Protein AF-0000000084932818 (afdb_homodimer)

Nearest PDB structures (foldseek):
  5d1r-assembly1_B  TM=8.869E-01  e=6.738E-12  Mycobacterium tuberculosis CDC1551
  6mj1-assembly1_A-2  TM=7.146E-01  e=2.410E-04  Bacillus subtilis subsp. subtilis str. 168
  5wm9-assembly1_A  TM=6.858E-01  e=1.325E-04  Mycobacterium tuberculosis H37Rv
  2id6-assembly1_A-2  TM=7.051E-01  e=4.179E-03  Thermotoga maritima
  3ih3-assembly1_A  TM=7.090E-01  e=8.333E-03  Thermotoga maritima

Structure (mmCIF, N/CA/C/O backbone):
data_AF-0000000084932818-model_v1
#
loop_
_entity.id
_entity.type
_entity.pdbx_description
1 polymer 'Transcriptional regulator, TetR family'
#
loop_
_atom_site.group_PDB
_atom_site.id
_atom_site.type_symbol
_atom_site.label_atom_id
_atom_site.label_alt_id
_atom_site.label_comp_id
_atom_site.label_asym_id
_atom_site.label_entity_id
_atom_site.label_seq_id
_atom_site.pdbx_PDB_ins_code
_atom_site.Cartn_x
_atom_site.Cartn_y
_atom_site.Cartn_z
_atom_site.occupancy
_atom_site.B_iso_or_equiv
_atom_site.auth_seq_id
_atom_site.auth_comp_id
_atom_site.auth_asym_id
_atom_site.auth_atom_id
_atom_site.pdbx_PDB_model_num
ATOM 1 N N . MET A 1 1 ? -47.031 21.578 3.283 1 54.69 1 MET A N 1
ATOM 2 C CA . MET A 1 1 ? -46.156 20.984 4.297 1 54.69 1 MET A CA 1
ATOM 3 C C . MET A 1 1 ? -45.094 20.094 3.648 1 54.69 1 MET A C 1
ATOM 5 O O . MET A 1 1 ? -43.938 20.141 4.035 1 54.69 1 MET A O 1
ATOM 9 N N . THR A 1 2 ? -45.5 19.281 2.5 1 67.44 2 THR A N 1
ATOM 10 C CA . THR A 1 2 ? -44.688 18.266 1.812 1 67.44 2 THR A CA 1
ATOM 11 C C . THR A 1 2 ? -43.625 18.906 0.93 1 67.44 2 THR A C 1
ATOM 13 O O . THR A 1 2 ? -42.5 18.438 0.871 1 67.44 2 THR A O 1
ATOM 16 N N . THR A 1 3 ? -43.875 20.062 0.461 1 75.5 3 THR A N 1
ATOM 17 C CA . THR A 1 3 ? -43 20.719 -0.501 1 75.5 3 THR A CA 1
ATOM 18 C C . THR A 1 3 ? -41.844 21.422 0.212 1 75.5 3 THR A C 1
ATOM 20 O O . THR A 1 3 ? -40.719 21.391 -0.262 1 75.5 3 THR A O 1
ATOM 23 N N . VAL A 1 4 ? -42.25 22.047 1.338 1 74.75 4 VAL A N 1
ATOM 24 C CA . VAL A 1 4 ? -41.219 22.766 2.094 1 74.75 4 VAL A CA 1
ATOM 25 C C . VAL A 1 4 ? -40.219 21.781 2.676 1 74.75 4 VAL A C 1
ATOM 27 O O . VAL A 1 4 ? -39 22.016 2.656 1 74.75 4 VAL A O 1
ATOM 30 N N . ARG A 1 5 ? -40.812 20.703 3.215 1 80.94 5 ARG A N 1
ATOM 31 C CA . ARG A 1 5 ? -39.938 19.641 3.748 1 80.94 5 ARG A CA 1
ATOM 32 C C . ARG A 1 5 ? -39 19.094 2.666 1 80.94 5 ARG A C 1
ATOM 34 O O . ARG A 1 5 ? -37.844 18.812 2.924 1 80.94 5 ARG A O 1
ATOM 41 N N . GLY A 1 6 ? -39.5 18.922 1.6 1 76.44 6 GLY A N 1
ATOM 42 C CA . GLY A 1 6 ? -38.719 18.453 0.462 1 76.44 6 GLY A CA 1
ATOM 43 C C . GLY A 1 6 ? -37.625 19.406 0.053 1 76.44 6 GLY A C 1
ATOM 44 O O . GLY A 1 6 ? -36.5 18.984 -0.244 1 76.44 6 GLY A O 1
ATOM 45 N N . ALA A 1 7 ? -37.969 20.625 0.097 1 86.56 7 ALA A N 1
ATOM 46 C CA . ALA A 1 7 ? -37 21.672 -0.26 1 86.56 7 ALA A CA 1
ATOM 47 C C . ALA A 1 7 ? -35.875 21.734 0.759 1 86.56 7 ALA A C 1
ATOM 49 O O . ALA A 1 7 ? -34.688 21.891 0.389 1 86.56 7 ALA A O 1
ATOM 50 N N . ARG A 1 8 ? -36.25 21.766 2.041 1 87.69 8 ARG A N 1
ATOM 51 C CA . ARG A 1 8 ? -35.25 21.781 3.094 1 87.69 8 ARG A CA 1
ATOM 52 C C . ARG A 1 8 ? -34.344 20.562 2.994 1 87.69 8 ARG A C 1
ATOM 54 O O . ARG A 1 8 ? -33.125 20.672 3.186 1 87.69 8 ARG A O 1
ATOM 61 N N . ALA A 1 9 ? -34.969 19.469 2.746 1 87.69 9 ALA A N 1
ATOM 62 C CA . ALA A 1 9 ? -34.219 18.234 2.594 1 87.69 9 ALA A CA 1
ATOM 63 C C . ALA A 1 9 ? -33.25 18.328 1.404 1 87.69 9 ALA A C 1
ATOM 65 O O . ALA A 1 9 ? -32.094 17.922 1.491 1 87.69 9 ALA A O 1
ATOM 66 N N . ARG A 1 10 ? -33.688 18.844 0.432 1 88.5 10 ARG A N 1
ATOM 67 C CA . ARG A 1 10 ? -32.875 19.047 -0.76 1 88.5 10 ARG A CA 1
ATOM 68 C C . ARG A 1 10 ? -31.734 20.016 -0.492 1 88.5 10 ARG A C 1
ATOM 70 O O . ARG A 1 10 ? -30.609 19.812 -0.944 1 88.5 10 ARG A O 1
ATOM 77 N N . ALA A 1 11 ? -32.062 21.047 0.135 1 90 11 ALA A N 1
ATOM 78 C CA . ALA A 1 11 ? -31.047 22.031 0.501 1 90 11 ALA A CA 1
ATOM 79 C C . ALA A 1 11 ? -29.953 21.406 1.375 1 90 11 ALA A C 1
ATOM 81 O O . ALA A 1 11 ? -28.766 21.688 1.194 1 90 11 ALA A O 1
ATOM 82 N N . ARG A 1 12 ? -30.344 20.594 2.314 1 92.62 12 ARG A N 1
ATOM 83 C CA . ARG A 1 12 ? -29.391 19.938 3.188 1 92.62 12 ARG A CA 1
ATOM 84 C C . ARG A 1 12 ? -28.469 19.016 2.389 1 92.62 12 ARG A C 1
ATOM 86 O O . ARG A 1 12 ? -27.25 18.969 2.639 1 92.62 12 ARG A O 1
ATOM 93 N N . ILE A 1 13 ? -29.062 18.359 1.44 1 94.5 13 ILE A N 1
ATOM 94 C CA . ILE A 1 13 ? -28.281 17.469 0.58 1 94.5 13 ILE A CA 1
ATOM 95 C C . ILE A 1 13 ? -27.266 18.281 -0.225 1 94.5 13 ILE A C 1
ATOM 97 O O . ILE A 1 13 ? -26.109 17.891 -0.34 1 94.5 13 ILE A O 1
ATOM 101 N N . GLU A 1 14 ? -27.625 19.344 -0.697 1 95.69 14 GLU A N 1
ATOM 102 C CA . GLU A 1 14 ? -26.766 20.188 -1.521 1 95.69 14 GLU A CA 1
ATOM 103 C C . GLU A 1 14 ? -25.641 20.797 -0.697 1 95.69 14 GLU A C 1
ATOM 105 O O . GLU A 1 14 ? -24.484 20.844 -1.148 1 95.69 14 GLU A O 1
ATOM 110 N N . ILE A 1 15 ? -26 21.25 0.491 1 96.25 15 ILE A N 1
ATOM 111 C CA . ILE A 1 15 ? -24.984 21.859 1.344 1 96.25 15 ILE A CA 1
ATOM 112 C C . ILE A 1 15 ? -23.984 20.797 1.8 1 96.25 15 ILE A C 1
ATOM 114 O O . ILE A 1 15 ? -22.766 21.031 1.809 1 96.25 15 ILE A O 1
ATOM 118 N N . THR A 1 16 ? -24.484 19.656 2.162 1 97.75 16 THR A N 1
ATOM 119 C CA . THR A 1 16 ? -23.609 18.562 2.553 1 97.75 16 THR A CA 1
ATOM 120 C C . THR A 1 16 ? -22.641 18.203 1.429 1 97.75 16 THR A C 1
ATOM 122 O O . THR A 1 16 ? -21.453 18.016 1.668 1 97.75 16 THR A O 1
ATOM 125 N N . ALA A 1 17 ? -23.125 18.188 0.235 1 97.88 17 ALA A N 1
ATOM 126 C CA . ALA A 1 17 ? -22.297 17.891 -0.929 1 97.88 17 ALA A CA 1
ATOM 127 C C . ALA A 1 17 ? -21.234 18.953 -1.138 1 97.88 17 ALA A C 1
ATOM 129 O O . ALA A 1 17 ? -20.094 18.656 -1.453 1 97.88 17 ALA A O 1
ATOM 130 N N . ALA A 1 18 ? -21.594 20.172 -0.981 1 97.94 18 ALA A N 1
ATOM 131 C CA . ALA A 1 18 ? -20.656 21.281 -1.139 1 97.94 18 ALA A CA 1
ATOM 132 C C . ALA A 1 18 ? -19.547 21.219 -0.094 1 97.94 18 ALA A C 1
ATOM 134 O O . ALA A 1 18 ? -18.375 21.484 -0.398 1 97.94 18 ALA A O 1
ATOM 135 N N . ILE A 1 19 ? -19.938 20.859 1.104 1 98.19 19 ILE A N 1
ATOM 136 C CA . ILE A 1 19 ? -18.969 20.734 2.188 1 98.19 19 ILE A CA 1
ATOM 137 C C . ILE A 1 19 ? -17.984 19.625 1.855 1 98.19 19 ILE A C 1
ATOM 139 O O . ILE A 1 19 ? -16.766 19.812 1.957 1 98.19 19 ILE A O 1
ATOM 143 N N . LYS A 1 20 ? -18.484 18.547 1.452 1 98.5 20 LYS A N 1
ATOM 144 C CA . LYS A 1 20 ? -17.625 17.422 1.117 1 98.5 20 LYS A CA 1
ATOM 145 C C . LYS A 1 20 ? -16.719 17.75 -0.065 1 98.5 20 LYS A C 1
ATOM 147 O O . LYS A 1 20 ? -15.547 17.375 -0.072 1 98.5 20 LYS A O 1
ATOM 152 N N . ASP A 1 21 ? -17.234 18.422 -1.048 1 98.25 21 ASP A N 1
ATOM 153 C CA . ASP A 1 21 ? -16.438 18.812 -2.209 1 98.25 21 ASP A CA 1
ATOM 154 C C . ASP A 1 21 ? -15.281 19.719 -1.805 1 98.25 21 ASP A C 1
ATOM 156 O O . ASP A 1 21 ? -14.141 19.516 -2.246 1 98.25 21 ASP A O 1
ATOM 160 N N . GLU A 1 22 ? -15.578 20.656 -0.999 1 98.19 22 GLU A N 1
ATOM 161 C CA . GLU A 1 22 ? -14.531 21.547 -0.518 1 98.19 22 GLU A CA 1
ATOM 162 C C . GLU A 1 22 ? -13.508 20.781 0.326 1 98.19 22 GLU A C 1
ATOM 164 O O . GLU A 1 22 ? -12.305 21.047 0.238 1 98.19 22 GLU A O 1
ATOM 169 N N . ALA A 1 23 ? -13.992 19.906 1.146 1 98.19 23 ALA A N 1
ATOM 170 C CA . ALA A 1 23 ? -13.094 19.094 1.962 1 98.19 23 ALA A CA 1
ATOM 171 C C . ALA A 1 23 ? -12.148 18.281 1.087 1 98.19 23 ALA A C 1
ATOM 173 O O . ALA A 1 23 ? -10.961 18.156 1.389 1 98.19 23 ALA A O 1
ATOM 174 N N . ARG A 1 24 ? -12.641 17.719 -0.008 1 97.5 24 ARG A N 1
ATOM 175 C CA . ARG A 1 24 ? -11.805 16.953 -0.933 1 97.5 24 ARG A CA 1
ATOM 176 C C . ARG A 1 24 ? -10.742 17.828 -1.574 1 97.5 24 ARG A C 1
ATOM 178 O O . ARG A 1 24 ? -9.609 17.391 -1.794 1 97.5 24 ARG A O 1
ATOM 185 N N . THR A 1 25 ? -11.117 19.016 -1.86 1 97.19 25 THR A N 1
ATOM 186 C CA . THR A 1 25 ? -10.156 19.984 -2.389 1 97.19 25 THR A CA 1
ATOM 187 C C . THR A 1 25 ? -9.031 20.219 -1.385 1 97.19 25 THR A C 1
ATOM 189 O O . THR A 1 25 ? -7.859 20.266 -1.758 1 97.19 25 THR A O 1
ATOM 192 N N . GLN A 1 26 ? -9.414 20.328 -0.131 1 95.81 26 GLN A N 1
ATOM 193 C CA . GLN A 1 26 ? -8.422 20.531 0.915 1 95.81 26 GLN A CA 1
ATOM 194 C C . GLN A 1 26 ? -7.527 19.312 1.072 1 95.81 26 GLN A C 1
ATOM 196 O O . GLN A 1 26 ? -6.316 19.438 1.257 1 95.81 26 GLN A O 1
ATOM 201 N N . LEU A 1 27 ? -8.141 18.125 0.968 1 94.25 27 LEU A N 1
ATOM 202 C CA . LEU A 1 27 ? -7.379 16.891 1.03 1 94.25 27 LEU A CA 1
ATOM 203 C C . LEU A 1 27 ? -6.309 16.859 -0.055 1 94.25 27 LEU A C 1
ATOM 205 O O . LEU A 1 27 ? -5.176 16.438 0.198 1 94.25 27 LEU A O 1
ATOM 209 N N . ALA A 1 28 ? -6.691 17.281 -1.167 1 93.94 28 ALA A N 1
ATOM 210 C CA . ALA A 1 28 ? -5.785 17.281 -2.311 1 93.94 28 ALA A CA 1
ATOM 211 C C . ALA A 1 28 ? -4.637 18.266 -2.109 1 93.94 28 ALA A C 1
ATOM 213 O O . ALA A 1 28 ? -3.486 17.969 -2.443 1 93.94 28 ALA A O 1
ATOM 214 N N . ALA A 1 29 ? -4.906 19.359 -1.493 1 93.31 29 ALA A N 1
ATOM 215 C CA . ALA A 1 29 ? -3.932 20.438 -1.371 1 93.31 29 ALA A CA 1
ATOM 216 C C . ALA A 1 29 ? -3.016 20.219 -0.171 1 93.31 29 ALA A C 1
ATOM 218 O O . ALA A 1 29 ? -1.807 20.453 -0.256 1 93.31 29 ALA A O 1
ATOM 219 N N . GLU A 1 30 ? -3.662 19.703 0.955 1 92.25 30 GLU A N 1
ATOM 220 C CA . GLU A 1 30 ? -2.918 19.797 2.207 1 92.25 30 GLU A CA 1
ATOM 221 C C . GLU A 1 30 ? -2.828 18.453 2.898 1 92.25 30 GLU A C 1
ATOM 223 O O . GLU A 1 30 ? -2.086 18.281 3.869 1 92.25 30 GLU A O 1
ATOM 228 N N . GLY A 1 31 ? -3.523 17.5 2.451 1 92.06 31 GLY A N 1
ATOM 229 C CA . GLY A 1 31 ? -3.557 16.203 3.102 1 92.06 31 GLY A CA 1
ATOM 230 C C . GLY A 1 31 ? -4.617 16.109 4.18 1 92.06 31 GLY A C 1
ATOM 231 O O . GLY A 1 31 ? -5.121 17.125 4.66 1 92.06 31 GLY A O 1
ATOM 232 N N . ALA A 1 32 ? -4.895 14.93 4.613 1 92.88 32 ALA A N 1
ATOM 233 C CA . ALA A 1 32 ? -5.988 14.656 5.539 1 92.88 32 ALA A CA 1
ATOM 234 C C . ALA A 1 32 ? -5.672 15.188 6.934 1 92.88 32 ALA A C 1
ATOM 236 O O . ALA A 1 32 ? -6.57 15.625 7.656 1 92.88 32 ALA A O 1
ATOM 237 N N . ALA 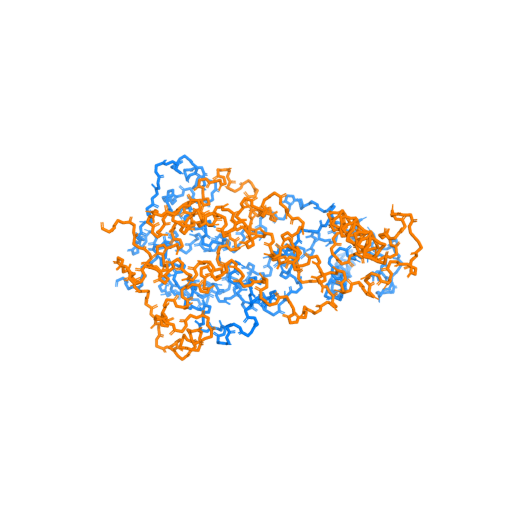A 1 33 ? -4.402 15.125 7.301 1 91.06 33 ALA A N 1
ATOM 238 C CA . ALA A 1 33 ? -4.004 15.555 8.641 1 91.06 33 ALA A CA 1
ATOM 239 C C . ALA A 1 33 ? -4.305 17.031 8.844 1 91.06 33 ALA A C 1
ATOM 241 O O . ALA A 1 33 ? -4.543 17.484 9.969 1 91.06 33 ALA A O 1
ATOM 242 N N . LYS A 1 34 ? -4.441 17.797 7.801 1 91.81 34 LYS A N 1
ATOM 243 C CA . LYS A 1 34 ? -4.613 19.25 7.906 1 91.81 34 LYS A CA 1
ATOM 244 C C . LYS A 1 34 ? -6.055 19.656 7.617 1 91.81 34 LYS A C 1
ATOM 246 O O . LYS A 1 34 ? -6.363 20.844 7.527 1 91.81 34 LYS A O 1
ATOM 251 N N . LEU A 1 35 ? -6.918 18.672 7.438 1 94.62 35 LEU A N 1
ATOM 252 C CA . LEU A 1 35 ? -8.32 19 7.199 1 94.62 35 LEU A CA 1
ATOM 253 C C . LEU A 1 35 ? -8.891 19.828 8.352 1 94.62 35 LEU A C 1
ATOM 255 O O . LEU A 1 35 ? -8.68 19.484 9.523 1 94.62 35 LEU A O 1
ATOM 259 N N . SER A 1 36 ? -9.586 20.891 8.031 1 94.56 36 SER A N 1
ATOM 260 C CA . SER A 1 36 ? -10.133 21.812 9.016 1 94.56 36 SER A CA 1
ATOM 261 C C . SER A 1 36 ? -11.562 22.219 8.664 1 94.56 36 SER A C 1
ATOM 263 O O . SER A 1 36 ? -11.805 22.781 7.598 1 94.56 36 SER A O 1
ATOM 265 N N . LEU A 1 37 ? -12.477 22.031 9.602 1 96.69 37 LEU A N 1
ATOM 266 C CA . LEU A 1 37 ? -13.852 22.438 9.391 1 96.69 37 LEU A CA 1
ATOM 267 C C . LEU A 1 37 ? -13.953 23.953 9.258 1 96.69 37 LEU A C 1
ATOM 269 O O . LEU A 1 37 ? -14.727 24.469 8.445 1 96.69 37 LEU A O 1
ATOM 273 N N . ARG A 1 38 ? -13.141 24.672 10.039 1 96.5 38 ARG A N 1
ATOM 274 C CA . ARG A 1 38 ? -13.156 26.141 9.977 1 96.5 38 ARG A CA 1
ATOM 275 C C . ARG A 1 38 ? -12.695 26.641 8.617 1 96.5 38 ARG A C 1
ATOM 277 O O . ARG A 1 38 ? -13.281 27.562 8.062 1 96.5 38 ARG A O 1
ATOM 284 N N . ALA A 1 39 ? -11.68 25.953 8.094 1 96.25 39 ALA A N 1
ATOM 285 C CA . ALA A 1 39 ? -11.172 26.344 6.777 1 96.25 39 ALA A CA 1
ATOM 286 C C . ALA A 1 39 ? -12.195 26.031 5.688 1 96.25 39 ALA A C 1
ATOM 288 O O . ALA A 1 39 ? -12.391 26.844 4.77 1 96.25 39 ALA A O 1
ATOM 289 N N . VAL A 1 40 ? -12.883 24.906 5.797 1 97.69 40 VAL A N 1
ATOM 290 C CA . VAL A 1 40 ? -13.922 24.547 4.84 1 97.69 40 VAL A CA 1
ATOM 291 C C . VAL A 1 40 ? -15.062 25.562 4.898 1 97.69 40 VAL A C 1
ATOM 293 O O . VAL A 1 40 ? -15.523 26.031 3.859 1 97.69 40 VAL A O 1
ATOM 296 N N . ALA A 1 41 ? -15.453 25.891 6.086 1 97.81 41 ALA A N 1
ATOM 297 C CA . ALA A 1 41 ? -16.516 26.875 6.277 1 97.81 41 ALA A CA 1
ATOM 298 C C . ALA A 1 41 ? -16.156 28.219 5.648 1 97.81 41 ALA A C 1
ATOM 300 O O . ALA A 1 41 ? -16.938 28.797 4.91 1 97.81 41 ALA A O 1
ATOM 301 N N . ARG A 1 42 ? -14.961 28.625 5.914 1 97.56 42 ARG A N 1
ATOM 302 C CA . ARG A 1 42 ? -14.477 29.906 5.387 1 97.56 42 ARG A CA 1
ATOM 303 C C . ARG A 1 42 ? -14.508 29.906 3.863 1 97.56 42 ARG A C 1
ATOM 305 O O . ARG A 1 42 ? -14.969 30.875 3.25 1 97.56 42 ARG A O 1
ATOM 312 N N . GLU A 1 43 ? -14.094 28.859 3.289 1 97.06 43 GLU A N 1
ATOM 313 C CA . GLU A 1 43 ? -14.039 28.781 1.833 1 97.06 43 GLU A CA 1
ATOM 314 C C . GLU A 1 43 ? -15.438 28.797 1.228 1 97.06 43 GLU A C 1
ATOM 316 O O . GLU A 1 43 ? -15.641 29.328 0.138 1 97.06 43 GLU A O 1
ATOM 321 N N . LEU A 1 44 ? -16.391 28.25 1.941 1 97.38 44 LEU A N 1
ATOM 322 C CA . LEU A 1 44 ? -17.766 28.156 1.444 1 97.38 44 LEU A CA 1
ATOM 323 C C . LEU A 1 44 ? -18.578 29.391 1.832 1 97.38 44 LEU A C 1
ATOM 325 O O . LEU A 1 44 ? -19.75 29.484 1.489 1 97.38 44 LEU A O 1
ATOM 329 N N . GLY A 1 45 ? -17.922 30.266 2.57 1 97.31 45 GLY A N 1
ATOM 330 C CA . GLY A 1 45 ? -18.625 31.469 3.014 1 97.31 45 GLY A CA 1
ATOM 331 C C . GLY A 1 45 ? -19.641 31.188 4.098 1 97.31 45 GLY A C 1
ATOM 332 O O . GLY A 1 45 ? -20.672 31.859 4.176 1 97.31 45 GLY A O 1
ATOM 333 N N . MET A 1 46 ? -19.406 30.188 4.848 1 95.62 46 MET A N 1
ATOM 334 C CA . MET A 1 46 ? -20.281 29.812 5.969 1 95.62 46 MET A CA 1
ATOM 335 C C . MET A 1 46 ? -19.641 30.234 7.293 1 95.62 46 MET A C 1
ATOM 337 O O . MET A 1 46 ? -18.422 30.312 7.406 1 95.62 46 MET A O 1
ATOM 341 N N . VAL A 1 47 ? -20.562 30.5 8.242 1 95 47 VAL A N 1
ATOM 342 C CA . VAL A 1 47 ? -20.062 30.594 9.617 1 95 47 VAL A CA 1
ATOM 343 C C . VAL A 1 47 ? -19.734 29.203 10.141 1 95 47 VAL A C 1
ATOM 345 O O . VAL A 1 47 ? -20.391 28.219 9.789 1 95 47 VAL A O 1
ATOM 348 N N . SER A 1 48 ? -18.688 29.141 10.969 1 92.69 48 SER A N 1
ATOM 349 C CA . SER A 1 48 ? -18.203 27.844 11.453 1 92.69 48 SER A CA 1
ATOM 350 C C . SER A 1 48 ? -19.297 27.094 12.188 1 92.69 48 SER A C 1
ATOM 352 O O . SER A 1 48 ? -19.422 25.875 12.031 1 92.69 48 SER A O 1
ATOM 354 N N . SER A 1 49 ? -20.141 27.797 12.898 1 94.44 49 SER A N 1
ATOM 355 C CA . SER A 1 49 ? -21.188 27.156 13.695 1 94.44 49 SER A CA 1
ATOM 356 C C . SER A 1 49 ? -22.219 26.469 12.805 1 94.44 49 SER A C 1
ATOM 358 O O . SER A 1 49 ? -22.812 25.469 13.203 1 94.44 49 SER A O 1
ATOM 360 N N . ALA A 1 50 ? -22.391 26.984 11.688 1 95 50 ALA A N 1
ATOM 361 C CA . ALA A 1 50 ? -23.328 26.391 10.734 1 95 50 ALA A CA 1
ATOM 362 C C . ALA A 1 50 ? -22.812 25.062 10.203 1 95 50 ALA A C 1
ATOM 364 O O . ALA A 1 50 ? -23.578 24.109 10.039 1 95 50 ALA A O 1
ATOM 365 N N . LEU A 1 51 ? -21.516 25 9.883 1 96.25 51 LEU A N 1
ATOM 366 C CA . LEU A 1 51 ? -20.938 23.781 9.344 1 96.25 51 LEU A CA 1
ATOM 367 C C . LEU A 1 51 ? -21.031 22.641 10.359 1 96.25 51 LEU A C 1
ATOM 369 O O . LEU A 1 51 ? -21.25 21.484 9.984 1 96.25 51 LEU A O 1
ATOM 373 N N . TYR A 1 52 ? -20.953 22.984 11.648 1 96.12 52 TYR A N 1
ATOM 374 C CA . TYR A 1 52 ? -20.969 21.984 12.711 1 96.12 52 TYR A CA 1
ATOM 375 C C . TYR A 1 52 ? -22.344 21.328 12.828 1 96.12 52 TYR A C 1
ATOM 377 O O . TYR A 1 52 ? -22.469 20.25 13.398 1 96.12 52 TYR A O 1
ATOM 385 N N . ARG A 1 53 ? -23.359 22.031 12.273 1 95.5 53 ARG A N 1
ATOM 386 C CA . ARG A 1 53 ? -24.688 21.438 12.234 1 95.5 53 ARG A CA 1
ATOM 387 C C . ARG A 1 53 ? -24.75 20.266 11.258 1 95.5 53 ARG A C 1
ATOM 389 O O . ARG A 1 53 ? -25.578 19.359 11.406 1 95.5 53 ARG A O 1
ATOM 396 N N . TYR A 1 54 ? -23.875 20.344 10.281 1 96.94 54 TYR A N 1
ATOM 397 C CA . TYR A 1 54 ? -23.812 19.281 9.281 1 96.94 54 TYR A CA 1
ATOM 398 C C . TYR A 1 54 ? -22.797 18.219 9.672 1 96.94 54 TYR A C 1
ATOM 400 O O . TYR A 1 54 ? -23.062 17.016 9.539 1 96.94 54 TYR A O 1
ATOM 408 N N . PHE A 1 55 ? -21.656 18.641 10.188 1 98.06 55 PHE A N 1
ATOM 409 C CA . PHE A 1 55 ? -20.594 17.766 10.664 1 98.06 55 PHE A CA 1
ATOM 410 C C . PHE A 1 55 ? -20.094 18.234 12.031 1 98.06 55 PHE A C 1
ATOM 412 O O . PHE A 1 55 ? -19.297 19.172 12.109 1 98.06 55 PHE A O 1
ATOM 419 N N . PRO A 1 56 ? -20.469 17.484 13.016 1 97.25 56 PRO A N 1
ATOM 420 C CA . PRO A 1 56 ? -20.188 17.922 14.391 1 97.25 56 PRO A CA 1
ATOM 421 C C . PRO A 1 56 ? -18.703 17.969 14.703 1 97.25 56 PRO A C 1
ATOM 423 O O . PRO A 1 56 ? -18.281 18.656 15.641 1 97.25 56 PRO A O 1
ATOM 426 N N . SER A 1 57 ? -17.922 17.156 13.945 1 96.62 57 SER A N 1
ATOM 427 C CA . SER A 1 57 ? -16.484 17.141 14.18 1 96.62 57 SER A CA 1
ATOM 428 C C . SER A 1 57 ? -15.711 16.891 12.891 1 96.62 57 SER A C 1
ATOM 430 O O . SER A 1 57 ? -16.297 16.469 11.883 1 96.62 57 SER A O 1
ATOM 432 N N . ARG A 1 58 ? -14.453 17.141 12.945 1 96 58 ARG A N 1
ATOM 433 C CA . ARG A 1 58 ? -13.555 16.812 11.852 1 96 58 ARG A CA 1
ATOM 434 C C . ARG A 1 58 ? -13.609 15.312 11.539 1 96 58 ARG A C 1
ATOM 436 O O . ARG A 1 58 ? -13.625 14.922 10.367 1 96 58 ARG A O 1
ATOM 443 N N . ASP A 1 59 ? -13.719 14.5 12.562 1 96.94 59 ASP A N 1
ATOM 444 C CA . ASP A 1 59 ? -13.758 13.055 12.383 1 96.94 59 ASP A CA 1
ATOM 445 C C . ASP A 1 59 ? -15.039 12.625 11.664 1 96.94 59 ASP A C 1
ATOM 447 O O . ASP A 1 59 ? -15.023 11.68 10.875 1 96.94 59 ASP A O 1
ATOM 451 N N . ASP A 1 60 ? -16.062 13.312 11.953 1 97.94 60 ASP A N 1
ATOM 452 C CA . ASP A 1 60 ? -17.312 13.008 11.266 1 97.94 60 ASP A CA 1
ATOM 453 C C . ASP A 1 60 ? -17.203 13.305 9.773 1 97.94 60 ASP A C 1
ATOM 455 O O . ASP A 1 60 ? -17.703 12.531 8.945 1 97.94 60 ASP A O 1
ATOM 459 N N . LEU A 1 61 ? -16.641 14.445 9.492 1 97.88 61 LEU A N 1
ATOM 460 C CA . LEU A 1 61 ? -16.453 14.781 8.086 1 97.88 61 LEU A CA 1
ATOM 461 C C . LEU A 1 61 ? -15.5 13.797 7.414 1 97.88 61 LEU A C 1
ATOM 463 O O . LEU A 1 61 ? -15.773 13.312 6.312 1 97.88 61 LEU A O 1
ATOM 467 N N . LEU A 1 62 ? -14.406 13.43 8.07 1 97.94 62 LEU A N 1
ATOM 468 C CA . LEU A 1 62 ? -13.469 12.445 7.551 1 97.94 62 LEU A CA 1
ATOM 469 C C . LEU A 1 62 ? -14.172 11.109 7.297 1 97.94 62 LEU A C 1
ATOM 471 O O . LEU A 1 62 ? -13.969 10.492 6.25 1 97.94 62 LEU A O 1
ATOM 475 N N . THR A 1 63 ? -14.969 10.719 8.242 1 98.31 63 THR A N 1
ATOM 476 C CA . THR A 1 63 ? -15.695 9.461 8.094 1 98.31 63 THR A CA 1
ATOM 477 C C . THR A 1 63 ? -16.578 9.484 6.855 1 98.31 63 THR A C 1
ATOM 479 O O . THR A 1 63 ? -16.609 8.516 6.086 1 98.31 63 THR A O 1
ATOM 482 N N . ALA A 1 64 ? -17.219 10.57 6.691 1 98.31 64 ALA A N 1
ATOM 483 C CA . ALA A 1 64 ? -18.094 10.695 5.523 1 98.31 64 ALA A CA 1
ATOM 484 C C . ALA A 1 64 ? -17.297 10.602 4.23 1 98.31 64 ALA A C 1
ATOM 486 O O . ALA A 1 64 ? -17.719 9.938 3.279 1 98.31 64 ALA A O 1
ATOM 487 N N . LEU A 1 65 ? -16.188 11.281 4.188 1 98.5 65 LEU A N 1
ATOM 488 C CA . LEU A 1 65 ? -15.336 11.25 3.004 1 98.5 65 LEU A CA 1
ATOM 489 C C . LEU A 1 65 ? -14.773 9.852 2.77 1 98.5 65 LEU A C 1
ATOM 491 O O . LEU A 1 65 ? -14.656 9.406 1.624 1 98.5 65 LEU A O 1
ATOM 495 N N . ILE A 1 66 ? -14.445 9.156 3.793 1 98.5 66 ILE A N 1
ATOM 496 C CA . ILE A 1 66 ? -13.922 7.793 3.73 1 98.5 66 ILE A CA 1
ATOM 497 C C . ILE A 1 66 ? -14.992 6.859 3.172 1 98.5 66 ILE A C 1
ATOM 499 O O . ILE A 1 66 ? -14.727 6.082 2.25 1 98.5 66 ILE A O 1
ATOM 503 N N . VAL A 1 67 ? -16.156 6.949 3.713 1 98.69 67 VAL A N 1
ATOM 504 C CA . VAL A 1 67 ? -17.25 6.121 3.242 1 98.69 67 VAL A CA 1
ATOM 505 C C . VAL A 1 67 ? -17.531 6.41 1.767 1 98.69 67 VAL A C 1
ATOM 507 O O . VAL A 1 67 ? -17.688 5.488 0.966 1 98.69 67 VAL A O 1
ATOM 510 N N . ASP A 1 68 ? -17.531 7.703 1.396 1 98.62 68 ASP A N 1
ATOM 511 C CA . ASP A 1 68 ? -17.734 8.086 0.002 1 98.62 68 ASP A CA 1
ATOM 512 C C . ASP A 1 68 ? -16.672 7.449 -0.904 1 98.62 68 ASP A C 1
ATOM 514 O O . ASP A 1 68 ? -17 6.969 -1.993 1 98.62 68 ASP A O 1
ATOM 518 N N . ALA A 1 69 ? -15.453 7.453 -0.494 1 98.69 69 ALA A N 1
ATOM 519 C CA . ALA A 1 69 ? -14.359 6.91 -1.292 1 98.69 69 ALA A CA 1
ATOM 520 C C . ALA A 1 69 ? -14.492 5.398 -1.452 1 98.69 69 ALA A C 1
ATOM 522 O O . ALA A 1 69 ? -14.383 4.875 -2.562 1 98.69 69 ALA A O 1
ATOM 523 N N . TYR A 1 70 ? -14.781 4.676 -0.365 1 98.81 70 TYR A N 1
ATOM 524 C CA . TYR A 1 70 ? -14.992 3.234 -0.428 1 98.81 70 TYR A CA 1
ATOM 525 C C . TYR A 1 70 ? -16.172 2.895 -1.322 1 98.81 70 TYR A C 1
ATOM 527 O O . TYR A 1 70 ? -16.109 1.949 -2.113 1 98.81 70 TYR A O 1
ATOM 535 N N . ASP A 1 71 ? -17.203 3.682 -1.171 1 98.75 71 ASP A N 1
ATOM 536 C CA . ASP A 1 71 ? -18.375 3.449 -2.004 1 98.75 71 ASP A CA 1
ATOM 537 C C . ASP A 1 71 ? -18.047 3.648 -3.482 1 98.75 71 ASP A C 1
ATOM 539 O O . ASP A 1 71 ? -18.516 2.889 -4.332 1 98.75 71 ASP A O 1
ATOM 543 N N . ALA A 1 72 ? -17.281 4.648 -3.738 1 98.81 72 ALA A N 1
ATOM 544 C CA . ALA A 1 72 ? -16.938 4.965 -5.125 1 98.81 72 ALA A CA 1
ATOM 545 C C . ALA A 1 72 ? -16.109 3.854 -5.754 1 98.81 72 ALA A C 1
ATOM 547 O O . ALA A 1 72 ? -16.406 3.398 -6.859 1 98.81 72 ALA A O 1
ATOM 548 N N . VAL A 1 73 ? -15.094 3.375 -5.102 1 98.88 73 VAL A N 1
ATOM 549 C CA . VAL A 1 73 ? -14.258 2.316 -5.668 1 98.88 73 VAL A CA 1
ATOM 550 C C . VAL A 1 73 ? -15.039 1.003 -5.684 1 98.88 73 VAL A C 1
ATOM 552 O O . VAL A 1 73 ? -14.883 0.194 -6.602 1 98.88 73 VAL A O 1
ATOM 555 N N . GLY A 1 74 ? -15.859 0.758 -4.656 1 98.81 74 GLY A N 1
ATOM 556 C CA . GLY A 1 74 ? -16.75 -0.392 -4.684 1 98.81 74 GLY A CA 1
ATOM 557 C C . GLY A 1 74 ? -17.688 -0.394 -5.875 1 98.81 74 GLY A C 1
ATOM 558 O O . GLY A 1 74 ? -17.859 -1.423 -6.527 1 98.81 74 GLY A O 1
ATOM 559 N N . ALA A 1 75 ? -18.25 0.784 -6.137 1 98.81 75 ALA A N 1
ATOM 560 C CA . ALA A 1 75 ? -19.141 0.914 -7.277 1 98.81 75 ALA A CA 1
ATOM 561 C C . ALA A 1 75 ? -18.422 0.641 -8.586 1 98.81 75 ALA A C 1
ATOM 563 O O . ALA A 1 75 ? -18.984 0.034 -9.5 1 98.81 75 ALA A O 1
ATOM 564 N N . ALA A 1 76 ? -17.203 1.126 -8.711 1 98.88 76 ALA A N 1
ATOM 565 C CA . ALA A 1 76 ? -16.391 0.862 -9.898 1 98.88 76 ALA A CA 1
ATOM 566 C C . ALA A 1 76 ? -16.188 -0.637 -10.102 1 98.88 76 ALA A C 1
ATOM 568 O O . ALA A 1 76 ? -16.312 -1.147 -11.211 1 98.88 76 ALA A O 1
ATOM 569 N N . ALA A 1 77 ? -15.891 -1.34 -9.07 1 98.88 77 ALA A N 1
ATOM 570 C CA . ALA A 1 77 ? -15.695 -2.785 -9.117 1 98.88 77 ALA A CA 1
ATOM 571 C C . ALA A 1 77 ? -16.984 -3.502 -9.523 1 98.88 77 ALA A C 1
ATOM 573 O O . ALA A 1 77 ? -16.953 -4.387 -10.383 1 98.88 77 ALA A O 1
ATOM 574 N N . GLU A 1 78 ? -18.062 -3.09 -8.898 1 98.69 78 GLU A N 1
ATOM 575 C CA . GLU A 1 78 ? -19.344 -3.725 -9.156 1 98.69 78 GLU A CA 1
ATOM 576 C C . GLU A 1 78 ? -19.797 -3.484 -10.594 1 98.69 78 GLU A C 1
ATOM 578 O O . GLU A 1 78 ? -20.375 -4.375 -11.227 1 98.69 78 GLU A O 1
ATOM 583 N N . ARG A 1 79 ? -19.562 -2.303 -11.102 1 98.56 79 ARG A N 1
ATOM 584 C CA . ARG A 1 79 ? -19.891 -2.006 -12.492 1 98.56 79 ARG A CA 1
ATOM 585 C C . ARG A 1 79 ? -19.094 -2.885 -13.445 1 98.56 79 ARG A C 1
ATOM 587 O O . ARG A 1 79 ? -19.625 -3.352 -14.461 1 98.56 79 ARG A O 1
ATOM 594 N N . ALA A 1 80 ? -17.828 -3.086 -13.156 1 98.62 80 ALA A N 1
ATOM 595 C CA . ALA A 1 80 ? -16.984 -3.924 -13.992 1 98.62 80 ALA A CA 1
ATOM 596 C C . ALA A 1 80 ? -17.516 -5.352 -14.07 1 98.62 80 ALA A C 1
ATOM 598 O O . ALA A 1 80 ? -17.453 -5.988 -15.125 1 98.62 80 ALA A O 1
ATOM 599 N N . VAL A 1 81 ? -18.031 -5.879 -12.969 1 96.88 81 VAL A N 1
ATOM 600 C CA . VAL A 1 81 ? -18.625 -7.211 -12.953 1 96.88 81 VAL A CA 1
ATOM 601 C C . VAL A 1 81 ? -19.844 -7.242 -13.883 1 96.88 81 VAL A C 1
ATOM 603 O O . VAL A 1 81 ? -20 -8.18 -14.68 1 96.88 81 VAL A O 1
ATOM 606 N N . ALA A 1 82 ? -20.625 -6.207 -13.727 1 96.75 82 ALA A N 1
ATOM 607 C CA . ALA A 1 82 ? -21.828 -6.137 -14.555 1 96.75 82 ALA A CA 1
ATOM 608 C C . ALA A 1 82 ? -21.469 -6.07 -16.031 1 96.75 82 ALA A C 1
ATOM 610 O O . ALA A 1 82 ? -22.109 -6.723 -16.859 1 96.75 82 ALA A O 1
ATOM 611 N N . ASP A 1 83 ? -20.469 -5.398 -16.375 1 97.44 83 ASP A N 1
ATOM 612 C CA . ASP A 1 83 ? -20.047 -5.168 -17.75 1 97.44 83 ASP A CA 1
ATOM 613 C C . ASP A 1 83 ? -19.406 -6.422 -18.344 1 97.44 83 ASP A C 1
ATOM 615 O O . ASP A 1 83 ? -19.25 -6.523 -19.562 1 97.44 83 ASP A O 1
ATOM 619 N N . THR A 1 84 ? -19.016 -7.293 -17.531 1 96.81 84 THR A N 1
ATOM 620 C CA . THR A 1 84 ? -18.312 -8.484 -18 1 96.81 84 THR A CA 1
ATOM 621 C C . THR A 1 84 ? -19.156 -9.734 -17.75 1 96.81 84 THR A C 1
ATOM 623 O O . THR A 1 84 ? -18.609 -10.836 -17.656 1 96.81 84 THR A O 1
ATOM 626 N N . ALA A 1 85 ? -20.406 -9.438 -17.656 1 91.25 85 ALA A N 1
ATOM 627 C CA . ALA A 1 85 ? -21.328 -10.555 -17.453 1 91.25 85 ALA A CA 1
ATOM 628 C C . ALA A 1 85 ? -21.156 -11.602 -18.562 1 91.25 85 ALA A C 1
ATOM 630 O O . ALA A 1 85 ? -21.062 -11.266 -19.734 1 91.25 85 ALA A O 1
ATOM 631 N N . GLY A 1 86 ? -20.984 -12.844 -18.266 1 91.06 86 GLY A N 1
ATOM 632 C CA . GLY A 1 86 ? -20.891 -13.922 -19.234 1 91.06 86 GLY A CA 1
ATOM 633 C C . GLY A 1 86 ? -19.453 -14.305 -19.547 1 91.06 86 GLY A C 1
ATOM 634 O O . GLY A 1 86 ? -19.203 -15.32 -20.203 1 91.06 86 GLY A O 1
ATOM 635 N N . GLN A 1 87 ? -18.547 -13.453 -19.141 1 94.69 87 GLN A N 1
ATOM 636 C CA . GLN A 1 87 ? -17.141 -13.781 -19.359 1 94.69 87 GLN A CA 1
ATOM 637 C C . GLN A 1 87 ? -16.656 -14.805 -18.328 1 94.69 87 GLN A C 1
ATOM 639 O O . GLN A 1 87 ? -17.328 -15.078 -17.344 1 94.69 87 GLN A O 1
ATOM 644 N N . ARG A 1 88 ? -15.531 -15.328 -18.656 1 95 88 ARG A N 1
ATOM 645 C CA . ARG A 1 88 ? -14.922 -16.297 -17.75 1 95 88 ARG A CA 1
ATOM 646 C C . ARG A 1 88 ? -14.484 -15.641 -16.453 1 95 88 ARG A C 1
ATOM 648 O O . ARG A 1 88 ? -14.164 -14.453 -16.438 1 95 88 ARG A O 1
ATOM 655 N N . PRO A 1 89 ? -14.43 -16.422 -15.398 1 96.94 89 PRO A N 1
ATOM 656 C CA . PRO A 1 89 ? -14.109 -15.859 -14.078 1 96.94 89 PRO A CA 1
ATOM 657 C C . PRO A 1 89 ? -12.789 -15.094 -14.07 1 96.94 89 PRO A C 1
ATOM 659 O O . PRO A 1 89 ? -12.703 -14.008 -13.492 1 96.94 89 PRO A O 1
ATOM 662 N N . LEU A 1 90 ? -11.797 -15.633 -14.711 1 97.25 90 LEU A N 1
ATOM 663 C CA . LEU A 1 90 ? -10.5 -14.977 -14.703 1 97.25 90 LEU A CA 1
ATOM 664 C C . LEU A 1 90 ? -10.555 -13.648 -15.438 1 97.25 90 LEU A C 1
ATOM 666 O O . LEU A 1 90 ? -9.898 -12.68 -15.039 1 97.25 90 LEU A O 1
ATOM 670 N N . ASP A 1 91 ? -11.305 -13.539 -16.516 1 97.12 91 ASP A N 1
ATOM 671 C CA . ASP A 1 91 ? -11.484 -12.289 -17.25 1 97.12 91 ASP A CA 1
ATOM 672 C C . ASP A 1 91 ? -12.258 -11.266 -16.406 1 97.12 91 ASP A C 1
ATOM 674 O O . ASP A 1 91 ? -11.922 -10.086 -16.391 1 97.12 91 ASP A O 1
ATOM 678 N N . ARG A 1 92 ? -13.305 -11.734 -15.711 1 98 92 ARG A N 1
ATOM 679 C CA . ARG A 1 92 ? -14.078 -10.875 -14.828 1 98 92 ARG A CA 1
ATOM 680 C C . ARG A 1 92 ? -13.203 -10.336 -13.695 1 98 92 ARG A C 1
ATOM 682 O O . ARG A 1 92 ? -13.273 -9.148 -13.359 1 98 92 ARG A O 1
ATOM 689 N N . TRP A 1 93 ? -12.398 -11.25 -13.141 1 98.44 93 TRP A N 1
ATOM 690 C CA . TRP A 1 93 ? -11.438 -10.867 -12.109 1 98.44 93 TRP A CA 1
ATOM 691 C C . TRP A 1 93 ? -10.539 -9.742 -12.602 1 98.44 93 TRP A C 1
ATOM 693 O O . TRP A 1 93 ? -10.406 -8.711 -11.938 1 98.44 93 TRP A O 1
ATOM 703 N N . THR A 1 94 ? -9.938 -9.898 -13.75 1 98.5 94 THR A N 1
ATOM 704 C CA . THR A 1 94 ? -9 -8.922 -14.297 1 98.5 94 THR A CA 1
ATOM 705 C C . THR A 1 94 ? -9.695 -7.594 -14.578 1 98.5 94 THR A C 1
ATOM 707 O O . THR A 1 94 ? -9.133 -6.531 -14.305 1 98.5 94 THR A O 1
ATOM 710 N N . ALA A 1 95 ? -10.922 -7.637 -15.031 1 98.69 95 ALA A N 1
ATOM 711 C CA . ALA A 1 95 ? -11.695 -6.43 -15.312 1 98.69 95 ALA A CA 1
ATOM 712 C C . ALA A 1 95 ? -11.961 -5.641 -14.039 1 98.69 95 ALA A C 1
ATOM 714 O O . ALA A 1 95 ? -11.852 -4.41 -14.031 1 98.69 95 ALA A O 1
ATOM 715 N N . VAL A 1 96 ? -12.305 -6.336 -13.016 1 98.81 96 VAL A N 1
ATOM 716 C CA . VAL A 1 96 ? -12.562 -5.699 -11.727 1 98.81 96 VAL A CA 1
ATOM 717 C C . VAL A 1 96 ? -11.289 -5.02 -11.219 1 98.81 96 VAL A C 1
ATOM 719 O O . VAL A 1 96 ? -11.32 -3.865 -10.797 1 98.81 96 VAL A O 1
ATOM 722 N N . CYS A 1 97 ? -10.156 -5.758 -11.281 1 98.94 97 CYS A N 1
ATOM 723 C CA . CYS A 1 97 ? -8.891 -5.188 -10.852 1 98.94 97 CYS A CA 1
ATOM 724 C C . CYS A 1 97 ? -8.547 -3.939 -11.656 1 98.94 97 CYS A C 1
ATOM 726 O O . CYS A 1 97 ? -8.102 -2.938 -11.094 1 98.94 97 CYS A O 1
ATOM 728 N N . ARG A 1 98 ? -8.781 -3.945 -12.93 1 98.88 98 ARG A N 1
ATOM 729 C CA . ARG A 1 98 ? -8.516 -2.801 -13.797 1 98.88 98 ARG A CA 1
ATOM 730 C C . ARG A 1 98 ? -9.414 -1.621 -13.43 1 98.88 98 ARG A C 1
ATOM 732 O O . ARG A 1 98 ? -8.977 -0.469 -13.469 1 98.88 98 ARG A O 1
ATOM 739 N N . ALA A 1 99 ? -10.641 -1.885 -13.078 1 98.94 99 ALA A N 1
ATOM 740 C CA . ALA A 1 99 ? -11.57 -0.828 -12.695 1 98.94 99 ALA A CA 1
ATOM 741 C C . ALA A 1 99 ? -11.141 -0.162 -11.391 1 98.94 99 ALA A C 1
ATOM 743 O O . ALA A 1 99 ? -11.219 1.062 -11.258 1 98.94 99 ALA A O 1
ATOM 744 N N . VAL A 1 100 ? -10.719 -0.969 -10.477 1 98.94 100 VAL A N 1
ATOM 745 C CA . VAL A 1 100 ? -10.211 -0.463 -9.211 1 98.94 100 VAL A CA 1
ATOM 746 C C . VAL A 1 100 ? -9.008 0.44 -9.453 1 98.94 100 VAL A C 1
ATOM 748 O O . VAL A 1 100 ? -8.938 1.553 -8.93 1 98.94 100 VAL A O 1
ATOM 751 N N . ARG A 1 101 ? -8.07 -0.001 -10.289 1 98.94 101 ARG A N 1
ATOM 752 C CA . ARG A 1 101 ? -6.906 0.801 -10.633 1 98.94 101 ARG A CA 1
ATOM 753 C C . ARG A 1 101 ? -7.316 2.111 -11.297 1 98.94 101 ARG A C 1
ATOM 755 O O . ARG A 1 101 ? -6.797 3.178 -10.945 1 98.94 101 ARG A O 1
ATOM 762 N N . ALA A 1 102 ? -8.18 2.023 -12.234 1 98.88 102 ALA A N 1
ATOM 763 C CA . ALA A 1 102 ? -8.594 3.211 -12.977 1 98.88 102 ALA A CA 1
ATOM 764 C C . ALA A 1 102 ? -9.18 4.262 -12.039 1 98.88 102 ALA A C 1
ATOM 766 O O . ALA A 1 102 ? -8.867 5.449 -12.156 1 98.88 102 ALA A O 1
ATOM 767 N N . TRP A 1 103 ? -10.008 3.82 -11.164 1 98.88 103 TRP A N 1
ATOM 768 C CA . TRP A 1 103 ? -10.57 4.742 -10.18 1 98.88 103 TRP A CA 1
ATOM 769 C C . TRP A 1 103 ? -9.469 5.371 -9.336 1 98.88 103 TRP A C 1
ATOM 771 O O . TRP A 1 103 ? -9.469 6.586 -9.109 1 98.88 103 TRP A O 1
ATOM 781 N N . ALA A 1 104 ? -8.586 4.535 -8.797 1 98.88 104 ALA A N 1
ATOM 782 C CA . ALA A 1 104 ? -7.531 4.992 -7.895 1 98.88 104 ALA A CA 1
ATOM 783 C C . ALA A 1 104 ? -6.641 6.031 -8.578 1 98.88 104 ALA A C 1
ATOM 785 O O . ALA A 1 104 ? -6.293 7.051 -7.977 1 98.88 104 ALA A O 1
ATOM 786 N N . VAL A 1 105 ? -6.246 5.773 -9.844 1 98.75 105 VAL A N 1
ATOM 787 C CA . VAL A 1 105 ? -5.383 6.668 -10.609 1 98.75 105 VAL A CA 1
ATOM 788 C C . VAL A 1 105 ? -6.105 7.992 -10.859 1 98.75 105 VAL A C 1
ATOM 790 O O . VAL A 1 105 ? -5.492 9.062 -10.812 1 98.75 105 VAL A O 1
ATOM 793 N N . ALA A 1 106 ? -7.387 7.93 -11.07 1 98.62 106 ALA A N 1
ATOM 794 C CA . ALA A 1 106 ? -8.188 9.125 -11.352 1 98.62 106 ALA A CA 1
ATOM 795 C C . ALA A 1 106 ? -8.461 9.906 -10.07 1 98.62 106 ALA A C 1
ATOM 797 O O . ALA A 1 106 ? -8.742 11.109 -10.117 1 98.62 106 ALA A O 1
ATOM 798 N N . HIS A 1 107 ? -8.453 9.273 -8.898 1 98.12 107 HIS A N 1
ATOM 799 C CA . HIS A 1 107 ? -8.781 9.898 -7.617 1 98.12 107 HIS A CA 1
ATOM 800 C C . HIS A 1 107 ? -7.688 9.656 -6.586 1 98.12 107 HIS A C 1
ATOM 802 O O . HIS A 1 107 ? -7.953 9.117 -5.508 1 98.12 107 HIS A O 1
ATOM 808 N N . PRO A 1 108 ? -6.48 10.133 -6.848 1 98 108 PRO A N 1
ATOM 809 C CA . PRO A 1 108 ? -5.336 9.766 -6.016 1 98 108 PRO A CA 1
ATOM 810 C C . PRO A 1 108 ? -5.473 10.25 -4.574 1 98 108 PRO A C 1
ATOM 812 O O . PRO A 1 108 ? -4.988 9.594 -3.648 1 98 108 PRO A O 1
ATOM 815 N N . HIS A 1 109 ? -6.172 11.375 -4.316 1 96.88 109 HIS A N 1
ATOM 816 C CA . HIS A 1 109 ? -6.281 11.914 -2.963 1 96.88 109 HIS A CA 1
ATOM 817 C C . HIS A 1 109 ? -7.324 11.156 -2.152 1 96.88 109 HIS A C 1
ATOM 819 O O . HIS A 1 109 ? -7.129 10.898 -0.962 1 96.88 109 HIS A O 1
ATOM 825 N N . GLU A 1 110 ? -8.453 10.805 -2.77 1 97.75 110 GLU A N 1
ATOM 826 C CA . GLU A 1 110 ? -9.43 9.938 -2.121 1 97.75 110 GLU A CA 1
ATOM 827 C C . GLU A 1 110 ? -8.844 8.555 -1.849 1 97.75 110 GLU A C 1
ATOM 829 O O . GLU A 1 110 ? -9.109 7.961 -0.801 1 97.75 110 GLU A O 1
ATOM 834 N N . TYR A 1 111 ? -8.07 8.078 -2.799 1 98.62 111 TYR A N 1
ATOM 835 C CA . TYR A 1 111 ? -7.41 6.789 -2.617 1 98.62 111 TYR A CA 1
ATOM 836 C C . TYR A 1 111 ? -6.465 6.824 -1.422 1 98.62 111 TYR A C 1
ATOM 838 O O . TYR A 1 111 ? -6.469 5.914 -0.593 1 98.62 111 TYR A O 1
ATOM 846 N N . ALA A 1 112 ? -5.676 7.844 -1.356 1 97.75 112 ALA A N 1
ATOM 847 C CA . ALA A 1 112 ? -4.746 7.992 -0.243 1 97.75 112 ALA A CA 1
ATOM 848 C C . ALA A 1 112 ? -5.484 8.023 1.092 1 97.75 112 ALA A C 1
ATOM 850 O O . ALA A 1 112 ? -4.977 7.516 2.1 1 97.75 112 ALA A O 1
ATOM 851 N N . LEU A 1 113 ? -6.66 8.602 1.086 1 97.06 113 LEU A N 1
ATOM 852 C CA . LEU A 1 113 ? -7.453 8.711 2.307 1 97.06 113 LEU A CA 1
ATOM 853 C C . LEU A 1 113 ? -7.836 7.332 2.828 1 97.06 113 LEU A C 1
ATOM 855 O O . LEU A 1 113 ? -7.91 7.121 4.043 1 97.06 113 LEU A O 1
ATOM 859 N N . ILE A 1 114 ? -8.008 6.336 1.954 1 97.88 114 ILE A N 1
ATOM 860 C CA . ILE A 1 114 ? -8.562 5.07 2.416 1 97.88 114 ILE A CA 1
ATOM 861 C C . ILE A 1 114 ? -7.48 3.994 2.395 1 97.88 114 ILE A C 1
ATOM 863 O O . ILE A 1 114 ? -7.551 3.02 3.148 1 97.88 114 ILE A O 1
ATOM 867 N N . TYR A 1 115 ? -6.41 4.102 1.604 1 98 115 TYR A N 1
ATOM 868 C CA . TYR A 1 115 ? -5.406 3.049 1.511 1 98 115 TYR A CA 1
ATOM 869 C C . TYR A 1 115 ? -4.012 3.6 1.775 1 98 115 TYR A C 1
ATOM 871 O O . TYR A 1 115 ? -3.025 2.859 1.729 1 98 115 TYR A O 1
ATOM 879 N N . GLY A 1 116 ? -3.91 4.945 2.004 1 96.69 116 GLY A N 1
ATOM 880 C CA . GLY A 1 116 ? -2.639 5.559 2.355 1 96.69 116 GLY A CA 1
ATOM 881 C C . GLY A 1 116 ? -2.375 5.566 3.85 1 96.69 116 GLY A C 1
ATOM 882 O O . GLY A 1 116 ? -2.912 4.734 4.586 1 96.69 116 GLY A O 1
ATOM 883 N N . SER A 1 117 ? -1.563 6.43 4.336 1 96 117 SER A N 1
ATOM 884 C CA . SER A 1 117 ? -1.172 6.527 5.738 1 96 117 SER A CA 1
ATOM 885 C C . SER A 1 117 ? -2.375 6.816 6.633 1 96 117 SER A C 1
ATOM 887 O O . SER A 1 117 ? -3.213 7.656 6.301 1 96 117 SER A O 1
ATOM 889 N N . PRO A 1 118 ? -2.422 6.141 7.762 1 95.38 118 PRO A N 1
ATOM 890 C CA . PRO A 1 118 ? -3.48 6.484 8.711 1 95.38 118 PRO A CA 1
ATOM 891 C C . PRO A 1 118 ? -3.43 7.949 9.148 1 95.38 118 PRO A C 1
ATOM 893 O O . PRO A 1 118 ? -2.344 8.508 9.312 1 95.38 118 PRO A O 1
ATOM 896 N N . VAL A 1 119 ? -4.578 8.555 9.273 1 94.12 119 VAL A N 1
ATOM 897 C CA . VAL A 1 119 ? -4.691 9.922 9.766 1 94.12 119 VAL A CA 1
ATOM 898 C C . VAL A 1 119 ? -4.453 9.953 11.273 1 94.12 119 VAL A C 1
ATOM 900 O O . VAL A 1 119 ? -5.18 9.312 12.039 1 94.12 119 VAL A O 1
ATOM 903 N N . PRO A 1 120 ? -3.457 10.727 11.711 1 92.56 120 PRO A N 1
ATOM 904 C CA . PRO A 1 120 ? -3.178 10.766 13.148 1 92.56 120 PRO A CA 1
ATOM 905 C C . PRO A 1 120 ? -4.398 11.148 13.977 1 92.56 120 PRO A C 1
ATOM 907 O O . PRO A 1 120 ? -5.105 12.102 13.633 1 92.56 120 PRO A O 1
ATOM 910 N N . GLY A 1 121 ? -4.648 10.375 15.047 1 91.88 121 GLY A N 1
ATOM 911 C CA . GLY A 1 121 ? -5.711 10.703 15.984 1 91.88 121 GLY A CA 1
ATOM 912 C C . GLY A 1 121 ? -7.078 10.234 15.523 1 91.88 121 GLY A C 1
ATOM 913 O O . GLY A 1 121 ? -8.062 10.375 16.25 1 91.88 121 GLY A O 1
ATOM 914 N N . TYR A 1 122 ? -7.184 9.773 14.344 1 95.44 122 TYR A N 1
ATOM 915 C CA . TYR A 1 122 ? -8.453 9.32 13.789 1 95.44 122 TYR A CA 1
ATOM 916 C C . TYR A 1 122 ? -8.609 7.812 13.945 1 95.44 122 TYR A C 1
ATOM 918 O O . TYR A 1 122 ? -7.684 7.055 13.656 1 95.44 122 TYR A O 1
ATOM 926 N N . THR A 1 123 ? -9.719 7.398 14.398 1 93.81 123 THR A N 1
ATOM 927 C CA . THR A 1 123 ? -10.125 5.996 14.438 1 93.81 123 THR A CA 1
ATOM 928 C C . THR A 1 123 ? -11.414 5.785 13.656 1 93.81 123 THR A C 1
ATOM 930 O O . THR A 1 123 ? -12.438 6.402 13.961 1 93.81 123 THR A O 1
ATOM 933 N N . ALA A 1 124 ? -11.328 4.965 12.703 1 94.19 124 ALA A N 1
ATOM 934 C CA . ALA A 1 124 ? -12.484 4.719 11.844 1 94.19 124 ALA A CA 1
ATOM 935 C C . ALA A 1 124 ? -13.602 4.027 12.617 1 94.19 124 ALA A C 1
ATOM 937 O O . ALA A 1 124 ? -13.383 2.986 13.242 1 94.19 124 ALA A O 1
ATOM 938 N N . PRO A 1 125 ? -14.789 4.559 12.547 1 95.88 125 PRO A N 1
ATOM 939 C CA . PRO A 1 125 ? -15.93 3.91 13.211 1 95.88 125 PRO A CA 1
ATOM 940 C C . PRO A 1 125 ? -16.438 2.689 12.445 1 95.88 125 PRO A C 1
ATOM 942 O O . PRO A 1 125 ? -15.977 2.416 11.336 1 95.88 125 PRO A O 1
ATOM 945 N N . GLN A 1 126 ? -17.359 2.004 13.031 1 94.06 126 GLN A N 1
ATOM 946 C CA . GLN A 1 126 ? -17.891 0.753 12.484 1 94.06 126 GLN A CA 1
ATOM 947 C C . GLN A 1 126 ? -18.578 0.981 11.148 1 94.06 126 GLN A C 1
ATOM 949 O O . GLN A 1 126 ? -18.609 0.092 10.297 1 94.06 126 GLN A O 1
ATOM 954 N N . ASP A 1 127 ? -19 2.193 10.969 1 94.38 127 ASP A N 1
ATOM 955 C CA . ASP A 1 127 ? -19.766 2.529 9.766 1 94.38 127 ASP A CA 1
ATOM 956 C C . ASP A 1 127 ? -18.891 2.43 8.523 1 94.38 127 ASP A C 1
ATOM 958 O O . ASP A 1 127 ? -19.391 2.395 7.398 1 94.38 127 ASP A O 1
ATOM 962 N N . THR A 1 128 ? -17.594 2.375 8.734 1 96.81 128 THR A N 1
ATOM 963 C CA . THR A 1 128 ? -16.703 2.328 7.582 1 96.81 128 THR A CA 1
ATOM 964 C C . THR A 1 128 ? -16.469 0.887 7.137 1 96.81 128 THR A C 1
ATOM 966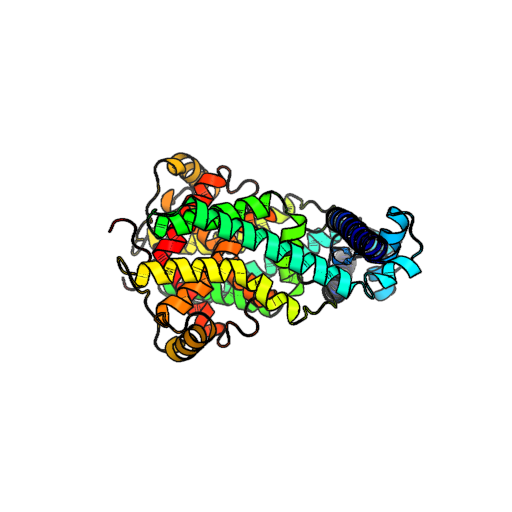 O O . THR A 1 128 ? -15.961 0.644 6.039 1 96.81 128 THR A O 1
ATOM 969 N N . ILE A 1 129 ? -16.875 -0.086 7.879 1 95.62 129 ILE A N 1
ATOM 970 C CA . ILE A 1 129 ? -16.516 -1.482 7.668 1 95.62 129 ILE A CA 1
ATOM 971 C C . ILE A 1 129 ? -17.188 -2.012 6.406 1 95.62 129 ILE A C 1
ATOM 973 O O . ILE A 1 129 ? -16.531 -2.592 5.539 1 95.62 129 ILE A O 1
ATOM 977 N N . ALA A 1 130 ? -18.5 -1.805 6.285 1 96.75 130 ALA A N 1
ATOM 978 C CA . ALA A 1 130 ? -19.234 -2.346 5.148 1 96.75 130 ALA A CA 1
ATOM 979 C C . ALA A 1 130 ? -18.734 -1.746 3.836 1 96.75 130 ALA A C 1
ATOM 981 O O . ALA A 1 130 ? -18.406 -2.475 2.902 1 96.75 130 ALA A O 1
ATOM 982 N N . PRO A 1 131 ? -18.594 -0.387 3.77 1 98.19 131 PRO A N 1
ATOM 983 C CA . PRO A 1 131 ? -18.062 0.195 2.537 1 98.19 131 PRO A CA 1
ATOM 984 C C . PRO A 1 131 ? -16.656 -0.308 2.205 1 98.19 131 PRO A C 1
ATOM 986 O O . PRO A 1 131 ? -16.344 -0.548 1.037 1 98.19 131 PRO A O 1
ATOM 989 N N . ALA A 1 132 ? -15.859 -0.526 3.182 1 97.88 132 ALA A N 1
ATOM 990 C CA . ALA A 1 132 ? -14.477 -0.945 3.002 1 97.88 132 ALA A CA 1
ATOM 991 C C . ALA A 1 132 ? -14.398 -2.35 2.412 1 97.88 132 ALA A C 1
ATOM 993 O O . ALA A 1 132 ? -13.398 -2.717 1.79 1 97.88 132 ALA A O 1
ATOM 994 N N . GLY A 1 133 ? -15.422 -3.15 2.594 1 97.5 133 GLY A N 1
ATOM 995 C CA . GLY A 1 133 ? -15.398 -4.547 2.188 1 97.5 133 GLY A CA 1
ATOM 996 C C . GLY A 1 133 ? -15.906 -4.766 0.777 1 97.5 133 GLY A C 1
ATOM 997 O O . GLY A 1 133 ? -15.82 -5.875 0.245 1 97.5 133 GLY A O 1
ATOM 998 N N . ARG A 1 134 ? -16.391 -3.695 0.117 1 98.38 134 ARG A N 1
ATOM 999 C CA . ARG A 1 134 ? -17.156 -3.846 -1.118 1 98.38 134 ARG A CA 1
ATOM 1000 C C . ARG A 1 134 ? -16.297 -4.441 -2.225 1 98.38 134 ARG A C 1
ATOM 1002 O O . ARG A 1 134 ? -16.719 -5.375 -2.914 1 98.38 134 ARG A O 1
ATOM 1009 N N . VAL A 1 135 ? -15.078 -3.992 -2.418 1 98.69 135 VAL A N 1
ATOM 1010 C CA . VAL A 1 135 ? -14.219 -4.543 -3.461 1 98.69 135 VAL A CA 1
ATOM 1011 C C . VAL A 1 135 ? -13.883 -5.996 -3.141 1 98.69 135 VAL A C 1
ATOM 1013 O O . VAL A 1 135 ? -13.953 -6.863 -4.02 1 98.69 135 VAL A O 1
ATOM 1016 N N . GLY A 1 136 ? -13.492 -6.258 -1.872 1 98.06 136 GLY A N 1
ATOM 1017 C CA . GLY A 1 136 ? -13.211 -7.617 -1.45 1 98.06 136 GLY A CA 1
ATOM 1018 C C . GLY A 1 136 ? -14.359 -8.578 -1.7 1 98.06 136 GLY A C 1
ATOM 1019 O O . GLY A 1 136 ? -14.148 -9.703 -2.156 1 98.06 136 GLY A O 1
ATOM 1020 N N . LEU A 1 137 ? -15.539 -8.117 -1.442 1 97.56 137 LEU A N 1
ATOM 1021 C CA . LEU A 1 137 ? -16.719 -8.961 -1.604 1 97.56 137 LEU A CA 1
ATOM 1022 C C . LEU A 1 137 ? -16.969 -9.273 -3.074 1 97.56 137 LEU A C 1
ATOM 1024 O O . LEU A 1 137 ? -17.422 -10.367 -3.414 1 97.56 137 LEU A O 1
ATOM 1028 N N . VAL A 1 138 ? -16.672 -8.312 -3.955 1 98.38 138 VAL A N 1
ATOM 1029 C CA . VAL A 1 138 ? -16.781 -8.555 -5.391 1 98.38 138 VAL A CA 1
ATOM 1030 C C . VAL A 1 138 ? -15.812 -9.656 -5.805 1 98.38 138 VAL A C 1
ATOM 1032 O O . VAL A 1 138 ? -16.172 -10.562 -6.559 1 98.38 138 VAL A O 1
ATOM 1035 N N . LEU A 1 139 ? -14.609 -9.656 -5.332 1 98.25 139 LEU A N 1
ATOM 1036 C CA . LEU A 1 139 ? -13.602 -10.664 -5.652 1 98.25 139 LEU A CA 1
ATOM 1037 C C . LEU A 1 139 ? -14.016 -12.031 -5.117 1 98.25 139 LEU A C 1
ATOM 1039 O O . LEU A 1 139 ? -13.859 -13.047 -5.805 1 98.25 139 LEU A O 1
ATOM 1043 N N . VAL A 1 140 ? -14.547 -12.039 -3.908 1 98 140 VAL A N 1
ATOM 1044 C CA . VAL A 1 140 ? -15.031 -13.273 -3.303 1 98 140 VAL A CA 1
ATOM 1045 C C . VAL A 1 140 ? -16.141 -13.867 -4.168 1 98 140 VAL A C 1
ATOM 1047 O O . VAL A 1 140 ? -16.172 -15.078 -4.402 1 98 140 VAL A O 1
ATOM 1050 N N . ASP A 1 141 ? -17.031 -13.023 -4.621 1 97.56 141 ASP A N 1
ATOM 1051 C CA . ASP A 1 141 ? -18.156 -13.5 -5.426 1 97.56 141 ASP A CA 1
ATOM 1052 C C . ASP A 1 141 ? -17.672 -14.109 -6.738 1 97.56 141 ASP A C 1
ATOM 1054 O O . ASP A 1 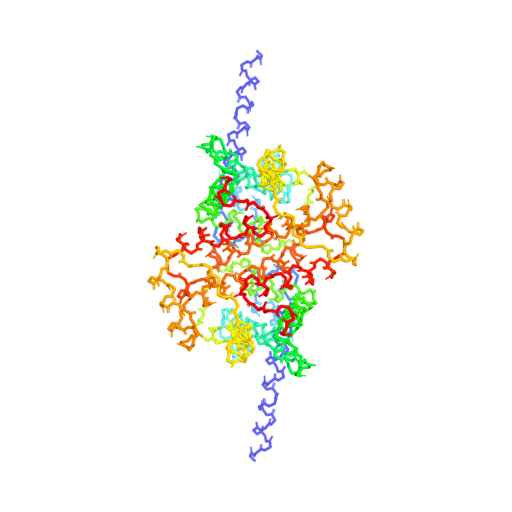141 ? -18.219 -15.117 -7.199 1 97.56 141 ASP A O 1
ATOM 1058 N N . ILE A 1 142 ? -16.719 -13.5 -7.367 1 97.75 142 ILE A N 1
ATOM 1059 C CA . ILE A 1 142 ? -16.156 -14.047 -8.594 1 97.75 142 ILE A CA 1
ATOM 1060 C C . ILE A 1 142 ? -15.578 -15.438 -8.328 1 97.75 142 ILE A C 1
ATOM 1062 O O . ILE A 1 142 ? -15.828 -16.375 -9.094 1 97.75 142 ILE A O 1
ATOM 1066 N N . ALA A 1 143 ? -14.812 -15.578 -7.254 1 97.12 143 ALA A N 1
ATOM 1067 C CA . ALA A 1 143 ? -14.211 -16.859 -6.891 1 97.12 143 ALA A CA 1
ATOM 1068 C C . ALA A 1 143 ? -15.289 -17.891 -6.57 1 97.12 143 ALA A C 1
ATOM 1070 O O . ALA A 1 143 ? -15.148 -19.062 -6.906 1 97.12 143 ALA A O 1
ATOM 1071 N N . ARG A 1 144 ? -16.328 -17.453 -5.855 1 96.75 144 ARG A N 1
ATOM 1072 C CA . ARG A 1 144 ? -17.453 -18.328 -5.504 1 96.75 144 ARG A CA 1
ATOM 1073 C C . ARG A 1 144 ? -18.109 -18.906 -6.75 1 96.75 144 ARG A C 1
ATOM 1075 O O . ARG A 1 144 ? -18.359 -20.109 -6.828 1 96.75 144 ARG A O 1
ATOM 1082 N N . ARG A 1 145 ? -18.375 -18.078 -7.684 1 95.38 145 ARG A N 1
ATOM 1083 C CA . ARG A 1 145 ? -19.016 -18.516 -8.922 1 95.38 145 ARG A CA 1
ATOM 1084 C C . ARG A 1 145 ? -18.109 -19.469 -9.688 1 95.38 145 ARG A C 1
ATOM 1086 O O . ARG A 1 145 ? -18.578 -20.438 -10.281 1 95.38 145 ARG A O 1
ATOM 1093 N N . ALA A 1 146 ? -16.828 -19.156 -9.711 1 96.69 146 ALA A N 1
ATOM 1094 C CA . ALA A 1 146 ? -15.867 -20.062 -10.344 1 96.69 146 ALA A CA 1
ATOM 1095 C C . ALA A 1 146 ? -15.867 -21.422 -9.664 1 96.69 146 ALA A C 1
ATOM 1097 O O . ALA A 1 146 ? -15.859 -22.469 -10.328 1 96.69 146 ALA A O 1
ATOM 1098 N N . HIS A 1 147 ? -15.844 -21.391 -8.359 1 96.12 147 HIS A N 1
ATOM 1099 C CA . HIS A 1 147 ? -15.82 -22.609 -7.562 1 96.12 147 HIS A CA 1
ATOM 1100 C C . HIS A 1 147 ? -17.047 -23.469 -7.82 1 96.12 147 HIS A C 1
ATOM 1102 O O . HIS A 1 147 ? -16.969 -24.688 -7.895 1 96.12 147 HIS A O 1
ATOM 1108 N N . GLU A 1 148 ? -18.172 -22.859 -7.988 1 93.69 148 GLU A N 1
ATOM 1109 C CA . GLU A 1 148 ? -19.453 -23.547 -8.219 1 93.69 148 GLU A CA 1
ATOM 1110 C C . GLU A 1 148 ? -19.578 -24 -9.672 1 93.69 148 GLU A C 1
ATOM 1112 O O . GLU A 1 148 ? -20.328 -24.922 -9.977 1 93.69 148 GLU A O 1
ATOM 1117 N N . GLY A 1 149 ? -18.875 -23.391 -10.555 1 92.06 149 GLY A N 1
ATOM 1118 C CA . GLY A 1 149 ? -18.969 -23.672 -11.977 1 92.06 149 GLY A CA 1
ATOM 1119 C C . GLY A 1 149 ? -17.844 -24.531 -12.492 1 92.06 149 GLY A C 1
ATOM 1120 O O . GLY A 1 149 ? -17.75 -25.719 -12.148 1 92.06 149 GLY A O 1
ATOM 1121 N N . GLU A 1 150 ? -16.922 -23.906 -13.188 1 89.88 150 GLU A N 1
ATOM 1122 C CA . GLU A 1 150 ? -15.836 -24.609 -13.875 1 89.88 150 GLU A CA 1
ATOM 1123 C C . GLU A 1 150 ? -14.805 -25.141 -12.883 1 89.88 150 GLU A C 1
ATOM 1125 O O . GLU A 1 150 ? -13.953 -25.953 -13.25 1 89.88 150 GLU A O 1
ATOM 1130 N N . GLY A 1 151 ? -14.914 -24.641 -11.695 1 93.19 151 GLY A N 1
ATOM 1131 C CA . GLY A 1 151 ? -13.984 -25.109 -10.68 1 93.19 151 GLY A CA 1
ATOM 1132 C C . GLY A 1 151 ? -12.805 -24.172 -10.477 1 93.19 151 GLY A C 1
ATOM 1133 O O . GLY A 1 151 ? -12.57 -23.281 -11.289 1 93.19 151 GLY A O 1
ATOM 1134 N N . VAL A 1 152 ? -12.078 -24.297 -9.391 1 96.38 152 VAL A N 1
ATOM 1135 C CA . VAL A 1 152 ? -10.883 -23.547 -9.039 1 96.38 152 VAL A CA 1
ATOM 1136 C C . VAL A 1 152 ? -9.75 -24.5 -8.688 1 96.38 152 VAL A C 1
ATOM 1138 O O . VAL A 1 152 ? -9.992 -25.609 -8.195 1 96.38 152 VAL A O 1
ATOM 1141 N N . ALA A 1 153 ? -8.539 -24.172 -9.07 1 96.62 153 ALA A N 1
ATOM 1142 C CA . ALA A 1 153 ? -7.359 -24.891 -8.586 1 96.62 153 ALA A CA 1
ATOM 1143 C C . ALA A 1 153 ? -6.949 -24.391 -7.199 1 96.62 153 ALA A C 1
ATOM 1145 O O . ALA A 1 153 ? -6.289 -23.359 -7.07 1 96.62 153 ALA A O 1
ATOM 1146 N N . LEU A 1 154 ? -7.234 -25.109 -6.141 1 95.88 154 LEU A N 1
ATOM 1147 C CA . LEU A 1 154 ? -7.027 -24.641 -4.773 1 95.88 154 LEU A CA 1
ATOM 1148 C C . LEU A 1 154 ? -5.539 -24.5 -4.465 1 95.88 154 LEU A C 1
ATOM 1150 O O . LEU A 1 154 ? -4.762 -25.422 -4.727 1 95.88 154 LEU A O 1
ATOM 1154 N N . PRO A 1 155 ? -5.168 -23.359 -3.945 1 93.94 155 PRO A N 1
ATOM 1155 C CA . PRO A 1 155 ? -3.773 -23.188 -3.533 1 93.94 155 PRO A CA 1
ATOM 1156 C C . PRO A 1 155 ? -3.4 -24.047 -2.332 1 93.94 155 PRO A C 1
ATOM 1158 O O . PRO A 1 155 ? -4.273 -24.438 -1.547 1 93.94 155 PRO A O 1
ATOM 1161 N N . PRO A 1 156 ? -2.115 -24.359 -2.26 1 93.69 156 PRO A N 1
ATOM 1162 C CA . PRO A 1 156 ? -1.679 -25.094 -1.072 1 93.69 156 PRO A CA 1
ATOM 1163 C C . PRO A 1 156 ? -1.926 -24.328 0.224 1 93.69 156 PRO A C 1
ATOM 1165 O O . PRO A 1 156 ? -1.825 -23.094 0.247 1 93.69 156 PRO A O 1
ATOM 1168 N N . LEU A 1 157 ? -2.254 -25.016 1.257 1 97.06 157 LEU A N 1
ATOM 1169 C CA . LEU A 1 157 ? -2.506 -24.453 2.578 1 97.06 157 LEU A CA 1
ATOM 1170 C C . LEU A 1 157 ? -1.652 -25.141 3.637 1 97.06 157 LEU A C 1
ATOM 1172 O O . LEU A 1 157 ? -1.928 -26.281 4.016 1 97.06 157 LEU A O 1
ATOM 1176 N N . PRO A 1 158 ? -0.613 -24.5 4.066 1 96.62 158 PRO A N 1
ATOM 1177 C CA . PRO A 1 158 ? 0.208 -25.109 5.109 1 96.62 158 PRO A CA 1
ATOM 1178 C C . PRO A 1 158 ? -0.601 -25.484 6.348 1 96.62 158 PRO A C 1
ATOM 1180 O O . PRO A 1 158 ? -1.536 -24.781 6.723 1 96.62 158 PRO A O 1
ATOM 1183 N N . GLU A 1 159 ? -0.156 -26.516 7.016 1 96.81 159 GLU A N 1
ATOM 1184 C CA . GLU A 1 159 ? -0.86 -27.047 8.18 1 96.81 159 GLU A CA 1
ATOM 1185 C C . GLU A 1 159 ? -0.993 -25.984 9.273 1 96.81 159 GLU A C 1
ATOM 1187 O O . GLU A 1 159 ? -2.051 -25.859 9.891 1 96.81 159 GLU A O 1
ATOM 1192 N N . GLU A 1 160 ? -0.001 -25.188 9.422 1 96.06 160 GLU A N 1
ATOM 1193 C CA . GLU A 1 160 ? 0.04 -24.219 10.516 1 96.06 160 GLU A CA 1
ATOM 1194 C C . GLU A 1 160 ? -1 -23.125 10.312 1 96.06 160 GLU A C 1
ATOM 1196 O O . GLU A 1 160 ? -1.409 -22.469 11.273 1 96.06 160 GLU A O 1
ATOM 1201 N N . LEU A 1 161 ? -1.442 -22.984 9.102 1 97.88 161 LEU A N 1
ATOM 1202 C CA . LEU A 1 161 ? -2.35 -21.875 8.805 1 97.88 161 LEU A CA 1
ATOM 1203 C C . LEU A 1 161 ? -3.795 -22.359 8.742 1 97.88 161 LEU A C 1
ATOM 1205 O O . LEU A 1 161 ? -4.719 -21.562 8.586 1 97.88 161 LEU A O 1
ATOM 1209 N N . ARG A 1 162 ? -4.066 -23.656 8.922 1 98.19 162 ARG A N 1
ATOM 1210 C CA . ARG A 1 162 ? -5.387 -24.25 8.742 1 98.19 162 ARG A CA 1
ATOM 1211 C C . ARG A 1 162 ? -6.402 -23.641 9.703 1 98.19 162 ARG A C 1
ATOM 1213 O O . ARG A 1 162 ? -7.516 -23.297 9.305 1 98.19 162 ARG A O 1
ATOM 1220 N N . PRO A 1 163 ? -6.027 -23.453 11.023 1 98.06 163 PRO A N 1
ATOM 1221 C CA . PRO A 1 163 ? -7.02 -22.859 11.922 1 98.06 163 PRO A CA 1
ATOM 1222 C C . PRO A 1 163 ? -7.402 -21.438 11.516 1 98.06 163 PRO A C 1
ATOM 1224 O O . PRO A 1 163 ? -8.586 -21.094 11.492 1 98.06 163 PRO A O 1
ATOM 1227 N N . GLU A 1 164 ? -6.453 -20.641 11.203 1 98.31 164 GLU A N 1
ATOM 1228 C CA . GLU A 1 164 ? -6.723 -19.281 10.766 1 98.31 164 GLU A CA 1
ATOM 1229 C C . GLU A 1 164 ? -7.508 -19.266 9.453 1 98.31 164 GLU A C 1
ATOM 1231 O O . GLU A 1 164 ? -8.383 -18.406 9.266 1 98.31 164 GLU A O 1
ATOM 1236 N N . ALA A 1 165 ? -7.156 -20.141 8.594 1 98.44 165 ALA A N 1
ATOM 1237 C CA . ALA A 1 165 ? -7.859 -20.234 7.316 1 98.44 165 ALA A CA 1
ATOM 1238 C C . ALA A 1 165 ? -9.336 -20.562 7.523 1 98.44 165 ALA A C 1
ATOM 1240 O O . ALA A 1 165 ? -10.203 -19.984 6.859 1 98.44 165 ALA A O 1
ATOM 1241 N N . ALA A 1 166 ? -9.594 -21.469 8.398 1 98.31 166 ALA A N 1
ATOM 1242 C CA . ALA A 1 166 ? -10.977 -21.812 8.711 1 98.31 166 ALA A CA 1
ATOM 1243 C C . ALA A 1 166 ? -11.734 -20.625 9.281 1 98.31 166 ALA A C 1
ATOM 1245 O O . ALA A 1 166 ? -12.891 -20.391 8.922 1 98.31 166 ALA A O 1
ATOM 1246 N N . ARG A 1 167 ? -11.102 -19.906 10.141 1 98 167 ARG A N 1
ATOM 1247 C CA . ARG A 1 167 ? -11.719 -18.719 10.727 1 98 167 ARG A CA 1
ATOM 1248 C C . ARG A 1 167 ? -12.023 -17.672 9.656 1 98 167 ARG A C 1
ATOM 1250 O O . ARG A 1 167 ? -13.109 -17.094 9.633 1 98 167 ARG A O 1
ATOM 1257 N N . LEU A 1 168 ? -11.023 -17.438 8.766 1 97.38 168 LEU A N 1
ATOM 1258 C CA . LEU A 1 168 ? -11.188 -16.484 7.676 1 97.38 168 LEU A CA 1
ATOM 1259 C C . LEU A 1 168 ? -12.367 -16.875 6.793 1 97.38 168 LEU A C 1
ATOM 1261 O O . LEU A 1 168 ? -13.188 -16.031 6.43 1 97.38 168 LEU A O 1
ATOM 1265 N N . ALA A 1 169 ? -12.414 -18.141 6.461 1 97.62 169 ALA A N 1
ATOM 1266 C CA . ALA A 1 169 ? -13.508 -18.625 5.629 1 97.62 169 ALA A CA 1
ATOM 1267 C C . ALA A 1 169 ? -14.852 -18.422 6.316 1 97.62 169 ALA A C 1
ATOM 1269 O O . ALA A 1 169 ? -15.812 -17.969 5.691 1 97.62 169 ALA A O 1
ATOM 1270 N N . ALA A 1 170 ? -14.938 -18.672 7.551 1 97.62 170 ALA A N 1
ATOM 1271 C CA . ALA A 1 170 ? -16.188 -18.547 8.305 1 97.62 170 ALA A CA 1
ATOM 1272 C C . ALA A 1 170 ? -16.656 -17.094 8.32 1 97.62 170 ALA A C 1
ATOM 1274 O O . ALA A 1 170 ? -17.859 -16.828 8.258 1 97.62 170 ALA A O 1
ATOM 1275 N N . ASP A 1 171 ? -15.766 -16.172 8.352 1 95 171 ASP A N 1
ATOM 1276 C CA . ASP A 1 171 ? -16.094 -14.75 8.5 1 95 171 ASP A CA 1
ATOM 1277 C C . ASP A 1 171 ? -16.375 -14.109 7.141 1 95 171 ASP A C 1
ATOM 1279 O O . ASP A 1 171 ? -17.281 -13.281 7.016 1 95 171 ASP A O 1
ATOM 1283 N N . ILE A 1 172 ? -15.641 -14.492 6.113 1 92.81 172 ILE A N 1
ATOM 1284 C CA . ILE A 1 172 ? -15.602 -13.703 4.887 1 92.81 172 ILE A CA 1
ATOM 1285 C C . ILE A 1 172 ? -16.312 -14.469 3.766 1 92.81 172 ILE A C 1
ATOM 1287 O O . ILE A 1 172 ? -16.969 -13.859 2.912 1 92.81 172 ILE A O 1
ATOM 1291 N N . ALA A 1 173 ? -16.172 -15.75 3.748 1 93.62 173 ALA A N 1
ATOM 1292 C CA . ALA A 1 173 ? -16.656 -16.609 2.668 1 93.62 173 ALA A CA 1
ATOM 1293 C C . ALA A 1 173 ? -17 -18 3.184 1 93.62 173 ALA A C 1
ATOM 1295 O O . ALA A 1 173 ? -16.391 -18.984 2.775 1 93.62 173 ALA A O 1
ATOM 1296 N N . PRO A 1 174 ? -18.016 -18.141 3.947 1 93.75 174 PRO A N 1
ATOM 1297 C CA . PRO A 1 174 ? -18.281 -19.406 4.648 1 93.75 174 PRO A CA 1
ATOM 1298 C C . PRO A 1 174 ? -18.547 -20.562 3.693 1 93.75 174 PRO A C 1
ATOM 1300 O O . PRO A 1 174 ? -18.406 -21.719 4.074 1 93.75 174 PRO A O 1
ATOM 1303 N N . ASP A 1 175 ? -18.859 -20.328 2.51 1 94.75 175 ASP A N 1
ATOM 1304 C CA . ASP A 1 175 ? -19.203 -21.391 1.568 1 94.75 175 ASP A CA 1
ATOM 1305 C C . ASP A 1 175 ? -17.984 -21.781 0.733 1 94.75 175 ASP A C 1
ATOM 1307 O O . ASP A 1 175 ? -18.078 -22.672 -0.128 1 94.75 175 ASP A O 1
ATOM 1311 N N . LEU A 1 176 ? -16.875 -21.141 0.965 1 96.69 176 LEU A N 1
ATOM 1312 C CA . LEU A 1 176 ? -15.68 -21.422 0.176 1 96.69 176 LEU A CA 1
ATOM 1313 C C . LEU A 1 176 ? -14.664 -22.219 0.99 1 96.69 176 LEU A C 1
ATOM 1315 O O . LEU A 1 176 ? -14.641 -22.125 2.221 1 96.69 176 LEU A O 1
ATOM 1319 N N . PRO A 1 177 ? -13.859 -23.047 0.27 1 97.44 177 PRO A N 1
ATOM 1320 C CA . PRO A 1 177 ? -12.766 -23.719 0.977 1 97.44 177 PRO A CA 1
ATOM 1321 C C . PRO A 1 177 ? -11.828 -22.75 1.687 1 97.44 177 PRO A C 1
ATOM 1323 O O . PRO A 1 177 ? -11.531 -21.672 1.154 1 97.44 177 PRO A O 1
ATOM 1326 N N . PRO A 1 178 ? -11.359 -23.109 2.898 1 97.88 178 PRO A N 1
ATOM 1327 C CA . PRO A 1 178 ? -10.477 -22.25 3.684 1 97.88 178 PRO A CA 1
ATOM 1328 C C . PRO A 1 178 ? -9.258 -21.766 2.893 1 97.88 178 PRO A C 1
ATOM 1330 O O . PRO A 1 178 ? -8.867 -20.609 3 1 97.88 178 PRO A O 1
ATOM 1333 N N . ALA A 1 179 ? -8.664 -22.672 2.062 1 97.81 179 ALA A N 1
ATOM 1334 C CA . ALA A 1 179 ? -7.496 -22.297 1.268 1 97.81 179 ALA A CA 1
ATOM 1335 C C . ALA A 1 179 ? -7.82 -21.141 0.318 1 97.81 179 ALA A C 1
ATOM 1337 O O . ALA A 1 179 ? -6.98 -20.281 0.082 1 97.81 179 ALA A O 1
ATOM 1338 N N . LEU A 1 180 ? -8.992 -21.156 -0.201 1 97.56 180 LEU A N 1
ATOM 1339 C CA . LEU A 1 180 ? -9.43 -20.125 -1.129 1 97.56 180 LEU A CA 1
ATOM 1340 C C . LEU A 1 180 ? -9.641 -18.797 -0.402 1 97.56 180 LEU A C 1
ATOM 1342 O O . LEU A 1 180 ? -9.289 -17.734 -0.92 1 97.56 180 LEU A O 1
ATOM 1346 N N . ALA A 1 181 ? -10.188 -18.844 0.818 1 97.62 181 ALA A N 1
ATOM 1347 C CA . ALA A 1 181 ? -10.383 -17.641 1.625 1 97.62 181 ALA A CA 1
ATOM 1348 C C . ALA A 1 181 ? -9.055 -16.953 1.93 1 97.62 181 ALA A C 1
ATOM 1350 O O . ALA A 1 181 ? -8.93 -15.734 1.791 1 97.62 181 ALA A O 1
ATOM 1351 N N . VAL A 1 182 ? -8.062 -17.75 2.236 1 98.25 182 VAL A N 1
ATOM 1352 C CA . VAL A 1 182 ? -6.734 -17.219 2.535 1 98.25 182 VAL A CA 1
ATOM 1353 C C . VAL A 1 182 ? -6.148 -16.562 1.289 1 98.25 182 VAL A C 1
ATOM 1355 O O . VAL A 1 182 ? -5.629 -15.445 1.357 1 98.25 182 VAL A O 1
ATOM 1358 N N . ALA A 1 183 ? -6.27 -17.234 0.169 1 98.12 183 ALA A N 1
ATOM 1359 C CA . ALA A 1 183 ? -5.723 -16.734 -1.086 1 98.12 183 ALA A CA 1
ATOM 1360 C C . ALA A 1 183 ? -6.402 -15.43 -1.496 1 98.12 183 ALA A C 1
ATOM 1362 O O . ALA A 1 183 ? -5.758 -14.523 -2.025 1 98.12 183 ALA A O 1
ATOM 1363 N N . LEU A 1 184 ? -7.68 -15.336 -1.235 1 98.31 184 LEU A N 1
ATOM 1364 C CA . LEU A 1 184 ? -8.445 -14.148 -1.606 1 98.31 184 LEU A CA 1
ATOM 1365 C C . LEU A 1 184 ? -8.039 -12.953 -0.752 1 98.31 184 LEU A C 1
ATOM 1367 O O . LEU A 1 184 ? -7.898 -11.836 -1.263 1 98.31 184 LEU A O 1
ATOM 1371 N N . VAL A 1 185 ? -7.828 -13.156 0.543 1 98.44 185 VAL A N 1
ATOM 1372 C CA . VAL A 1 185 ? -7.402 -12.078 1.433 1 98.44 185 VAL A CA 1
ATOM 1373 C C . VAL A 1 185 ? -6.004 -11.609 1.042 1 98.44 185 VAL A C 1
ATOM 1375 O O . VAL A 1 185 ? -5.734 -10.406 1.007 1 98.44 185 VAL A O 1
ATOM 1378 N N . ALA A 1 186 ? -5.133 -12.547 0.697 1 98.62 186 ALA A N 1
ATOM 1379 C CA . ALA A 1 186 ? -3.795 -12.188 0.237 1 98.62 186 ALA A CA 1
ATOM 1380 C C . ALA A 1 186 ? -3.854 -11.406 -1.071 1 98.62 186 ALA A C 1
ATOM 1382 O O . ALA A 1 186 ? -3.195 -10.375 -1.215 1 98.62 186 ALA A O 1
ATOM 1383 N N . ALA A 1 187 ? -4.672 -11.867 -1.978 1 98.62 187 ALA A N 1
ATOM 1384 C CA . ALA A 1 187 ? -4.789 -11.219 -3.281 1 98.62 187 ALA A CA 1
ATOM 1385 C C . ALA A 1 187 ? -5.348 -9.805 -3.141 1 98.62 187 ALA A C 1
ATOM 1387 O O . ALA A 1 187 ? -4.945 -8.898 -3.873 1 98.62 187 ALA A O 1
ATOM 1388 N N . TRP A 1 188 ? -6.281 -9.688 -2.213 1 98.5 188 TRP A N 1
ATOM 1389 C CA . TRP A 1 188 ? -6.848 -8.375 -1.925 1 98.5 188 TRP A CA 1
ATOM 1390 C C . TRP A 1 188 ? -5.758 -7.383 -1.537 1 98.5 188 TRP A C 1
ATOM 1392 O O . TRP A 1 188 ? -5.66 -6.301 -2.117 1 98.5 188 TRP A O 1
ATOM 1402 N N . SER A 1 189 ? -4.914 -7.695 -0.605 1 98.62 189 SER A N 1
ATOM 1403 C CA . SER A 1 189 ? -3.838 -6.816 -0.162 1 98.62 189 SER A CA 1
ATOM 1404 C C . SER A 1 189 ? -2.791 -6.633 -1.256 1 98.62 189 SER A C 1
ATOM 1406 O O . SER A 1 189 ? -2.234 -5.543 -1.411 1 98.62 189 SER A O 1
ATOM 1408 N N . GLN A 1 190 ? -2.512 -7.617 -2.043 1 98.88 190 GLN A N 1
ATOM 1409 C CA . GLN A 1 190 ? -1.521 -7.551 -3.111 1 98.88 190 GLN A CA 1
ATOM 1410 C C . GLN A 1 190 ? -2.006 -6.668 -4.258 1 98.88 190 GLN A C 1
ATOM 1412 O O . GLN A 1 190 ? -1.219 -5.934 -4.859 1 98.88 190 GLN A O 1
ATOM 1417 N N . LEU A 1 191 ? -3.285 -6.781 -4.566 1 98.88 191 LEU A N 1
ATOM 1418 C CA . LEU A 1 191 ? -3.885 -5.891 -5.555 1 98.88 191 LEU A CA 1
ATOM 1419 C C . LEU A 1 191 ? -3.629 -4.43 -5.195 1 98.88 191 LEU A C 1
ATOM 1421 O O . LEU A 1 191 ? -3.141 -3.658 -6.023 1 98.88 191 LEU A O 1
ATOM 1425 N N . PHE A 1 192 ? -3.846 -4.102 -3.994 1 98.88 192 PHE A N 1
ATOM 1426 C CA . PHE A 1 192 ? -3.715 -2.705 -3.592 1 98.88 192 PHE A CA 1
ATOM 1427 C C . PHE A 1 192 ? -2.25 -2.33 -3.402 1 98.88 192 PHE A C 1
ATOM 1429 O O . PHE A 1 192 ? -1.899 -1.148 -3.414 1 98.88 192 PHE A O 1
ATOM 1436 N N . GLY A 1 193 ? -1.373 -3.332 -3.227 1 98.81 193 GLY A N 1
ATOM 1437 C CA . GLY A 1 193 ? 0.049 -3.062 -3.355 1 98.81 193 GLY A CA 1
ATOM 1438 C C . GLY A 1 193 ? 0.437 -2.549 -4.73 1 98.81 193 GLY A C 1
ATOM 1439 O O . GLY A 1 193 ? 1.161 -1.56 -4.848 1 98.81 193 GLY A O 1
ATOM 1440 N N . LEU A 1 194 ? -0.067 -3.227 -5.773 1 98.88 194 LEU A N 1
ATOM 1441 C CA . LEU A 1 194 ? 0.165 -2.809 -7.152 1 98.88 194 LEU A CA 1
ATOM 1442 C C . LEU A 1 194 ? -0.375 -1.403 -7.395 1 98.88 194 LEU A C 1
ATOM 1444 O O . LEU A 1 194 ? 0.314 -0.56 -7.973 1 98.88 194 LEU A O 1
ATOM 1448 N N . VAL A 1 195 ? -1.562 -1.146 -6.898 1 98.94 195 VAL A N 1
ATOM 1449 C CA . VAL A 1 195 ? -2.227 0.135 -7.117 1 98.94 195 VAL A CA 1
ATOM 1450 C C . VAL A 1 195 ? -1.486 1.236 -6.359 1 98.94 195 VAL A C 1
ATOM 1452 O O . VAL A 1 195 ? -1.212 2.303 -6.914 1 98.94 195 VAL A O 1
ATOM 1455 N N . SER A 1 196 ? -1.148 1.001 -5.109 1 98.81 196 SER A N 1
ATOM 1456 C CA . SER A 1 196 ? -0.476 1.994 -4.277 1 98.81 196 SER A CA 1
ATOM 1457 C C . SER A 1 196 ? 0.883 2.371 -4.855 1 98.81 196 SER A C 1
ATOM 1459 O O . SER A 1 196 ? 1.278 3.539 -4.82 1 98.81 196 SER A O 1
ATOM 1461 N N . PHE A 1 197 ? 1.633 1.375 -5.398 1 98.69 197 PHE A N 1
ATOM 1462 C CA . PHE A 1 197 ? 2.936 1.677 -5.977 1 98.69 197 PHE A CA 1
ATOM 1463 C C . PHE A 1 197 ? 2.799 2.641 -7.152 1 98.69 197 PHE A C 1
ATOM 1465 O O . PHE A 1 197 ? 3.645 3.514 -7.348 1 98.69 197 PHE A O 1
ATOM 1472 N N . GLU A 1 198 ? 1.755 2.445 -7.914 1 98.62 198 GLU A N 1
ATOM 1473 C CA . GLU A 1 198 ? 1.529 3.354 -9.031 1 98.62 198 GLU A CA 1
ATOM 1474 C C . GLU A 1 198 ? 1.058 4.723 -8.547 1 98.62 198 GLU A C 1
ATOM 1476 O O . GLU A 1 198 ? 1.649 5.746 -8.891 1 98.62 198 GLU A O 1
ATOM 1481 N N . VAL A 1 199 ? 0.062 4.754 -7.691 1 98.5 199 VAL A N 1
ATOM 1482 C CA . VAL A 1 199 ? -0.594 5.988 -7.281 1 98.5 199 VAL A CA 1
ATOM 1483 C C . VAL A 1 199 ? 0.36 6.82 -6.426 1 98.5 199 VAL A C 1
ATOM 1485 O O . VAL A 1 199 ? 0.368 8.055 -6.512 1 98.5 199 VAL A O 1
ATOM 1488 N N . PHE A 1 200 ? 1.194 6.176 -5.641 1 97.69 200 PHE A N 1
ATOM 1489 C CA . PHE A 1 200 ? 2.072 6.891 -4.723 1 97.69 200 PHE A CA 1
ATOM 1490 C C . PHE A 1 200 ? 3.455 7.082 -5.328 1 97.69 200 PHE A C 1
ATOM 1492 O O . PHE A 1 200 ? 4.371 7.562 -4.66 1 97.69 200 PHE A O 1
ATOM 1499 N N . GLY A 1 201 ? 3.672 6.637 -6.59 1 96.69 201 GLY A N 1
ATOM 1500 C CA . GLY A 1 201 ? 4.809 7.098 -7.367 1 96.69 201 GLY A CA 1
ATOM 1501 C C . GLY A 1 201 ? 5.973 6.125 -7.359 1 96.69 201 GLY A C 1
ATOM 1502 O O . GLY A 1 201 ? 7.02 6.398 -7.953 1 96.69 201 GLY A O 1
ATOM 1503 N N . HIS A 1 202 ? 5.828 4.977 -6.793 1 97.25 202 HIS A N 1
ATOM 1504 C CA . HIS A 1 202 ? 6.938 4.039 -6.66 1 97.25 202 HIS A CA 1
ATOM 1505 C C . HIS A 1 202 ? 7.305 3.424 -8.008 1 97.25 202 HIS A C 1
ATOM 1507 O O . HIS A 1 202 ? 8.422 2.932 -8.188 1 97.25 202 HIS A O 1
ATOM 1513 N N . PHE A 1 203 ? 6.418 3.445 -9.008 1 97.62 203 PHE A N 1
ATOM 1514 C CA . PHE A 1 203 ? 6.691 2.893 -10.328 1 97.62 203 PHE A CA 1
ATOM 1515 C C . PHE A 1 203 ? 7.277 3.957 -11.25 1 97.62 203 PHE A C 1
ATOM 1517 O O . PHE A 1 203 ? 7.609 3.672 -12.398 1 97.62 203 PHE A O 1
ATOM 1524 N N . HIS A 1 204 ? 7.391 5.266 -10.727 1 95.31 204 HIS A N 1
ATOM 1525 C CA . HIS A 1 204 ? 7.969 6.316 -11.562 1 95.31 204 HIS A CA 1
ATOM 1526 C C . HIS A 1 204 ? 9.367 5.93 -12.031 1 95.31 204 HIS A C 1
ATOM 1528 O O . HIS A 1 204 ? 10.234 5.609 -11.219 1 95.31 204 HIS A O 1
ATOM 1534 N N . ARG A 1 205 ? 9.602 5.844 -13.336 1 93.44 205 ARG A N 1
ATOM 1535 C CA . ARG A 1 205 ? 10.844 5.5 -14.023 1 93.44 205 ARG A CA 1
ATOM 1536 C C . ARG A 1 205 ? 11.188 4.027 -13.828 1 93.44 205 ARG A C 1
ATOM 1538 O O . ARG A 1 205 ? 12.312 3.609 -14.086 1 93.44 205 ARG A O 1
ATOM 1545 N N . VAL A 1 206 ? 10.281 3.305 -13.32 1 96.44 206 VAL A N 1
ATOM 1546 C CA . VAL A 1 206 ? 10.461 1.863 -13.172 1 96.44 206 VAL A CA 1
ATOM 1547 C C . VAL A 1 206 ? 9.547 1.128 -14.148 1 96.44 206 VAL A C 1
ATOM 1549 O O . VAL A 1 206 ? 10.023 0.434 -15.055 1 96.44 206 VAL A O 1
ATOM 1552 N N . VAL A 1 207 ? 8.297 1.368 -14.023 1 98.12 207 VAL A N 1
ATOM 1553 C CA . VAL A 1 207 ? 7.32 0.771 -14.93 1 98.12 207 VAL A CA 1
ATOM 1554 C C . VAL A 1 207 ? 6.762 1.84 -15.867 1 98.12 207 VAL A C 1
ATOM 1556 O O . VAL A 1 207 ? 6.121 2.793 -15.414 1 98.12 207 VAL A O 1
ATOM 1559 N N . GLU A 1 208 ? 6.938 1.753 -17.109 1 97.62 208 GLU A N 1
ATOM 1560 C CA . GLU A 1 208 ? 6.473 2.742 -18.078 1 97.62 208 GLU A CA 1
ATOM 1561 C C . GLU A 1 208 ? 5.129 2.342 -18.672 1 97.62 208 GLU A C 1
ATOM 1563 O O . GLU A 1 208 ? 4.188 3.139 -18.688 1 97.62 208 GLU A O 1
ATOM 1568 N N . ASP A 1 209 ? 5.02 1.11 -19.109 1 98 209 ASP A N 1
ATOM 1569 C CA . ASP A 1 209 ? 3.729 0.616 -19.578 1 98 209 ASP A CA 1
ATOM 1570 C C . ASP A 1 209 ? 2.875 0.12 -18.422 1 98 209 ASP A C 1
ATOM 1572 O O . ASP A 1 209 ? 2.664 -1.084 -18.266 1 98 209 ASP A O 1
ATOM 1576 N N . ARG A 1 210 ? 2.268 1.064 -17.719 1 98.12 210 ARG A N 1
ATOM 1577 C CA . ARG A 1 210 ? 1.564 0.8 -16.453 1 98.12 210 ARG A CA 1
ATOM 1578 C C . ARG A 1 210 ? 0.349 -0.091 -16.688 1 98.12 210 ARG A C 1
ATOM 1580 O O . ARG A 1 210 ? 0.077 -0.998 -15.906 1 98.12 210 ARG A O 1
ATOM 1587 N N . GLU A 1 211 ? -0.329 0.142 -17.734 1 97.5 211 GLU A N 1
ATOM 1588 C CA . GLU A 1 211 ? -1.572 -0.581 -17.984 1 97.5 211 GLU A CA 1
ATOM 1589 C C . GLU A 1 211 ? -1.304 -2.053 -18.281 1 97.5 211 GLU A C 1
ATOM 1591 O O . GLU A 1 211 ? -1.92 -2.936 -17.688 1 97.5 211 GLU A O 1
ATOM 1596 N N . ALA A 1 212 ? -0.415 -2.359 -19.234 1 97.94 212 ALA A N 1
ATOM 1597 C CA . ALA A 1 212 ? -0.108 -3.74 -19.594 1 97.94 212 ALA A CA 1
ATOM 1598 C C . ALA A 1 212 ? 0.527 -4.484 -18.422 1 97.94 212 ALA A C 1
ATOM 1600 O O . ALA A 1 212 ? 0.225 -5.656 -18.188 1 97.94 212 ALA A O 1
ATOM 1601 N N . PHE A 1 213 ? 1.413 -3.797 -17.719 1 98.62 213 PHE A N 1
ATOM 1602 C CA . PHE A 1 213 ? 2.045 -4.379 -16.547 1 98.62 213 PHE A CA 1
ATOM 1603 C C . PHE A 1 213 ? 1 -4.77 -15.508 1 98.62 213 PHE A C 1
ATOM 1605 O O . PHE A 1 213 ? 0.997 -5.902 -15.016 1 98.62 213 PHE A O 1
ATOM 1612 N N . PHE A 1 214 ? 0.083 -3.854 -15.266 1 98.81 214 PHE A N 1
ATOM 1613 C CA . PHE A 1 214 ? -0.938 -4.09 -14.25 1 98.81 214 PHE A CA 1
ATOM 1614 C C . PHE A 1 214 ? -1.859 -5.23 -14.664 1 98.81 214 PHE A C 1
ATOM 1616 O O . PHE A 1 214 ? -2.18 -6.102 -13.852 1 98.81 214 PHE A O 1
ATOM 1623 N N . ALA A 1 215 ? -2.311 -5.191 -15.867 1 98.06 215 ALA A N 1
ATOM 1624 C CA . ALA A 1 215 ? -3.217 -6.23 -16.344 1 98.06 215 ALA A CA 1
ATOM 1625 C C . ALA A 1 215 ? -2.594 -7.613 -16.188 1 98.06 215 ALA A C 1
ATOM 1627 O O . ALA A 1 215 ? -3.264 -8.562 -15.781 1 98.06 215 ALA A O 1
ATOM 1628 N N . THR A 1 216 ? -1.351 -7.707 -16.516 1 98.06 216 THR A N 1
ATOM 1629 C CA . THR A 1 216 ? -0.639 -8.977 -16.406 1 98.06 216 THR A CA 1
ATOM 1630 C C . THR A 1 216 ? -0.529 -9.422 -14.953 1 98.06 216 THR A C 1
ATOM 1632 O O . THR A 1 216 ? -0.81 -10.578 -14.633 1 98.06 216 THR A O 1
ATOM 1635 N N . ALA A 1 217 ? -0.15 -8.5 -14.078 1 98.44 217 ALA A N 1
ATOM 1636 C CA . ALA A 1 217 ? -0.011 -8.82 -12.656 1 98.44 217 ALA A CA 1
ATOM 1637 C C . ALA A 1 217 ? -1.358 -9.188 -12.039 1 98.44 217 ALA A C 1
ATOM 1639 O O . ALA A 1 217 ? -1.446 -10.117 -11.234 1 98.44 217 ALA A O 1
ATOM 1640 N N . ALA A 1 218 ? -2.412 -8.461 -12.438 1 98.44 218 ALA A N 1
ATOM 1641 C CA . ALA A 1 218 ? -3.756 -8.719 -11.922 1 98.44 218 ALA A CA 1
ATOM 1642 C C . ALA A 1 218 ? -4.246 -10.102 -12.359 1 98.44 218 ALA A C 1
ATOM 1644 O O . ALA A 1 218 ? -4.863 -10.82 -11.57 1 98.44 218 ALA A O 1
ATOM 1645 N N . ARG A 1 219 ? -4.027 -10.406 -13.602 1 97.44 219 ARG A N 1
ATOM 1646 C CA . ARG A 1 219 ? -4.422 -11.719 -14.102 1 97.44 219 ARG A CA 1
ATOM 1647 C C . ARG A 1 219 ? -3.693 -12.836 -13.352 1 97.44 219 ARG A C 1
ATOM 1649 O O . ARG A 1 219 ? -4.297 -13.844 -12.984 1 97.44 219 ARG A O 1
ATOM 1656 N N . ARG A 1 220 ? -2.441 -12.641 -13.109 1 97.25 220 ARG A N 1
ATOM 1657 C CA . ARG A 1 220 ? -1.649 -13.625 -12.375 1 97.25 220 ARG A CA 1
ATOM 1658 C C . ARG A 1 220 ? -2.164 -13.789 -10.945 1 97.25 220 ARG A C 1
ATOM 1660 O O . ARG A 1 220 ? -2.156 -14.891 -10.406 1 97.25 220 ARG A O 1
ATOM 1667 N N . LEU A 1 221 ? -2.588 -12.695 -10.32 1 97.81 221 LEU A N 1
ATOM 1668 C CA . LEU A 1 221 ? -3.189 -12.781 -9 1 97.81 221 LEU A CA 1
ATOM 1669 C C . LEU A 1 221 ? -4.398 -13.711 -9.008 1 97.81 221 LEU A C 1
ATOM 1671 O O . LEU A 1 221 ? -4.562 -14.531 -8.102 1 97.81 221 LEU A O 1
ATOM 1675 N N . GLY A 1 222 ? -5.234 -13.492 -10.055 1 98 222 GLY A N 1
ATOM 1676 C CA . GLY A 1 222 ? -6.391 -14.367 -10.188 1 98 222 GLY A CA 1
ATOM 1677 C C . GLY A 1 222 ? -6.02 -15.828 -10.336 1 98 222 GLY A C 1
ATOM 1678 O O . GLY A 1 222 ? -6.656 -16.703 -9.742 1 98 222 GLY A O 1
ATOM 1679 N N . GLN A 1 223 ? -4.977 -16.094 -11.109 1 96.81 223 GLN A N 1
ATOM 1680 C CA . GLN A 1 223 ? -4.508 -17.453 -11.289 1 96.81 223 GLN A CA 1
ATOM 1681 C C . GLN A 1 223 ? -3.943 -18.031 -9.992 1 96.81 223 GLN A C 1
ATOM 1683 O O . GLN A 1 223 ? -4.137 -19.203 -9.688 1 96.81 223 GLN A O 1
ATOM 1688 N N . ASP A 1 224 ? -3.277 -17.203 -9.234 1 95.81 224 ASP A N 1
ATOM 1689 C CA . ASP A 1 224 ? -2.717 -17.625 -7.953 1 95.81 224 ASP A CA 1
ATOM 1690 C C . ASP A 1 224 ? -3.822 -17.984 -6.961 1 95.81 224 ASP A C 1
ATOM 1692 O O . ASP A 1 224 ? -3.645 -18.859 -6.113 1 95.81 224 ASP A O 1
ATOM 1696 N N . VAL A 1 225 ? -4.91 -17.234 -7.062 1 96.88 225 VAL A N 1
ATOM 1697 C CA . VAL A 1 225 ? -6.078 -17.547 -6.246 1 96.88 225 VAL A CA 1
ATOM 1698 C C . VAL A 1 225 ? -6.652 -18.906 -6.656 1 96.88 225 VAL A C 1
ATOM 1700 O O . VAL A 1 225 ? -7.25 -19.609 -5.836 1 96.88 225 VAL A O 1
ATOM 1703 N N . GLY A 1 226 ? -6.484 -19.328 -7.914 1 96.56 226 GLY A N 1
ATOM 1704 C CA . GLY A 1 226 ? -6.938 -20.625 -8.375 1 96.56 226 GLY A CA 1
ATOM 1705 C C . GLY A 1 226 ? -7.883 -20.531 -9.562 1 96.56 226 GLY A C 1
ATOM 1706 O O . GLY A 1 226 ? -8.391 -21.547 -10.039 1 96.56 226 GLY A O 1
ATOM 1707 N N . LEU A 1 227 ? -8.18 -19.328 -10.039 1 97.25 227 LEU A N 1
ATOM 1708 C CA . LEU A 1 227 ? -9.055 -19.172 -11.203 1 97.25 227 LEU A CA 1
ATOM 1709 C C . LEU A 1 227 ? -8.398 -19.766 -12.445 1 97.25 227 LEU A C 1
ATOM 1711 O O . LEU A 1 227 ? -7.215 -19.516 -12.703 1 97.25 227 LEU A O 1
ATOM 1715 N N . LEU A 1 228 ? -9.109 -20.484 -13.188 1 94.81 228 LEU A N 1
ATOM 1716 C CA . LEU A 1 228 ? -8.594 -21.234 -14.328 1 94.81 228 LEU A CA 1
ATOM 1717 C C . LEU A 1 228 ? -8.57 -20.359 -15.578 1 94.81 228 LEU A C 1
ATOM 1719 O O . LEU A 1 228 ? -9.508 -19.594 -15.82 1 94.81 228 LEU A O 1
ATOM 1723 N N . PRO A 1 229 ? -7.453 -20.281 -16.375 1 85 229 PRO A N 1
ATOM 1724 C CA . PRO A 1 229 ? -7.41 -19.516 -17.625 1 85 229 PRO A CA 1
ATOM 1725 C C . PRO A 1 229 ? -8.383 -20.031 -18.672 1 85 229 PRO A C 1
ATOM 1727 O O . PRO A 1 229 ? -8.875 -19.266 -19.516 1 85 229 PRO A O 1
ATOM 1730 N N . ARG A 1 230 ? -8.359 -21.328 -19.156 1 73.62 230 ARG A N 1
ATOM 1731 C CA . ARG A 1 230 ? -9.289 -21.938 -20.094 1 73.62 230 ARG A CA 1
ATOM 1732 C C . ARG A 1 230 ? -10.047 -23.094 -19.422 1 73.62 230 ARG A C 1
ATOM 1734 O O . ARG A 1 230 ? -9.5 -23.797 -18.578 1 73.62 230 ARG A O 1
ATOM 1741 N N . GLY A 1 231 ? -11.461 -22.984 -19.266 1 50.09 231 GLY A N 1
ATOM 1742 C CA . GLY A 1 231 ? -12.211 -24.203 -19 1 50.09 231 GLY A CA 1
ATOM 1743 C C . GLY A 1 231 ? -12.211 -25.172 -20.156 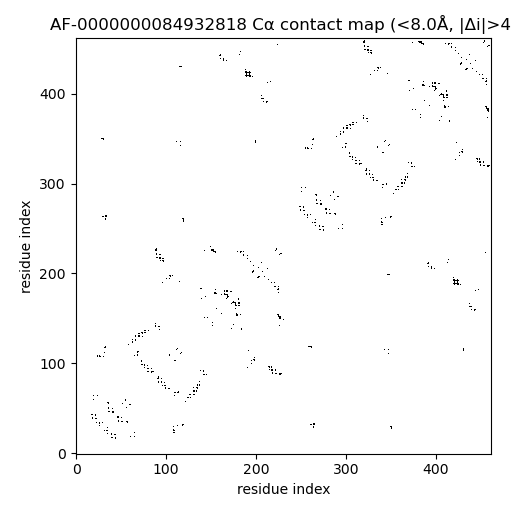1 50.09 231 GLY A C 1
ATOM 1744 O O . GLY A 1 231 ? -11.938 -24.781 -21.297 1 50.09 231 GLY A O 1
ATOM 1745 N N . MET B 1 1 ? 44.875 20.656 16.562 1 54.66 1 MET B N 1
ATOM 1746 C CA . MET B 1 1 ? 44 21 15.43 1 54.66 1 MET B CA 1
ATOM 1747 C C . MET B 1 1 ? 43.062 19.828 15.086 1 54.66 1 MET B C 1
ATOM 1749 O O . MET B 1 1 ? 41.906 20.047 14.82 1 54.66 1 MET B O 1
ATOM 1753 N N . THR B 1 2 ? 43.594 18.484 15.195 1 68.56 2 THR B N 1
ATOM 1754 C CA . THR B 1 2 ? 42.938 17.25 14.812 1 68.56 2 THR B CA 1
ATOM 1755 C C . THR B 1 2 ? 41.844 16.875 15.82 1 68.56 2 THR B C 1
ATOM 1757 O O . THR B 1 2 ? 40.781 16.422 15.445 1 68.56 2 THR B O 1
ATOM 1760 N N . THR B 1 3 ? 42 17.281 17.047 1 75.25 3 THR B N 1
ATOM 1761 C CA . THR B 1 3 ? 41.094 16.875 18.109 1 75.25 3 THR B CA 1
ATOM 1762 C C . THR B 1 3 ? 39.875 17.766 18.141 1 75.25 3 THR B C 1
ATOM 1764 O O . THR B 1 3 ? 38.75 17.281 18.391 1 75.25 3 THR B O 1
ATOM 1767 N N . VAL B 1 4 ? 40.156 19.062 17.938 1 75.25 4 VAL B N 1
ATOM 1768 C CA . VAL B 1 4 ? 39.031 20 17.953 1 75.25 4 VAL B CA 1
ATOM 1769 C C . VAL B 1 4 ? 38.125 19.719 16.766 1 75.25 4 VAL B C 1
ATOM 1771 O O . VAL B 1 4 ? 36.906 19.75 16.922 1 75.25 4 VAL B O 1
ATOM 1774 N N . ARG B 1 5 ? 38.781 19.5 15.633 1 80.94 5 ARG B N 1
ATOM 1775 C CA . ARG B 1 5 ? 38 19.156 14.453 1 80.94 5 ARG B CA 1
ATOM 1776 C C . ARG B 1 5 ? 37.156 17.891 14.68 1 80.94 5 ARG B C 1
ATOM 1778 O O . ARG B 1 5 ? 36.031 17.797 14.242 1 80.94 5 ARG B O 1
ATOM 1785 N N . GLY B 1 6 ? 37.719 17.016 15.258 1 76.94 6 GLY B N 1
ATOM 1786 C CA . GLY B 1 6 ? 37.031 15.773 15.594 1 76.94 6 GLY B CA 1
ATOM 1787 C C . GLY B 1 6 ? 35.875 15.969 16.547 1 76.94 6 GLY B C 1
ATOM 1788 O O . GLY B 1 6 ? 34.812 15.375 16.359 1 76.94 6 GLY B O 1
ATOM 1789 N N . ALA B 1 7 ? 36.125 16.828 17.469 1 87.62 7 ALA B N 1
ATOM 1790 C CA . ALA B 1 7 ? 35.062 17.125 18.438 1 87.62 7 ALA B CA 1
ATOM 1791 C C . ALA B 1 7 ? 33.906 17.844 17.797 1 87.62 7 ALA B C 1
ATOM 1793 O O . ALA B 1 7 ? 32.75 17.547 18.109 1 87.62 7 ALA B O 1
ATOM 1794 N N . ARG B 1 8 ? 34.219 18.875 17 1 87.62 8 ARG B N 1
ATOM 1795 C CA . ARG B 1 8 ? 33.156 19.594 16.297 1 87.62 8 ARG B CA 1
ATOM 1796 C C . ARG B 1 8 ? 32.375 18.656 15.391 1 87.62 8 ARG B C 1
ATOM 1798 O O . ARG B 1 8 ? 31.141 18.766 15.297 1 87.62 8 ARG B O 1
ATOM 1805 N N . ALA B 1 9 ? 33.125 17.844 14.734 1 87.31 9 ALA B N 1
ATOM 1806 C CA . ALA B 1 9 ? 32.469 16.875 13.859 1 87.31 9 ALA B CA 1
ATOM 1807 C C . ALA B 1 9 ? 31.562 15.93 14.648 1 87.31 9 ALA B C 1
ATOM 1809 O O . ALA B 1 9 ? 30.453 15.625 14.227 1 87.31 9 ALA B O 1
ATOM 1810 N N . ARG B 1 10 ? 32 15.555 15.688 1 88.5 10 ARG B N 1
ATOM 1811 C CA . ARG B 1 10 ? 31.219 14.68 16.562 1 88.5 10 ARG B CA 1
ATOM 1812 C C . ARG B 1 10 ? 29.969 15.406 17.094 1 88.5 10 ARG B C 1
ATOM 1814 O O . ARG B 1 10 ? 28.891 14.812 17.172 1 88.5 10 ARG B O 1
ATOM 1821 N N . ALA B 1 11 ? 30.156 16.562 17.484 1 89.75 11 ALA B N 1
ATOM 1822 C CA . ALA B 1 11 ? 29.047 17.375 17.969 1 89.75 11 ALA B CA 1
ATOM 1823 C C . ALA B 1 11 ? 27.984 17.547 16.875 1 89.75 11 ALA B C 1
ATOM 1825 O O . ALA B 1 11 ? 26.781 17.469 17.156 1 89.75 11 ALA B O 1
ATOM 1826 N N . ARG B 1 12 ? 28.422 17.781 15.664 1 92.56 12 ARG B N 1
ATOM 1827 C CA . ARG B 1 12 ? 27.484 17.938 14.555 1 92.56 12 ARG B CA 1
ATOM 1828 C C . ARG B 1 12 ? 26.688 16.656 14.328 1 92.56 12 ARG B C 1
ATOM 1830 O O . ARG B 1 12 ? 25.484 16.703 14.078 1 92.56 12 ARG B O 1
ATOM 1837 N N . ILE B 1 13 ? 27.391 15.578 14.461 1 94.44 13 ILE B N 1
ATOM 1838 C CA . ILE B 1 13 ? 26.75 14.273 14.297 1 94.44 13 ILE B CA 1
ATOM 1839 C C . ILE B 1 13 ? 25.703 14.078 15.383 1 94.44 13 ILE B C 1
ATOM 1841 O O . ILE B 1 13 ? 24.578 13.633 15.109 1 94.44 13 ILE B O 1
ATOM 1845 N N . GLU B 1 14 ? 25.969 14.43 16.516 1 95.56 14 GLU B N 1
ATOM 1846 C CA . GLU B 1 14 ? 25.078 14.25 17.656 1 95.56 14 GLU B CA 1
ATOM 1847 C C . GLU B 1 14 ? 23.844 15.156 17.547 1 95.56 14 GLU B C 1
ATOM 1849 O O . GLU B 1 14 ? 22.719 14.734 17.828 1 95.56 14 GLU B O 1
ATOM 1854 N N . ILE B 1 15 ? 24.094 16.391 17.156 1 96.19 15 ILE B N 1
ATOM 1855 C CA . ILE B 1 15 ? 23 17.328 17.031 1 96.19 15 ILE B CA 1
ATOM 1856 C C . ILE B 1 15 ? 22.078 16.906 15.875 1 96.19 15 ILE B C 1
ATOM 1858 O O . ILE B 1 15 ? 20.859 16.953 15.992 1 96.19 15 ILE B O 1
ATOM 1862 N N . THR B 1 16 ? 22.672 16.516 14.797 1 97.75 16 THR B N 1
ATOM 1863 C CA . THR B 1 16 ? 21.906 16.031 13.656 1 97.75 16 THR B CA 1
ATOM 1864 C C . THR B 1 16 ? 21.016 14.859 14.062 1 97.75 16 THR B C 1
ATOM 1866 O O . THR B 1 16 ? 19.844 14.812 13.719 1 97.75 16 THR B O 1
ATOM 1869 N N . ALA B 1 17 ? 21.562 13.977 14.82 1 97.88 17 ALA B N 1
ATOM 1870 C CA . ALA B 1 17 ? 20.828 12.812 15.305 1 97.88 17 ALA B CA 1
ATOM 1871 C C . ALA B 1 17 ? 19.672 13.234 16.219 1 97.88 17 ALA B C 1
ATOM 1873 O O . ALA B 1 17 ? 18.578 12.688 16.125 1 97.88 17 ALA B O 1
ATOM 1874 N N . ALA B 1 18 ? 19.906 14.156 17.062 1 97.94 18 ALA B N 1
ATOM 1875 C CA . ALA B 1 18 ? 18.875 14.648 17.969 1 97.94 18 ALA B CA 1
ATOM 1876 C C . ALA B 1 18 ? 17.734 15.305 17.203 1 97.94 18 ALA B C 1
ATOM 1878 O O . ALA B 1 18 ? 16.562 15.125 17.547 1 97.94 18 ALA B O 1
ATOM 1879 N N . ILE B 1 19 ? 18.094 16.047 16.188 1 98.19 19 ILE B N 1
ATOM 1880 C CA . ILE B 1 19 ? 17.094 16.688 15.352 1 98.19 19 ILE B CA 1
ATOM 1881 C C . ILE B 1 19 ? 16.234 15.641 14.664 1 98.19 19 ILE B C 1
ATOM 1883 O O . ILE B 1 19 ? 15 15.727 14.695 1 98.19 19 ILE B O 1
ATOM 1887 N N . LYS B 1 20 ? 16.859 14.688 14.133 1 98.5 20 LYS B N 1
ATOM 1888 C CA . LYS B 1 20 ? 16.125 13.633 13.438 1 98.5 20 LYS B CA 1
ATOM 1889 C C . LYS B 1 20 ? 15.25 12.844 14.406 1 98.5 20 LYS B C 1
ATOM 1891 O O . LYS B 1 20 ? 14.117 12.492 14.07 1 98.5 20 LYS B O 1
ATOM 1896 N N . ASP B 1 21 ? 15.734 12.578 15.578 1 98.25 21 ASP B N 1
ATOM 1897 C CA . ASP B 1 21 ? 14.969 11.852 16.578 1 98.25 21 ASP B CA 1
ATOM 1898 C C . ASP B 1 21 ? 13.703 12.625 16.969 1 98.25 21 ASP B C 1
ATOM 1900 O O . ASP B 1 21 ? 12.617 12.047 17.047 1 98.25 21 ASP B O 1
ATOM 1904 N N . GLU B 1 22 ? 13.883 13.859 17.188 1 98.19 22 GLU B N 1
ATOM 1905 C CA . GLU B 1 22 ? 12.727 14.688 17.516 1 98.19 22 GLU B CA 1
ATOM 1906 C C . GLU B 1 22 ? 11.75 14.758 16.344 1 98.19 22 GLU B C 1
ATOM 1908 O O . GLU B 1 22 ? 10.531 14.742 16.547 1 98.19 22 GLU B O 1
ATOM 1913 N N . ALA B 1 23 ? 12.273 14.891 15.172 1 98.19 23 ALA B N 1
ATOM 1914 C CA . ALA B 1 23 ? 11.43 14.914 13.984 1 98.19 23 ALA B CA 1
ATOM 1915 C C . ALA B 1 23 ? 10.609 13.633 13.867 1 98.19 23 ALA B C 1
ATOM 1917 O O . ALA B 1 23 ? 9.422 13.68 13.531 1 98.19 23 ALA B O 1
ATOM 1918 N N . ARG B 1 24 ? 11.195 12.477 14.148 1 97.5 24 ARG B N 1
ATOM 1919 C CA . ARG B 1 24 ? 10.484 11.203 14.117 1 97.5 24 ARG B CA 1
ATOM 1920 C C . ARG B 1 24 ? 9.375 11.172 15.156 1 97.5 24 ARG B C 1
ATOM 1922 O O . ARG B 1 24 ? 8.305 10.617 14.906 1 97.5 24 ARG B O 1
ATOM 1929 N N . THR B 1 25 ? 9.641 11.742 16.266 1 97.19 25 THR B N 1
ATOM 1930 C CA . THR B 1 25 ? 8.617 11.852 17.297 1 97.19 25 THR B CA 1
ATOM 1931 C C . THR B 1 25 ? 7.43 12.664 16.797 1 97.19 25 THR B C 1
ATOM 1933 O O . THR B 1 25 ? 6.277 12.289 17 1 97.19 25 THR B O 1
ATOM 1936 N N . GLN B 1 26 ? 7.75 13.734 16.094 1 95.88 26 GLN B N 1
ATOM 1937 C CA . GLN B 1 26 ? 6.691 14.57 15.539 1 95.88 26 GLN B CA 1
ATOM 1938 C C . GLN B 1 26 ? 5.914 13.82 14.453 1 95.88 26 GLN B C 1
ATOM 1940 O O . GLN B 1 26 ? 4.688 13.922 14.383 1 95.88 26 GLN B O 1
ATOM 1945 N N . LEU B 1 27 ? 6.641 13.055 13.641 1 94.31 27 LEU B N 1
ATOM 1946 C CA . LEU B 1 27 ? 5.996 12.242 12.617 1 94.31 27 LEU B CA 1
ATOM 1947 C C . LEU B 1 27 ? 4.984 11.289 13.234 1 94.31 27 LEU B C 1
ATOM 1949 O O . LEU B 1 27 ? 3.885 11.109 12.711 1 94.31 27 LEU B O 1
ATOM 1953 N N . ALA B 1 28 ? 5.383 10.742 14.297 1 94.06 28 ALA B N 1
ATOM 1954 C CA . ALA B 1 28 ? 4.535 9.766 14.977 1 94.06 28 ALA B CA 1
ATOM 1955 C C . ALA B 1 28 ? 3.287 10.438 15.555 1 94.06 28 ALA B C 1
ATOM 1957 O O . ALA B 1 28 ? 2.189 9.875 15.484 1 94.06 28 ALA B O 1
ATOM 1958 N N . ALA B 1 29 ? 3.424 11.625 16.016 1 93.38 29 ALA B N 1
ATOM 1959 C CA . ALA B 1 29 ? 2.348 12.305 16.719 1 93.38 29 ALA B CA 1
ATOM 1960 C C . ALA B 1 29 ? 1.403 13.008 15.742 1 93.38 29 ALA B C 1
ATOM 1962 O O . ALA B 1 29 ? 0.183 12.977 15.922 1 93.38 29 ALA B O 1
ATOM 1963 N N . GLU B 1 30 ? 2.039 13.609 14.664 1 92.31 30 GLU B N 1
ATOM 1964 C CA . GLU B 1 30 ? 1.234 14.555 13.898 1 92.31 30 GLU B CA 1
ATOM 1965 C C . GLU B 1 30 ? 1.244 14.219 12.414 1 92.31 30 GLU B C 1
ATOM 1967 O O . GLU B 1 30 ? 0.475 14.789 11.641 1 92.31 30 GLU B O 1
ATOM 1972 N N . GLY B 1 31 ? 2.047 13.352 12 1 92.06 31 GLY B N 1
ATOM 1973 C CA . GLY B 1 31 ? 2.174 13.023 10.586 1 92.06 31 GLY B CA 1
ATOM 1974 C C . GLY B 1 31 ? 3.189 13.891 9.867 1 92.06 31 GLY B C 1
ATOM 1975 O O . GLY B 1 31 ? 3.576 14.953 10.367 1 92.06 31 GLY B O 1
ATOM 1976 N N . ALA B 1 32 ? 3.557 13.508 8.703 1 92.88 32 ALA B N 1
ATOM 1977 C CA . ALA B 1 32 ? 4.629 14.148 7.949 1 92.88 32 ALA B CA 1
ATOM 1978 C C . ALA B 1 32 ? 4.199 15.523 7.449 1 92.88 32 ALA B C 1
ATOM 1980 O O . ALA B 1 32 ? 5.02 16.438 7.363 1 92.88 32 ALA B O 1
ATOM 1981 N N . ALA B 1 33 ? 2.922 15.641 7.113 1 91.06 33 ALA B N 1
ATOM 1982 C CA . ALA B 1 33 ? 2.426 16.906 6.574 1 91.06 33 ALA B CA 1
ATOM 1983 C C . ALA B 1 33 ? 2.576 18.031 7.59 1 91.06 33 ALA B C 1
ATOM 1985 O O . ALA B 1 33 ? 2.721 19.203 7.215 1 91.06 33 ALA B O 1
ATOM 1986 N N . LYS B 1 34 ? 2.689 17.719 8.844 1 91.81 34 LYS B N 1
ATOM 1987 C CA . LYS B 1 34 ? 2.719 18.734 9.891 1 91.81 34 LYS B CA 1
ATOM 1988 C C . LYS B 1 34 ? 4.129 18.906 10.445 1 91.81 34 LYS B C 1
ATOM 1990 O O . LYS B 1 34 ? 4.328 19.625 11.43 1 91.81 34 LYS B O 1
ATOM 1995 N N . LEU B 1 35 ? 5.086 18.234 9.859 1 94.62 35 LEU B N 1
ATOM 1996 C CA . LEU B 1 35 ? 6.457 18.406 10.328 1 94.62 35 LEU B CA 1
ATOM 1997 C C . LEU B 1 35 ? 6.895 19.859 10.242 1 94.62 35 LEU B C 1
ATOM 1999 O O . LEU B 1 35 ? 6.668 20.516 9.227 1 94.62 35 LEU B O 1
ATOM 2003 N N . SER B 1 36 ? 7.488 20.359 11.305 1 94.69 36 SER B N 1
ATOM 2004 C CA . SER B 1 36 ? 7.898 21.75 11.414 1 94.69 36 SER B CA 1
ATOM 2005 C C . SER B 1 36 ? 9.297 21.875 12.016 1 94.69 36 SER B C 1
ATOM 2007 O O . SER B 1 36 ? 9.531 21.438 13.141 1 94.69 36 SER B O 1
ATOM 2009 N N . LEU B 1 37 ? 10.172 22.562 11.305 1 96.75 37 LEU B N 1
ATOM 2010 C CA . LEU B 1 37 ? 11.516 22.797 11.828 1 96.75 37 LEU B CA 1
ATOM 2011 C C . LEU B 1 37 ? 11.469 23.656 13.078 1 96.75 37 LEU B C 1
ATOM 2013 O O . LEU B 1 37 ? 12.227 23.438 14.023 1 96.75 37 LEU B O 1
ATOM 2017 N N . ARG B 1 38 ? 10.562 24.641 13.102 1 96.56 38 ARG B N 1
ATOM 2018 C CA . ARG B 1 38 ? 10.438 25.516 14.258 1 96.56 38 ARG B CA 1
ATOM 2019 C C . ARG B 1 38 ? 9.992 24.75 15.492 1 96.56 38 ARG B C 1
ATOM 2021 O O . ARG B 1 38 ? 10.508 24.969 16.594 1 96.56 38 ARG B O 1
ATOM 2028 N N . ALA B 1 39 ? 9.07 23.812 15.266 1 96.31 39 ALA B N 1
ATOM 2029 C CA . ALA B 1 39 ? 8.594 23 16.375 1 96.31 39 ALA B CA 1
ATOM 2030 C C . ALA B 1 39 ? 9.688 22.062 16.891 1 96.31 39 ALA B C 1
ATOM 2032 O O . ALA B 1 39 ? 9.844 21.891 18.094 1 96.31 39 ALA B O 1
ATOM 2033 N N . VAL B 1 40 ? 10.469 21.5 15.977 1 97.69 40 VAL B N 1
ATOM 2034 C CA . VAL B 1 40 ? 11.578 20.641 16.359 1 97.69 40 VAL B CA 1
ATOM 2035 C C . VAL B 1 40 ? 12.617 21.438 17.156 1 97.69 40 VAL B C 1
ATOM 2037 O O . VAL B 1 40 ? 13.078 20.984 18.203 1 97.69 40 VAL B O 1
ATOM 2040 N N . ALA B 1 41 ? 12.922 22.594 16.672 1 97.75 41 ALA B N 1
ATOM 2041 C CA . ALA B 1 41 ? 13.883 23.469 17.344 1 97.75 41 ALA B CA 1
ATOM 2042 C C . ALA B 1 41 ? 13.414 23.797 18.766 1 97.75 41 ALA B C 1
ATOM 2044 O O . ALA B 1 41 ? 14.18 23.688 19.719 1 97.75 41 ALA B O 1
ATOM 2045 N N . ARG B 1 42 ? 12.18 24.156 18.859 1 97.5 42 ARG B N 1
ATOM 2046 C CA . ARG B 1 42 ? 11.602 24.5 20.156 1 97.5 42 ARG B CA 1
ATOM 2047 C C . ARG B 1 42 ? 11.695 23.344 21.141 1 97.5 42 ARG B C 1
ATOM 2049 O O . ARG B 1 42 ? 12.094 23.531 22.297 1 97.5 42 ARG B O 1
ATOM 2056 N N . GLU B 1 43 ? 11.406 22.188 20.672 1 97.06 43 GLU B N 1
ATOM 2057 C CA . GLU B 1 43 ? 11.43 21.016 21.547 1 97.06 43 GLU B CA 1
ATOM 2058 C C . GLU B 1 43 ? 12.852 20.688 22 1 97.06 43 GLU B C 1
ATOM 2060 O O . GLU B 1 43 ? 13.047 20.219 23.125 1 97.06 43 GLU B O 1
ATOM 2065 N N . LEU B 1 44 ? 13.812 21 21.172 1 97.31 44 LEU B N 1
ATOM 2066 C CA . LEU B 1 44 ? 15.211 20.688 21.484 1 97.31 44 LEU B CA 1
ATOM 2067 C C . LEU B 1 44 ? 15.875 21.844 22.219 1 97.31 44 LEU B C 1
ATOM 2069 O O . LEU B 1 44 ? 17.047 21.766 22.578 1 97.31 44 LEU B O 1
ATOM 2073 N N . GLY B 1 45 ? 15.117 22.906 22.391 1 97.31 45 GLY B N 1
ATOM 2074 C CA . GLY B 1 45 ? 15.672 24.078 23.062 1 97.31 45 GLY B CA 1
ATOM 2075 C C . GLY B 1 45 ? 16.672 24.828 22.203 1 97.31 45 GLY B C 1
ATOM 2076 O O . GLY B 1 45 ? 17.625 25.422 22.719 1 97.31 45 GLY B O 1
ATOM 2077 N N . MET B 1 46 ? 16.516 24.75 20.938 1 95.62 46 MET B N 1
ATOM 2078 C CA . MET B 1 46 ? 17.359 25.453 19.984 1 95.62 46 MET B CA 1
ATOM 2079 C C . MET B 1 46 ? 16.625 26.672 19.422 1 95.62 46 MET B C 1
ATOM 2081 O O . MET B 1 46 ? 15.398 26.703 19.359 1 95.62 46 MET B O 1
ATOM 2085 N N . VAL B 1 47 ? 17.469 27.656 19.047 1 95.06 47 VAL B N 1
ATOM 2086 C CA . VAL B 1 47 ? 16.906 28.719 18.219 1 95.06 47 VAL B CA 1
ATOM 2087 C C . VAL B 1 47 ? 16.672 28.219 16.812 1 95.06 47 VAL B C 1
ATOM 2089 O O . VAL B 1 47 ? 17.453 27.391 16.297 1 95.06 47 VAL B O 1
ATOM 2092 N N . SER B 1 48 ? 15.602 28.719 16.188 1 92.88 48 SER B N 1
ATOM 2093 C CA . SER B 1 48 ? 15.227 28.234 14.859 1 92.88 48 SER B CA 1
ATOM 2094 C C . SER B 1 48 ? 16.359 28.422 13.859 1 92.88 48 SER B C 1
ATOM 2096 O O . SER B 1 48 ? 16.609 27.547 13.023 1 92.88 48 SER B O 1
ATOM 2098 N N . SER B 1 49 ? 17.109 29.5 14 1 94.5 49 SER B N 1
ATOM 2099 C CA . SER B 1 49 ? 18.172 29.797 13.047 1 94.5 49 SER B CA 1
ATOM 2100 C C . SER B 1 49 ? 19.297 28.781 13.133 1 94.5 49 SER B C 1
ATOM 2102 O O . SER B 1 49 ? 19.969 28.516 12.141 1 94.5 49 SER B O 1
ATOM 2104 N N . ALA B 1 50 ? 19.469 28.266 14.234 1 94.94 50 ALA B N 1
ATOM 2105 C CA . ALA B 1 50 ? 20.5 27.25 14.438 1 94.94 50 ALA B CA 1
ATOM 2106 C C . ALA B 1 50 ? 20.125 25.938 13.727 1 94.94 50 ALA B C 1
ATOM 2108 O O . ALA B 1 50 ? 21 25.297 13.133 1 94.94 50 ALA B O 1
ATOM 2109 N N . LEU B 1 51 ? 18.859 25.547 13.828 1 96.19 51 LEU B N 1
ATOM 2110 C CA . LEU B 1 51 ? 18.422 24.297 13.211 1 96.19 51 LEU B CA 1
ATOM 2111 C C . LEU B 1 51 ? 18.578 24.359 11.695 1 96.19 51 LEU B C 1
ATOM 2113 O O . LEU B 1 51 ? 18.938 23.359 11.055 1 96.19 51 LEU B O 1
ATOM 2117 N N . TYR B 1 52 ? 18.406 25.562 11.133 1 96.19 52 TYR B N 1
ATOM 2118 C CA . TYR B 1 52 ? 18.469 25.75 9.688 1 96.19 52 TYR B CA 1
ATOM 2119 C C . TYR B 1 52 ? 19.891 25.547 9.18 1 96.19 52 TYR B C 1
ATOM 2121 O O . TYR B 1 52 ? 20.094 25.328 7.98 1 96.19 52 TYR B O 1
ATOM 2129 N N . ARG B 1 53 ? 20.859 25.672 10.102 1 95.5 53 ARG B N 1
ATOM 2130 C CA . ARG B 1 53 ? 22.234 25.406 9.727 1 95.5 53 ARG B CA 1
ATOM 2131 C C . ARG B 1 53 ? 22.453 23.922 9.453 1 95.5 53 ARG B C 1
ATOM 2133 O O . ARG B 1 53 ? 23.359 23.547 8.703 1 95.5 53 ARG B O 1
ATOM 2140 N N . TYR B 1 54 ? 21.625 23.125 10.109 1 96.88 54 TYR B N 1
ATOM 2141 C CA . TYR B 1 54 ? 21.719 21.672 9.93 1 96.88 54 TYR B CA 1
ATOM 2142 C C . TYR B 1 54 ? 20.797 21.203 8.812 1 96.88 54 TYR B C 1
ATOM 2144 O O . TYR B 1 54 ? 21.172 20.375 7.992 1 96.88 54 TYR B O 1
ATOM 2152 N N . PHE B 1 55 ? 19.594 21.766 8.766 1 98.06 55 PHE B N 1
ATOM 2153 C CA . PHE B 1 55 ? 18.609 21.469 7.738 1 98.06 55 PHE B CA 1
ATOM 2154 C C . PHE B 1 55 ? 18 22.766 7.199 1 98.06 55 PHE B C 1
ATOM 2156 O O . PHE B 1 55 ? 17.094 23.344 7.824 1 98.06 55 PHE B O 1
ATOM 2163 N N . PRO B 1 56 ? 18.406 23.094 6 1 97.25 56 PRO B N 1
ATOM 2164 C CA . PRO B 1 56 ? 18.031 24.391 5.449 1 97.25 56 PRO B CA 1
ATOM 2165 C C . PRO B 1 56 ? 16.531 24.516 5.211 1 97.25 56 PRO B C 1
ATOM 2167 O O . PRO B 1 56 ? 16 25.625 5.105 1 97.25 56 PRO B O 1
ATOM 2170 N N . SER B 1 57 ? 15.867 23.344 5.047 1 96.62 57 SER B N 1
ATOM 2171 C CA . SER B 1 57 ? 14.43 23.375 4.816 1 96.62 57 SER B CA 1
ATOM 2172 C C . SER B 1 57 ? 13.75 22.141 5.41 1 96.62 57 SER B C 1
ATOM 2174 O O . SER B 1 57 ? 14.414 21.156 5.762 1 96.62 57 SER B O 1
ATOM 2176 N N . ARG B 1 58 ? 12.469 22.219 5.512 1 96.06 58 ARG B N 1
ATOM 2177 C CA . ARG B 1 58 ? 11.656 21.078 5.91 1 96.06 58 ARG B CA 1
ATOM 2178 C C . ARG B 1 58 ? 11.867 19.906 4.973 1 96.06 58 ARG B C 1
ATOM 2180 O O . ARG B 1 58 ? 11.969 18.75 5.418 1 96.06 58 ARG B O 1
ATOM 2187 N N . ASP B 1 59 ? 12.008 20.188 3.693 1 97 59 ASP B N 1
ATOM 2188 C CA . ASP B 1 59 ? 12.195 19.125 2.701 1 97 59 ASP B CA 1
ATOM 2189 C C . ASP B 1 59 ? 13.547 18.438 2.891 1 97 59 ASP B C 1
ATOM 2191 O O . ASP B 1 59 ? 13.656 17.219 2.672 1 97 59 ASP B O 1
ATOM 2195 N N . ASP B 1 60 ? 14.477 19.188 3.283 1 97.94 60 ASP B N 1
ATOM 2196 C CA . ASP B 1 60 ? 15.781 18.594 3.541 1 97.94 60 ASP B CA 1
ATOM 2197 C C . ASP B 1 60 ? 15.719 17.625 4.719 1 97.94 60 ASP B C 1
ATOM 2199 O O . ASP B 1 60 ? 16.312 16.547 4.68 1 97.94 60 ASP B O 1
ATOM 2203 N N . LEU B 1 61 ? 15.055 18.078 5.75 1 97.88 61 LEU B N 1
ATOM 2204 C CA . LEU B 1 61 ? 14.898 17.188 6.898 1 97.88 61 LEU B CA 1
ATOM 2205 C C . LEU B 1 61 ? 14.078 15.961 6.531 1 97.88 61 LEU B C 1
ATOM 2207 O O . LEU B 1 61 ? 14.445 14.836 6.875 1 97.88 61 LEU B O 1
ATOM 2211 N N . LEU B 1 62 ? 13.008 16.125 5.781 1 97.94 62 LEU B N 1
ATOM 2212 C CA . LEU B 1 62 ? 12.195 15.008 5.312 1 97.94 62 LEU B CA 1
ATOM 2213 C C . LEU B 1 62 ? 13.031 14.039 4.488 1 97.94 62 LEU B C 1
ATOM 2215 O O . LEU B 1 62 ? 12.938 12.82 4.676 1 97.94 62 LEU B O 1
ATOM 2219 N N . THR B 1 63 ? 13.82 14.586 3.615 1 98.31 63 THR B N 1
ATOM 2220 C CA . THR B 1 63 ? 14.664 13.75 2.775 1 98.31 63 THR B CA 1
ATOM 2221 C C . THR B 1 63 ? 15.602 12.898 3.629 1 98.31 63 THR B C 1
ATOM 2223 O O . THR B 1 63 ? 15.758 11.695 3.385 1 98.31 63 THR B O 1
ATOM 2226 N N . ALA B 1 64 ? 16.141 13.523 4.594 1 98.31 64 ALA B N 1
ATOM 2227 C CA . ALA B 1 64 ? 17.047 12.797 5.48 1 98.31 64 ALA B CA 1
ATOM 2228 C C . ALA B 1 64 ? 16.312 11.664 6.199 1 98.31 64 ALA B C 1
ATOM 2230 O O . ALA B 1 64 ? 16.844 10.555 6.312 1 98.31 64 ALA B O 1
ATOM 2231 N N . LEU B 1 65 ? 15.148 11.953 6.695 1 98.5 65 LEU B N 1
ATOM 2232 C CA . LEU B 1 65 ? 14.359 10.945 7.391 1 98.5 65 LEU B CA 1
ATOM 2233 C C . LEU B 1 65 ? 13.945 9.82 6.441 1 98.5 65 LEU B C 1
ATOM 2235 O O . LEU B 1 65 ? 13.93 8.648 6.828 1 98.5 65 LEU B O 1
ATOM 2239 N N . ILE B 1 66 ? 13.633 10.133 5.234 1 98.5 66 ILE B N 1
ATOM 2240 C CA . ILE B 1 66 ? 13.25 9.172 4.207 1 98.5 66 ILE B CA 1
ATOM 2241 C C . ILE B 1 66 ? 14.43 8.25 3.898 1 98.5 66 ILE B C 1
ATOM 2243 O O . ILE B 1 66 ? 14.289 7.027 3.883 1 98.5 66 ILE B O 1
ATOM 2247 N N . VAL B 1 67 ? 15.555 8.836 3.678 1 98.69 67 VAL B N 1
ATOM 2248 C CA . VAL B 1 67 ? 16.75 8.055 3.396 1 98.69 67 VAL B CA 1
ATOM 2249 C C . VAL B 1 67 ? 17.062 7.133 4.574 1 98.69 67 VAL B C 1
ATOM 2251 O O . VAL B 1 67 ? 17.344 5.949 4.387 1 98.69 67 VAL B O 1
ATOM 2254 N N . ASP B 1 68 ? 16.953 7.668 5.801 1 98.62 68 ASP B N 1
ATOM 2255 C CA . ASP B 1 68 ? 17.188 6.863 6.996 1 98.62 68 ASP B CA 1
ATOM 2256 C C . ASP B 1 68 ? 16.234 5.664 7.039 1 98.62 68 ASP B C 1
ATOM 2258 O O . ASP B 1 68 ? 16.656 4.551 7.383 1 98.62 68 ASP B O 1
ATOM 2262 N N . ALA B 1 69 ? 15.008 5.859 6.715 1 98.69 69 ALA B N 1
ATOM 2263 C CA . ALA B 1 69 ? 14.008 4.801 6.758 1 98.69 69 ALA B CA 1
ATOM 2264 C C . ALA B 1 69 ? 14.297 3.73 5.707 1 98.69 69 ALA B C 1
ATOM 2266 O O . ALA B 1 69 ? 14.289 2.535 6.012 1 98.69 69 ALA B O 1
ATOM 2267 N N . TYR B 1 70 ? 14.594 4.133 4.473 1 98.81 70 TYR B N 1
ATOM 2268 C CA . TYR B 1 70 ? 14.945 3.188 3.416 1 98.81 70 TYR B CA 1
ATOM 2269 C C . TYR B 1 70 ? 16.203 2.402 3.785 1 98.81 70 TYR B C 1
ATOM 2271 O O . TYR B 1 70 ? 16.266 1.19 3.564 1 98.81 70 TYR B O 1
ATOM 2279 N N . ASP B 1 71 ? 17.125 3.115 4.344 1 98.81 71 ASP B N 1
ATOM 2280 C CA . ASP B 1 71 ? 18.359 2.443 4.754 1 98.81 71 ASP B CA 1
ATOM 2281 C C . ASP B 1 71 ? 18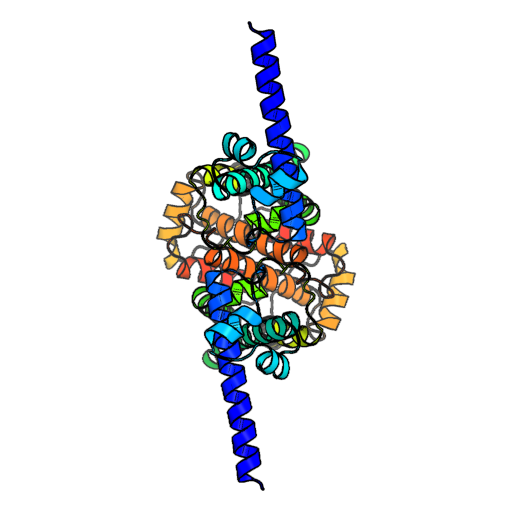.078 1.402 5.836 1 98.81 71 ASP B C 1
ATOM 2283 O O . ASP B 1 71 ? 18.656 0.312 5.816 1 98.81 71 ASP B O 1
ATOM 2287 N N . ALA B 1 72 ? 17.234 1.761 6.73 1 98.81 72 ALA B N 1
ATOM 2288 C CA . ALA B 1 72 ? 16.922 0.867 7.844 1 98.81 72 ALA B CA 1
ATOM 2289 C C . ALA B 1 72 ? 16.234 -0.402 7.355 1 98.81 72 ALA B C 1
ATOM 2291 O O . ALA B 1 72 ? 16.609 -1.511 7.73 1 98.81 72 ALA B O 1
A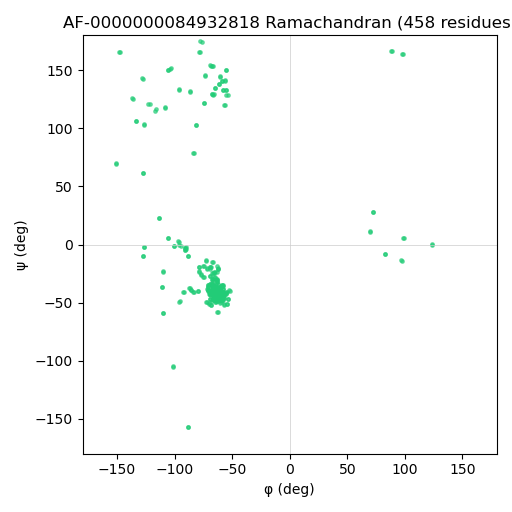TOM 2292 N N . VAL B 1 73 ? 15.242 -0.303 6.523 1 98.88 73 VAL B N 1
ATOM 2293 C CA . VAL B 1 73 ? 14.539 -1.486 6.035 1 98.88 73 VAL B CA 1
ATOM 2294 C C . VAL B 1 73 ? 15.445 -2.258 5.074 1 98.88 73 VAL B C 1
ATOM 2296 O O . VAL B 1 73 ? 15.406 -3.49 5.035 1 98.88 73 VAL B O 1
ATOM 2299 N N . GLY B 1 74 ? 16.25 -1.546 4.266 1 98.81 74 GLY B N 1
ATOM 2300 C CA . GLY B 1 74 ? 17.234 -2.209 3.439 1 98.81 74 GLY B CA 1
ATOM 2301 C C . GLY B 1 74 ? 18.219 -3.035 4.242 1 98.81 74 GLY B C 1
ATOM 2302 O O . GLY B 1 74 ? 18.531 -4.176 3.881 1 98.81 74 GLY B O 1
ATOM 2303 N N . ALA B 1 75 ? 18.672 -2.436 5.344 1 98.81 75 ALA B N 1
ATOM 2304 C CA . ALA B 1 75 ? 19.609 -3.143 6.215 1 98.81 75 ALA B CA 1
ATOM 2305 C C . ALA B 1 75 ? 18.969 -4.391 6.809 1 98.81 75 ALA B C 1
ATOM 2307 O O . ALA B 1 75 ? 19.625 -5.426 6.953 1 98.81 75 ALA B O 1
ATOM 2308 N N . ALA B 1 76 ? 17.719 -4.301 7.199 1 98.88 76 ALA B N 1
ATOM 2309 C CA . ALA B 1 76 ? 16.984 -5.457 7.719 1 98.88 76 ALA B CA 1
ATOM 2310 C C . ALA B 1 76 ? 16.938 -6.578 6.684 1 98.88 76 ALA B C 1
ATOM 2312 O O . ALA B 1 76 ? 17.172 -7.742 7.012 1 98.88 76 ALA B O 1
ATOM 2313 N N . ALA B 1 77 ? 16.672 -6.258 5.477 1 98.88 77 ALA B N 1
ATOM 2314 C CA . ALA B 1 77 ? 16.609 -7.23 4.387 1 98.88 77 ALA B CA 1
ATOM 2315 C C . ALA B 1 77 ? 17.984 -7.875 4.156 1 98.88 77 ALA B C 1
ATOM 2317 O O . ALA B 1 77 ? 18.078 -9.102 4.023 1 98.88 77 ALA B O 1
ATOM 2318 N N . GLU B 1 78 ? 18.984 -7.027 4.121 1 98.69 78 GLU B N 1
ATOM 2319 C CA . GLU B 1 78 ? 20.344 -7.504 3.855 1 98.69 78 GLU B CA 1
ATOM 2320 C C . GLU B 1 78 ? 20.828 -8.414 4.98 1 98.69 78 GLU B C 1
ATOM 2322 O O . GLU B 1 78 ? 21.516 -9.414 4.727 1 98.69 78 GLU B O 1
ATOM 2327 N N . ARG B 1 79 ? 20.5 -8.078 6.203 1 98.56 79 ARG B N 1
ATOM 2328 C CA . ARG B 1 79 ? 20.859 -8.93 7.332 1 98.56 79 ARG B CA 1
ATOM 2329 C C . ARG B 1 79 ? 20.188 -10.289 7.23 1 98.56 79 ARG B C 1
ATOM 2331 O O . ARG B 1 79 ? 20.812 -11.312 7.547 1 98.56 79 ARG B O 1
ATOM 2338 N N . ALA B 1 80 ? 18.953 -10.32 6.828 1 98.62 80 ALA B N 1
ATOM 2339 C CA . ALA B 1 80 ? 18.219 -11.578 6.684 1 98.62 80 ALA B CA 1
ATOM 2340 C C . ALA B 1 80 ? 18.906 -12.492 5.664 1 98.62 80 ALA B C 1
ATOM 2342 O O . ALA B 1 80 ? 18.953 -13.711 5.848 1 98.62 80 ALA B O 1
ATOM 2343 N N . VAL B 1 81 ? 19.406 -11.93 4.578 1 96.88 81 VAL B N 1
ATOM 2344 C CA . VAL B 1 81 ? 20.141 -12.703 3.572 1 96.88 81 VAL B CA 1
ATOM 2345 C C . VAL B 1 81 ? 21.391 -13.32 4.195 1 96.88 81 VAL B C 1
ATOM 2347 O O . VAL B 1 81 ? 21.672 -14.508 3.992 1 96.88 81 VAL B O 1
ATOM 2350 N N . ALA B 1 82 ? 22.062 -12.469 4.934 1 96.75 82 ALA B N 1
ATOM 2351 C CA . ALA B 1 82 ? 23.281 -12.938 5.57 1 96.75 82 ALA B CA 1
ATOM 2352 C C . ALA B 1 82 ? 22.984 -14.07 6.551 1 96.75 82 ALA B C 1
ATOM 2354 O O . ALA B 1 82 ? 23.719 -15.055 6.609 1 96.75 82 ALA B O 1
ATOM 2355 N N . ASP B 1 83 ? 21.938 -14.008 7.23 1 97.44 83 ASP B N 1
ATOM 2356 C CA . ASP B 1 83 ? 21.562 -14.969 8.273 1 97.44 83 ASP B CA 1
ATOM 2357 C C . ASP B 1 83 ? 21.078 -16.281 7.66 1 97.44 83 ASP B C 1
ATOM 2359 O O . ASP B 1 83 ? 20.984 -17.297 8.352 1 97.44 83 ASP B O 1
ATOM 2363 N N . THR B 1 84 ? 20.734 -16.234 6.449 1 96.81 84 THR B N 1
ATOM 2364 C CA . THR B 1 84 ? 20.172 -17.422 5.805 1 96.81 84 THR B CA 1
ATOM 2365 C C . THR B 1 84 ? 21.125 -17.938 4.723 1 96.81 84 THR B C 1
ATOM 2367 O O . THR B 1 84 ? 20.688 -18.609 3.787 1 96.81 84 THR B O 1
ATOM 2370 N N . ALA B 1 85 ? 22.328 -17.547 4.926 1 91.31 85 ALA B N 1
ATOM 2371 C CA . ALA B 1 85 ? 23.344 -18.031 3.986 1 91.31 85 ALA B CA 1
ATOM 2372 C C . ALA B 1 85 ? 23.328 -19.547 3.873 1 91.31 85 ALA B C 1
ATOM 2374 O O . ALA B 1 85 ? 23.25 -20.2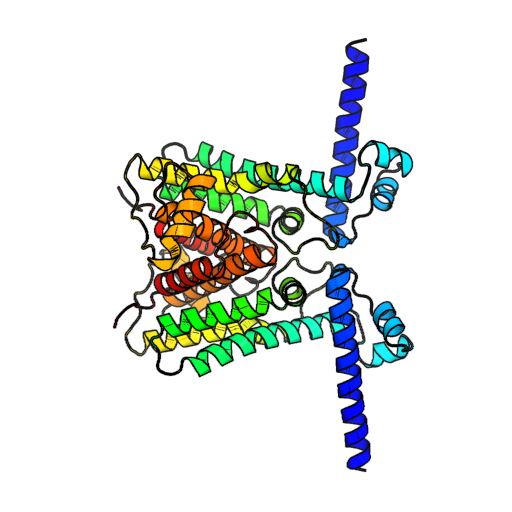5 4.887 1 91.31 85 ALA B O 1
ATOM 2375 N N . GLY B 1 86 ? 23.266 -20.125 2.73 1 91 86 GLY B N 1
ATOM 2376 C CA . GLY B 1 86 ? 23.297 -21.562 2.516 1 91 86 GLY B CA 1
ATOM 2377 C C . GLY B 1 86 ? 21.922 -22.172 2.365 1 91 86 GLY B C 1
ATOM 2378 O O . GLY B 1 86 ? 21.812 -23.344 1.979 1 91 86 GLY B O 1
ATOM 2379 N N . GLN B 1 87 ? 20.922 -21.406 2.715 1 94.69 87 GLN B N 1
ATOM 2380 C CA . GLN B 1 87 ? 19.578 -21.922 2.541 1 94.69 87 GLN B CA 1
ATOM 2381 C C . GLN B 1 87 ? 19.125 -21.828 1.083 1 94.69 87 GLN B C 1
ATOM 2383 O O . GLN B 1 87 ? 19.781 -21.172 0.272 1 94.69 87 GLN B O 1
ATOM 2388 N N . ARG B 1 88 ? 18.078 -22.531 0.828 1 95 88 ARG B N 1
ATOM 2389 C CA . ARG B 1 88 ? 17.531 -22.516 -0.523 1 95 88 ARG B CA 1
ATOM 2390 C C . ARG B 1 88 ? 16.969 -21.141 -0.867 1 95 88 ARG B C 1
ATOM 2392 O O . ARG B 1 88 ? 16.531 -20.391 0.019 1 95 88 ARG B O 1
ATOM 2399 N N . PRO B 1 89 ? 16.938 -20.812 -2.139 1 96.94 89 PRO B N 1
ATOM 2400 C CA . PRO B 1 89 ? 16.516 -19.484 -2.566 1 96.94 89 PRO B CA 1
ATOM 2401 C C . PRO B 1 89 ? 15.125 -19.109 -2.051 1 96.94 89 PRO B C 1
ATOM 2403 O O . PRO B 1 89 ? 14.906 -17.984 -1.583 1 96.94 89 PRO B O 1
ATOM 2406 N N . LEU B 1 90 ? 14.219 -20.047 -2.094 1 97.31 90 LEU B N 1
ATOM 2407 C CA . LEU B 1 90 ? 12.859 -19.75 -1.654 1 97.31 90 LEU B CA 1
ATOM 2408 C C . LEU B 1 90 ? 12.82 -19.469 -0.156 1 97.31 90 LEU B C 1
ATOM 2410 O O . LEU B 1 90 ? 12.062 -18.609 0.301 1 97.31 90 LEU B O 1
ATOM 2414 N N . ASP B 1 91 ? 13.617 -20.156 0.65 1 97.12 91 ASP B N 1
ATOM 2415 C CA . ASP B 1 91 ? 13.711 -19.906 2.084 1 97.12 91 ASP B CA 1
ATOM 2416 C C . ASP B 1 91 ? 14.336 -18.531 2.365 1 97.12 91 ASP B C 1
ATOM 2418 O O . ASP B 1 91 ? 13.891 -17.812 3.258 1 97.12 91 ASP B O 1
ATOM 2422 N N . ARG B 1 92 ? 15.391 -18.203 1.613 1 98 92 ARG B N 1
ATOM 2423 C CA . ARG B 1 92 ? 16.031 -16.906 1.743 1 98 92 ARG B CA 1
ATOM 2424 C C . ARG B 1 92 ? 15.062 -15.773 1.396 1 98 92 ARG B C 1
ATOM 2426 O O . ARG B 1 92 ? 15.008 -14.758 2.096 1 98 92 ARG B O 1
ATOM 2433 N N . TRP B 1 93 ? 14.328 -16 0.3 1 98.44 93 TRP B N 1
ATOM 2434 C CA . TRP B 1 93 ? 13.289 -15.062 -0.108 1 98.44 93 TRP B CA 1
ATOM 2435 C C . TRP B 1 93 ? 12.305 -14.805 1.03 1 98.44 93 TRP B C 1
ATOM 2437 O O . TRP B 1 93 ? 12.047 -13.656 1.391 1 98.44 93 TRP B O 1
ATOM 2447 N N . THR B 1 94 ? 11.781 -15.844 1.622 1 98.5 94 THR B N 1
ATOM 2448 C CA . THR B 1 94 ? 10.781 -15.742 2.676 1 98.5 94 THR B CA 1
ATOM 2449 C C . THR B 1 94 ? 11.359 -15.047 3.906 1 98.5 94 THR B C 1
ATOM 2451 O O . THR B 1 94 ? 10.688 -14.219 4.527 1 98.5 94 THR B O 1
ATOM 2454 N N . ALA B 1 95 ? 12.609 -15.312 4.219 1 98.69 95 ALA B N 1
ATOM 2455 C CA . ALA B 1 95 ? 13.273 -14.688 5.359 1 98.69 95 ALA B CA 1
ATOM 2456 C C . ALA B 1 95 ? 13.398 -13.18 5.164 1 98.69 95 ALA B C 1
ATOM 2458 O O . ALA B 1 95 ? 13.18 -12.406 6.098 1 98.69 95 ALA B O 1
ATOM 2459 N N . VAL B 1 96 ? 13.766 -12.797 3.986 1 98.81 96 VAL B N 1
ATOM 2460 C CA . VAL B 1 96 ? 13.898 -11.383 3.668 1 98.81 96 VAL B CA 1
ATOM 2461 C C . VAL B 1 96 ? 12.547 -10.688 3.809 1 98.81 96 VAL B C 1
ATOM 2463 O O . VAL B 1 96 ? 12.445 -9.625 4.426 1 98.81 96 VAL B O 1
ATOM 2466 N N . CYS B 1 97 ? 11.492 -11.312 3.236 1 98.94 97 CYS B N 1
ATOM 2467 C CA . CYS B 1 97 ? 10.156 -10.742 3.336 1 98.94 97 CYS B CA 1
ATOM 2468 C C . CYS B 1 97 ? 9.727 -10.602 4.793 1 98.94 97 CYS B C 1
ATOM 2470 O O . CYS B 1 97 ? 9.172 -9.578 5.188 1 98.94 97 CYS B O 1
ATOM 2472 N N . ARG B 1 98 ? 10.031 -11.562 5.617 1 98.88 98 ARG B N 1
ATOM 2473 C CA . ARG B 1 98 ? 9.688 -11.523 7.039 1 98.88 98 ARG B CA 1
ATOM 2474 C C . ARG B 1 98 ? 10.453 -10.414 7.754 1 98.88 98 ARG B C 1
ATOM 2476 O O . ARG B 1 98 ? 9.906 -9.75 8.641 1 98.88 98 ARG B O 1
ATOM 2483 N N . ALA B 1 99 ? 11.68 -10.195 7.387 1 98.94 99 ALA B N 1
ATOM 2484 C CA . ALA B 1 99 ? 12.492 -9.141 7.996 1 98.94 99 ALA B CA 1
ATOM 2485 C C . ALA B 1 99 ? 11.938 -7.762 7.656 1 98.94 99 ALA B C 1
ATOM 2487 O O . ALA B 1 99 ? 11.891 -6.879 8.516 1 98.94 99 ALA B O 1
ATOM 2488 N N . VAL B 1 100 ? 11.555 -7.609 6.438 1 98.94 100 VAL B N 1
ATOM 2489 C CA . VAL B 1 100 ? 10.945 -6.359 5.988 1 98.94 100 VAL B CA 1
ATOM 2490 C C . VAL B 1 100 ? 9.672 -6.09 6.777 1 98.94 100 VAL B C 1
ATOM 2492 O O . VAL B 1 100 ? 9.469 -4.988 7.293 1 98.94 100 VAL B O 1
ATOM 2495 N N . ARG B 1 101 ? 8.82 -7.102 6.922 1 98.94 101 ARG B N 1
ATOM 2496 C CA . ARG B 1 101 ? 7.594 -6.969 7.703 1 98.94 101 ARG B CA 1
ATOM 2497 C C . ARG B 1 101 ? 7.906 -6.605 9.156 1 98.94 101 ARG B C 1
ATOM 2499 O O . ARG B 1 101 ? 7.273 -5.715 9.727 1 98.94 101 ARG B O 1
ATOM 2506 N N . ALA B 1 102 ? 8.812 -7.301 9.727 1 98.88 102 ALA B N 1
ATOM 2507 C CA . ALA B 1 102 ? 9.148 -7.074 11.133 1 98.88 102 ALA B CA 1
ATOM 2508 C C . ALA B 1 102 ? 9.586 -5.633 11.367 1 98.88 102 ALA B C 1
ATOM 2510 O O . ALA B 1 102 ? 9.164 -5 12.336 1 98.88 102 ALA B O 1
ATOM 2511 N N . TRP B 1 103 ? 10.414 -5.164 10.508 1 98.88 103 TRP B N 1
ATOM 2512 C CA . TRP B 1 103 ? 10.836 -3.771 10.609 1 98.88 103 TRP B CA 1
ATOM 2513 C C . TRP B 1 103 ? 9.648 -2.824 10.5 1 98.88 103 TRP B C 1
ATOM 2515 O O . TRP B 1 103 ? 9.523 -1.885 11.289 1 98.88 103 TRP B O 1
ATOM 2525 N N . ALA B 1 104 ? 8.82 -3.023 9.477 1 98.88 104 ALA B N 1
ATOM 2526 C CA . ALA B 1 104 ? 7.688 -2.145 9.203 1 98.88 104 ALA B CA 1
ATOM 2527 C C . ALA B 1 104 ? 6.734 -2.098 10.398 1 98.88 104 ALA B C 1
ATOM 2529 O O . ALA B 1 104 ? 6.258 -1.025 10.781 1 98.88 104 ALA B O 1
ATOM 2530 N N . VAL B 1 105 ? 6.426 -3.271 10.992 1 98.75 105 VAL B N 1
ATOM 2531 C CA . VAL B 1 105 ? 5.512 -3.371 12.125 1 98.75 105 VAL B CA 1
ATOM 2532 C C . VAL B 1 105 ? 6.113 -2.66 13.336 1 98.75 105 VAL B C 1
ATOM 2534 O O . VAL B 1 105 ? 5.398 -2.002 14.094 1 98.75 105 VAL B O 1
ATOM 2537 N N . ALA B 1 106 ? 7.402 -2.742 13.484 1 98.62 106 ALA B N 1
ATOM 2538 C CA . ALA B 1 106 ? 8.094 -2.119 14.609 1 98.62 106 ALA B CA 1
ATOM 2539 C C . ALA B 1 106 ? 8.227 -0.613 14.406 1 98.62 106 ALA B C 1
ATOM 2541 O O . ALA B 1 106 ? 8.383 0.138 15.375 1 98.62 106 ALA B O 1
ATOM 2542 N N . HIS B 1 107 ? 8.242 -0.112 13.172 1 98.12 107 HIS B N 1
ATOM 2543 C CA . HIS B 1 107 ? 8.453 1.294 12.844 1 98.12 107 HIS B CA 1
ATOM 2544 C C . HIS B 1 107 ? 7.344 1.829 11.945 1 98.12 107 HIS B C 1
ATOM 2546 O O . HIS B 1 107 ? 7.613 2.336 10.859 1 98.12 107 HIS B O 1
ATOM 2552 N N . PRO B 1 108 ? 6.109 1.817 12.43 1 98 108 PRO B N 1
ATOM 2553 C CA . PRO B 1 108 ? 4.969 2.109 11.555 1 98 108 PRO B CA 1
ATOM 2554 C C . PRO B 1 108 ? 4.992 3.537 11.008 1 98 108 PRO B C 1
ATOM 2556 O O . PRO B 1 108 ? 4.531 3.783 9.891 1 98 108 PRO B O 1
ATOM 2559 N N . HIS B 1 109 ? 5.566 4.516 11.742 1 96.88 109 HIS B N 1
ATOM 2560 C CA . HIS B 1 109 ? 5.562 5.90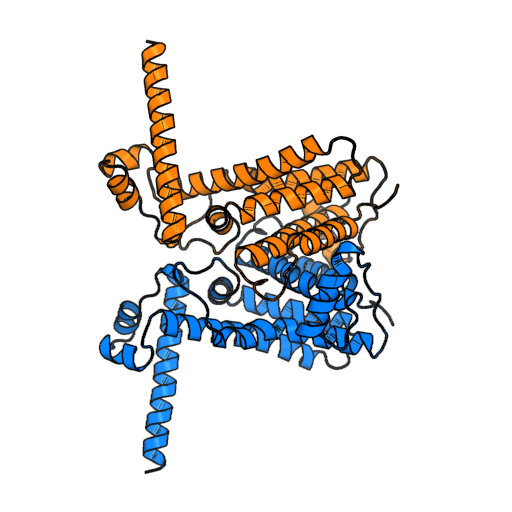2 11.289 1 96.88 109 HIS B CA 1
ATOM 2561 C C . HIS B 1 109 ? 6.637 6.145 10.242 1 96.88 109 HIS B C 1
ATOM 2563 O O . HIS B 1 109 ? 6.414 6.875 9.273 1 96.88 109 HIS B O 1
ATOM 2569 N N . GLU B 1 110 ? 7.816 5.559 10.422 1 97.75 110 GLU B N 1
ATOM 2570 C CA . GLU B 1 110 ? 8.844 5.602 9.383 1 97.75 110 GLU B CA 1
ATOM 2571 C C . GLU B 1 110 ? 8.383 4.879 8.125 1 97.75 110 GLU B C 1
ATOM 2573 O O . GLU B 1 110 ? 8.656 5.328 7.008 1 97.75 110 GLU B O 1
ATOM 2578 N N . TYR B 1 111 ? 7.703 3.771 8.328 1 98.62 111 TYR B N 1
ATOM 2579 C CA . TYR B 1 111 ? 7.16 3.029 7.199 1 98.62 111 TYR B CA 1
ATOM 2580 C C . TYR B 1 111 ? 6.164 3.877 6.418 1 98.62 111 TYR B C 1
ATOM 2582 O O . TYR B 1 111 ? 6.219 3.934 5.188 1 98.62 111 TYR B O 1
ATOM 2590 N N . ALA B 1 112 ? 5.281 4.504 7.113 1 97.69 112 ALA B N 1
ATOM 2591 C CA . ALA B 1 112 ? 4.289 5.363 6.473 1 97.69 112 ALA B CA 1
ATOM 2592 C C . ALA B 1 112 ? 4.961 6.477 5.676 1 97.69 112 ALA B C 1
ATOM 2594 O O . ALA B 1 112 ? 4.465 6.879 4.621 1 97.69 112 ALA B O 1
ATOM 2595 N N . LEU B 1 113 ? 6.07 6.953 6.184 1 97.06 113 LEU B N 1
ATOM 2596 C CA . LEU B 1 113 ? 6.793 8.039 5.523 1 97.06 113 LEU B CA 1
ATOM 2597 C C . LEU B 1 113 ? 7.285 7.598 4.148 1 97.06 113 LEU B C 1
ATOM 2599 O O . LEU B 1 113 ? 7.328 8.406 3.213 1 97.06 113 LEU B O 1
ATOM 2603 N N . ILE B 1 114 ? 7.594 6.312 3.949 1 97.88 114 ILE B N 1
ATOM 2604 C CA . ILE B 1 114 ? 8.25 5.914 2.707 1 97.88 114 ILE B CA 1
ATOM 2605 C C . ILE B 1 114 ? 7.277 5.109 1.847 1 97.88 114 ILE B C 1
ATOM 2607 O O . ILE B 1 114 ? 7.406 5.078 0.621 1 97.88 114 ILE B O 1
ATOM 2611 N N . TYR B 1 115 ? 6.234 4.469 2.387 1 98 115 TYR B N 1
ATOM 2612 C CA . TYR B 1 115 ? 5.344 3.629 1.593 1 98 115 TYR B CA 1
ATOM 2613 C C . TYR B 1 115 ? 3.891 4.047 1.782 1 98 115 TYR B C 1
ATOM 2615 O O . TYR B 1 115 ? 2.986 3.439 1.203 1 98 115 TYR B O 1
ATOM 2623 N N . GLY B 1 116 ? 3.646 5.066 2.658 1 96.69 116 GLY B N 1
ATOM 2624 C CA . GLY B 1 116 ? 2.309 5.605 2.84 1 96.69 116 GLY B CA 1
ATOM 2625 C C . GLY B 1 116 ? 1.983 6.734 1.878 1 96.69 116 GLY B C 1
ATOM 2626 O O . GLY B 1 116 ? 2.566 6.82 0.796 1 96.69 116 GLY B O 1
ATOM 2627 N N . SER B 1 117 ? 1.074 7.574 2.191 1 96.06 117 SER B N 1
ATOM 2628 C CA . SER B 1 117 ? 0.614 8.672 1.354 1 96.06 117 SER B CA 1
ATOM 2629 C C . SER B 1 117 ? 1.744 9.656 1.063 1 96.06 117 SER B C 1
ATOM 2631 O O . SER B 1 117 ? 2.514 10.008 1.961 1 96.06 117 SER B O 1
ATOM 2633 N N . PRO B 1 118 ? 1.808 10.109 -0.172 1 95.38 118 PRO B N 1
ATOM 2634 C CA . PRO B 1 118 ? 2.789 11.156 -0.462 1 95.38 118 PRO B CA 1
ATOM 2635 C C . PRO B 1 118 ? 2.58 12.414 0.382 1 95.38 118 PRO B C 1
ATOM 2637 O O . PRO B 1 118 ? 1.438 12.797 0.658 1 95.38 118 PRO B O 1
ATOM 2640 N N . VAL B 1 119 ? 3.652 13.008 0.816 1 94.12 119 VAL B N 1
ATOM 2641 C CA . VAL B 1 119 ? 3.615 14.258 1.561 1 94.12 119 VAL B CA 1
ATOM 2642 C C . VAL B 1 119 ? 3.309 15.414 0.612 1 94.12 119 VAL B C 1
ATOM 2644 O O . VAL B 1 119 ? 4.059 15.664 -0.337 1 94.12 119 VAL B O 1
ATOM 2647 N N . PRO B 1 120 ? 2.227 16.141 0.881 1 92.5 120 PRO B N 1
ATOM 2648 C CA . PRO B 1 120 ? 1.88 17.25 -0.02 1 92.5 120 PRO B CA 1
ATOM 2649 C C . PRO B 1 120 ? 3.021 18.25 -0.199 1 92.5 120 PRO B C 1
ATOM 2651 O O . PRO B 1 120 ? 3.648 18.656 0.782 1 92.5 120 PRO B O 1
ATOM 2654 N N . GLY B 1 121 ? 3.291 18.609 -1.462 1 91.81 121 GLY B N 1
ATOM 2655 C CA . GLY B 1 121 ? 4.273 19.641 -1.765 1 91.81 121 GLY B CA 1
ATOM 2656 C C . GLY B 1 121 ? 5.699 19.109 -1.77 1 91.81 121 GLY B C 1
ATOM 2657 O O . GLY B 1 121 ? 6.633 19.859 -2.078 1 91.81 121 GLY B O 1
ATOM 2658 N N . TYR B 1 122 ? 5.898 17.922 -1.377 1 95.44 122 TYR B N 1
ATOM 2659 C CA . TYR B 1 122 ? 7.234 17.328 -1.319 1 95.44 122 TYR B CA 1
ATOM 2660 C C . TYR B 1 122 ? 7.523 16.516 -2.572 1 95.44 122 TYR B C 1
ATOM 2662 O O . TYR B 1 122 ? 6.688 15.719 -3.01 1 95.44 122 TYR B O 1
ATOM 2670 N N . THR B 1 123 ? 8.656 16.703 -3.117 1 93.81 123 THR B N 1
ATOM 2671 C CA . THR B 1 123 ? 9.188 15.883 -4.199 1 93.81 123 THR B CA 1
ATOM 2672 C C . THR B 1 123 ? 10.531 15.281 -3.809 1 93.81 123 THR B C 1
ATOM 2674 O O . THR B 1 123 ? 11.477 16 -3.486 1 93.81 123 THR B O 1
ATOM 2677 N N . ALA B 1 124 ? 10.555 14.023 -3.832 1 94.12 124 ALA B N 1
ATOM 2678 C CA . ALA B 1 124 ? 11.766 13.312 -3.42 1 94.12 124 ALA B CA 1
ATOM 2679 C C . ALA B 1 124 ? 12.906 13.586 -4.387 1 94.12 124 ALA B C 1
ATOM 2681 O O . ALA B 1 124 ? 12.766 13.383 -5.598 1 94.12 124 ALA B O 1
ATOM 2682 N N . PRO B 1 125 ? 14.047 13.961 -3.881 1 95.81 125 PRO B N 1
ATOM 2683 C CA . PRO B 1 125 ? 15.211 14.172 -4.742 1 95.81 125 PRO B CA 1
ATOM 2684 C C . PRO B 1 125 ? 15.875 12.859 -5.164 1 95.81 125 PRO B C 1
ATOM 2686 O O . PRO B 1 125 ? 15.484 11.789 -4.695 1 95.81 125 PRO B O 1
ATOM 2689 N N . GLN B 1 126 ? 16.859 12.961 -6.012 1 93.94 126 GLN B N 1
ATOM 2690 C CA . GLN B 1 126 ? 17.516 11.805 -6.598 1 93.94 126 GLN B CA 1
ATOM 2691 C C . GLN B 1 126 ? 18.234 10.984 -5.527 1 93.94 126 GLN B C 1
ATOM 2693 O O . GLN B 1 126 ? 18.391 9.773 -5.664 1 93.94 126 GLN B O 1
ATOM 2698 N N . ASP B 1 127 ? 18.547 11.656 -4.461 1 94.31 127 ASP B N 1
ATOM 2699 C CA . ASP B 1 127 ? 19.312 11.016 -3.395 1 94.31 127 ASP B CA 1
ATOM 2700 C C . ASP B 1 127 ? 18.5 9.914 -2.723 1 94.31 127 ASP B C 1
ATOM 2702 O O . ASP B 1 127 ? 19.062 9.078 -2.01 1 94.31 127 ASP B O 1
ATOM 2706 N N . THR B 1 128 ? 17.219 9.922 -2.977 1 96.81 128 THR B N 1
ATOM 2707 C CA . THR B 1 128 ? 16.375 8.922 -2.322 1 96.81 128 THR B CA 1
ATOM 2708 C C . THR B 1 128 ? 16.312 7.648 -3.154 1 96.81 128 THR B C 1
ATOM 2710 O O . THR B 1 128 ? 15.875 6.602 -2.666 1 96.81 128 THR B O 1
ATOM 2713 N N . ILE B 1 129 ? 16.797 7.633 -4.359 1 95.5 129 ILE B N 1
ATOM 2714 C CA . ILE B 1 129 ? 16.578 6.555 -5.32 1 95.5 129 ILE B CA 1
ATOM 2715 C C . ILE B 1 129 ? 17.344 5.312 -4.879 1 95.5 129 ILE B C 1
ATOM 2717 O O . ILE B 1 129 ? 16.781 4.219 -4.801 1 95.5 129 ILE B O 1
ATOM 2721 N N . ALA B 1 130 ? 18.641 5.469 -4.582 1 96.69 130 ALA B N 1
ATOM 2722 C CA . ALA B 1 130 ? 19.469 4.324 -4.23 1 96.69 130 ALA B CA 1
ATOM 2723 C C . ALA B 1 130 ? 18.969 3.654 -2.953 1 96.69 130 ALA B C 1
ATOM 2725 O O . ALA B 1 130 ? 18.75 2.443 -2.928 1 96.69 130 ALA B O 1
ATOM 2726 N N . PRO B 1 131 ? 18.703 4.453 -1.872 1 98.19 131 PRO B N 1
ATOM 2727 C CA . PRO B 1 131 ? 18.172 3.828 -0.661 1 98.19 131 PRO B CA 1
ATOM 2728 C C . PRO B 1 131 ? 16.844 3.119 -0.902 1 98.19 131 PRO B C 1
ATOM 2730 O O . PRO B 1 131 ? 16.594 2.041 -0.351 1 98.19 131 PRO B O 1
ATOM 2733 N N . ALA B 1 132 ? 16.016 3.652 -1.737 1 97.88 132 ALA B N 1
ATOM 2734 C CA . ALA B 1 132 ? 14.68 3.113 -2.01 1 97.88 132 ALA B CA 1
ATOM 2735 C C . ALA B 1 132 ? 14.773 1.762 -2.715 1 97.88 132 ALA B C 1
ATOM 2737 O O . ALA B 1 132 ? 13.836 0.958 -2.65 1 97.88 132 ALA B O 1
ATOM 2738 N N . GLY B 1 133 ? 15.859 1.495 -3.396 1 97.5 133 GLY B N 1
ATOM 2739 C CA . GLY B 1 133 ? 15.992 0.297 -4.211 1 97.5 133 GLY B CA 1
ATOM 2740 C C . GLY B 1 133 ? 16.578 -0.876 -3.451 1 97.5 133 GLY B C 1
ATOM 2741 O O . GLY B 1 133 ? 16.641 -1.995 -3.969 1 97.5 133 GLY B O 1
ATOM 2742 N N . ARG B 1 134 ? 16.984 -0.66 -2.188 1 98.38 134 ARG B N 1
ATOM 2743 C CA . ARG B 1 134 ? 17.812 -1.628 -1.478 1 98.38 134 ARG B CA 1
ATOM 2744 C C . ARG B 1 134 ? 17.062 -2.939 -1.267 1 98.38 134 ARG B C 1
ATOM 2746 O O . ARG B 1 134 ? 17.609 -4.016 -1.524 1 98.38 134 ARG B O 1
ATOM 2753 N N . VAL B 1 135 ? 15.82 -2.918 -0.851 1 98.69 135 VAL B N 1
ATOM 2754 C CA . VAL B 1 135 ? 15.07 -4.148 -0.644 1 98.69 135 VAL B CA 1
ATOM 2755 C C . VAL B 1 135 ? 14.859 -4.859 -1.98 1 98.69 135 VAL B C 1
ATOM 2757 O O . VAL B 1 135 ? 15.047 -6.074 -2.082 1 98.69 135 VAL B O 1
ATOM 2760 N N . GLY B 1 136 ? 14.445 -4.086 -3.014 1 98.06 136 GLY B N 1
ATOM 2761 C CA . GLY B 1 136 ? 14.273 -4.652 -4.34 1 98.06 136 GLY B CA 1
ATOM 2762 C C . GLY B 1 136 ? 15.516 -5.34 -4.863 1 98.06 136 GLY B C 1
ATOM 2763 O O . GLY B 1 136 ? 15.438 -6.426 -5.445 1 98.06 136 GLY B O 1
ATOM 2764 N N . LEU B 1 137 ? 16.641 -4.742 -4.621 1 97.62 137 LEU B N 1
ATOM 2765 C CA . LEU B 1 137 ? 17.891 -5.293 -5.113 1 97.62 137 LEU B CA 1
ATOM 2766 C C . LEU B 1 137 ? 18.25 -6.594 -4.398 1 97.62 137 LEU B C 1
ATOM 2768 O O . LEU B 1 137 ? 18.828 -7.5 -4.996 1 97.62 137 LEU B O 1
ATOM 2772 N N . VAL B 1 138 ? 17.906 -6.684 -3.117 1 98.44 138 VAL B N 1
ATOM 2773 C CA . VAL B 1 138 ? 18.094 -7.922 -2.373 1 98.44 138 VAL B CA 1
ATOM 2774 C C . VAL B 1 138 ? 17.25 -9.039 -3.002 1 98.44 138 VAL B C 1
ATOM 2776 O O . VAL B 1 138 ? 17.734 -10.148 -3.195 1 98.44 138 VAL B O 1
ATOM 2779 N N . LEU B 1 139 ? 16.031 -8.797 -3.355 1 98.31 139 LEU B N 1
ATOM 2780 C CA . LEU B 1 139 ? 15.148 -9.781 -3.967 1 98.31 139 LEU B CA 1
ATOM 2781 C C . LEU B 1 139 ? 15.656 -10.195 -5.344 1 98.31 139 LEU B C 1
ATOM 2783 O O . LEU B 1 139 ? 15.633 -11.375 -5.688 1 98.31 139 LEU B O 1
ATOM 2787 N N . VAL B 1 140 ? 16.125 -9.211 -6.098 1 98 140 VAL B N 1
ATOM 2788 C CA . VAL B 1 140 ? 16.703 -9.484 -7.41 1 98 140 VAL B CA 1
ATOM 2789 C C . VAL B 1 140 ? 17.906 -10.422 -7.27 1 98 140 VAL B C 1
ATOM 2791 O O . VAL B 1 140 ? 18.062 -11.367 -8.047 1 98 140 VAL B O 1
ATOM 2794 N N . ASP B 1 141 ? 18.734 -10.148 -6.285 1 97.56 141 ASP B N 1
ATOM 2795 C CA . ASP B 1 141 ? 19.938 -10.961 -6.09 1 97.56 141 ASP B CA 1
ATOM 2796 C C . ASP B 1 141 ? 19.562 -12.398 -5.742 1 97.56 141 ASP B C 1
ATOM 2798 O O . ASP B 1 141 ? 20.219 -13.344 -6.199 1 97.56 141 ASP B O 1
ATOM 2802 N N . ILE B 1 142 ? 18.594 -12.594 -4.922 1 97.75 142 ILE B N 1
ATOM 2803 C CA . ILE B 1 142 ? 18.125 -13.938 -4.582 1 97.75 142 ILE B CA 1
ATOM 2804 C C . ILE B 1 142 ? 17.672 -14.664 -5.848 1 97.75 142 ILE B C 1
ATOM 2806 O O . ILE B 1 142 ? 18.047 -15.828 -6.066 1 97.75 142 ILE B O 1
ATOM 2810 N N . ALA B 1 143 ? 16.875 -14 -6.672 1 97.19 143 ALA B N 1
ATOM 2811 C CA . ALA B 1 143 ? 16.391 -14.586 -7.918 1 97.19 143 ALA B CA 1
ATOM 2812 C C . ALA B 1 143 ? 17.547 -14.891 -8.867 1 97.19 143 ALA B C 1
ATOM 2814 O O . ALA B 1 143 ? 17.531 -15.906 -9.562 1 97.19 143 ALA B O 1
ATOM 2815 N N . ARG B 1 144 ? 18.516 -13.969 -8.938 1 96.81 144 ARG B N 1
ATOM 2816 C CA . ARG B 1 144 ? 19.688 -14.141 -9.781 1 96.81 144 ARG B CA 1
ATOM 2817 C C . ARG B 1 144 ? 20.453 -15.398 -9.398 1 96.81 144 ARG B C 1
ATOM 2819 O O . ARG B 1 144 ? 20.828 -16.203 -10.266 1 96.81 144 ARG B O 1
ATOM 2826 N N . ARG B 1 145 ? 20.688 -15.57 -8.156 1 95.38 145 ARG B N 1
ATOM 2827 C CA . ARG B 1 145 ? 21.406 -16.75 -7.668 1 95.38 145 ARG B CA 1
ATOM 2828 C C . ARG B 1 145 ? 20.625 -18.031 -7.965 1 95.38 145 ARG B C 1
ATOM 2830 O O . ARG B 1 145 ? 21.219 -19.047 -8.312 1 95.38 145 ARG B O 1
ATOM 2837 N N . ALA B 1 146 ? 19.328 -17.969 -7.766 1 96.69 146 ALA B N 1
ATOM 2838 C CA . ALA B 1 146 ? 18.5 -19.125 -8.094 1 96.69 146 ALA B CA 1
ATOM 2839 C C . ALA B 1 146 ? 18.594 -19.453 -9.578 1 96.69 146 ALA B C 1
ATOM 2841 O O . ALA B 1 146 ? 18.719 -20.625 -9.953 1 96.69 146 ALA B O 1
ATOM 2842 N N . HIS B 1 147 ? 18.516 -18.422 -10.375 1 96.19 147 HIS B N 1
ATOM 2843 C CA . HIS B 1 147 ? 18.562 -18.594 -11.82 1 96.19 147 HIS B CA 1
ATOM 2844 C C . HIS B 1 147 ? 19.891 -19.219 -12.258 1 96.19 147 HIS B C 1
ATOM 2846 O O . HIS B 1 147 ? 19.922 -20.047 -13.164 1 96.19 147 HIS B O 1
ATOM 2852 N N . GLU B 1 148 ? 20.969 -18.859 -11.641 1 93.69 148 GLU B N 1
ATOM 2853 C CA . GLU B 1 148 ? 22.297 -19.344 -11.961 1 93.69 148 GLU B CA 1
ATOM 2854 C C . GLU B 1 148 ? 22.531 -20.75 -11.383 1 93.69 148 GLU B C 1
ATOM 2856 O O . GLU B 1 148 ? 23.391 -21.484 -11.859 1 93.69 148 GLU B O 1
ATOM 2861 N N . GLY B 1 149 ? 21.812 -21.094 -10.375 1 92.06 149 GLY B N 1
ATOM 2862 C CA . GLY B 1 149 ? 22 -22.359 -9.672 1 92.06 149 GLY B CA 1
ATOM 2863 C C . GLY B 1 149 ? 20.984 -23.406 -10.062 1 92.06 149 GLY B C 1
ATOM 2864 O O . GLY B 1 149 ? 20.969 -23.875 -11.203 1 92.06 149 GLY B O 1
ATOM 2865 N N . GLU B 1 150 ? 20.031 -23.641 -9.172 1 89.88 150 GLU B N 1
ATOM 2866 C CA . GLU B 1 150 ? 19.047 -24.719 -9.32 1 89.88 150 GLU B CA 1
ATOM 2867 C C . GLU B 1 150 ? 18.031 -24.391 -10.406 1 89.88 150 GLU B C 1
ATOM 2869 O O . GLU B 1 150 ? 17.281 -25.266 -10.844 1 89.88 150 GLU B O 1
ATOM 2874 N N . GLY B 1 151 ? 18.047 -23.141 -10.789 1 93.25 151 GLY B N 1
ATOM 2875 C CA . GLY B 1 151 ? 17.125 -22.75 -11.836 1 93.25 151 GLY B CA 1
ATOM 2876 C C . GLY B 1 151 ? 15.859 -22.109 -11.305 1 93.25 151 GLY B C 1
ATOM 2877 O O . GLY B 1 151 ? 15.578 -22.188 -10.109 1 93.25 151 GLY B O 1
ATOM 2878 N N . VAL B 1 152 ? 15.094 -21.422 -12.133 1 96.38 152 VAL B N 1
ATOM 2879 C CA . VAL B 1 152 ? 13.812 -20.797 -11.828 1 96.38 152 VAL B CA 1
ATOM 2880 C C . VAL B 1 152 ? 12.766 -21.234 -12.844 1 96.38 152 VAL B C 1
ATOM 2882 O O . VAL B 1 152 ? 13.094 -21.562 -13.992 1 96.38 152 VAL B O 1
ATOM 2885 N N . ALA B 1 153 ? 11.547 -21.422 -12.414 1 96.62 153 ALA B N 1
ATOM 2886 C CA . ALA B 1 153 ? 10.422 -21.609 -13.32 1 96.62 153 ALA B CA 1
ATOM 2887 C C . ALA B 1 153 ? 9.906 -20.281 -13.844 1 96.62 153 ALA B C 1
ATOM 2889 O O . ALA B 1 153 ? 9.141 -19.594 -13.164 1 96.62 153 ALA B O 1
ATOM 2890 N N . LEU B 1 154 ? 10.203 -19.891 -15.047 1 95.88 154 LEU B N 1
ATOM 2891 C CA . LEU B 1 154 ? 9.891 -18.562 -15.578 1 95.88 154 LEU B CA 1
ATOM 2892 C C . LEU B 1 154 ? 8.383 -18.391 -15.734 1 95.88 154 LEU B C 1
ATOM 2894 O O . LEU B 1 154 ? 7.707 -19.25 -16.312 1 95.88 154 LEU B O 1
ATOM 2898 N N . PRO B 1 155 ? 7.879 -17.297 -15.211 1 93.94 155 PRO B N 1
ATOM 2899 C CA . PRO B 1 155 ? 6.457 -17.016 -15.398 1 93.94 155 PRO B CA 1
ATOM 2900 C C . PRO B 1 155 ? 6.113 -16.672 -16.844 1 93.94 155 PRO B C 1
ATOM 2902 O O . PRO B 1 155 ? 6.984 -16.234 -17.609 1 93.94 155 PRO B O 1
ATOM 2905 N N . PRO B 1 156 ? 4.859 -16.922 -17.188 1 93.69 156 PRO B N 1
ATOM 2906 C CA . PRO B 1 156 ? 4.441 -16.516 -18.531 1 93.69 156 PRO B CA 1
ATOM 2907 C C . PRO B 1 156 ? 4.559 -15.016 -18.766 1 93.69 156 PRO B C 1
ATOM 2909 O O . PRO B 1 156 ? 4.348 -14.234 -17.828 1 93.69 156 PRO B O 1
ATOM 2912 N N . LEU B 1 157 ? 4.906 -14.633 -19.938 1 97.06 157 LEU B N 1
ATOM 2913 C CA . LEU B 1 157 ? 5.043 -13.234 -20.328 1 97.06 157 LEU B CA 1
ATOM 2914 C C . LEU B 1 157 ? 4.219 -12.945 -21.578 1 97.06 157 LEU B C 1
ATOM 2916 O O . LEU B 1 157 ? 4.586 -13.352 -22.688 1 97.06 157 LEU B O 1
ATOM 2920 N N . PRO B 1 158 ? 3.107 -12.305 -21.406 1 96.62 158 PRO B N 1
ATOM 2921 C CA . PRO B 1 158 ? 2.305 -11.969 -22.578 1 96.62 158 PRO B CA 1
ATOM 2922 C C . PRO B 1 158 ? 3.092 -11.18 -23.625 1 96.62 158 PRO B C 1
ATOM 2924 O O . PRO B 1 158 ? 3.938 -10.359 -23.266 1 96.62 158 PRO B O 1
ATOM 2927 N N . GLU B 1 159 ? 2.721 -11.359 -24.859 1 96.88 159 GLU B N 1
ATOM 2928 C CA . GLU B 1 159 ? 3.424 -10.734 -25.969 1 96.88 159 GLU B CA 1
ATOM 2929 C C . GLU B 1 159 ? 3.408 -9.211 -25.859 1 96.88 159 GLU B C 1
ATOM 2931 O O . GLU B 1 159 ? 4.422 -8.555 -26.109 1 96.88 159 GLU B O 1
ATOM 2936 N N . GLU B 1 160 ? 2.334 -8.688 -25.391 1 96.06 160 GLU B N 1
ATOM 2937 C CA . GLU B 1 160 ? 2.154 -7.238 -25.344 1 96.06 160 GLU B CA 1
ATOM 2938 C C . GLU B 1 160 ? 3.09 -6.598 -24.328 1 96.06 160 GLU B C 1
ATOM 2940 O O . GLU B 1 160 ? 3.393 -5.406 -24.406 1 96.06 160 GLU B O 1
ATOM 2945 N N . LEU B 1 161 ? 3.572 -7.402 -23.422 1 97.94 161 LEU B N 1
ATOM 2946 C CA . LEU B 1 161 ? 4.379 -6.848 -22.344 1 97.94 161 LEU B CA 1
ATOM 2947 C C . LEU B 1 161 ? 5.867 -7.062 -22.609 1 97.94 161 LEU B C 1
ATOM 2949 O O . LEU B 1 161 ? 6.711 -6.594 -21.844 1 97.94 161 LEU B O 1
ATOM 2953 N N . ARG B 1 162 ? 6.254 -7.703 -23.703 1 98.19 162 ARG B N 1
ATOM 2954 C CA . ARG B 1 162 ? 7.633 -8.094 -23.984 1 98.19 162 ARG B CA 1
ATOM 2955 C C . ARG B 1 162 ? 8.539 -6.871 -24.078 1 98.19 162 ARG B C 1
ATOM 2957 O O . ARG B 1 162 ? 9.625 -6.852 -23.516 1 98.19 162 ARG B O 1
ATOM 2964 N N . PRO B 1 163 ? 8.094 -5.777 -24.797 1 98.06 163 PRO B N 1
ATOM 2965 C CA . PRO B 1 163 ? 8.977 -4.613 -24.859 1 98.06 163 PRO B CA 1
ATOM 2966 C C . PRO B 1 163 ? 9.234 -3.988 -23.5 1 98.06 163 PRO B C 1
ATOM 2968 O O . PRO B 1 163 ? 10.383 -3.674 -23.172 1 98.06 163 PRO B O 1
ATOM 2971 N N . GLU B 1 164 ? 8.219 -3.824 -22.734 1 98.31 164 GLU B N 1
ATOM 2972 C CA . GLU B 1 164 ? 8.375 -3.271 -21.391 1 98.31 164 GLU B CA 1
ATOM 2973 C C . GLU B 1 164 ? 9.219 -4.188 -20.5 1 98.31 164 GLU B C 1
ATOM 2975 O O . GLU B 1 164 ? 10.016 -3.715 -19.688 1 98.31 164 GLU B O 1
ATOM 2980 N N . ALA B 1 165 ? 8.992 -5.445 -20.656 1 98.44 165 ALA B N 1
ATOM 2981 C CA . ALA B 1 165 ? 9.758 -6.418 -19.875 1 98.44 165 ALA B CA 1
ATOM 2982 C C . ALA B 1 165 ? 11.242 -6.32 -20.188 1 98.44 165 ALA B C 1
ATOM 2984 O O . ALA B 1 165 ? 12.078 -6.383 -19.281 1 98.44 165 ALA B O 1
ATOM 2985 N N . ALA B 1 166 ? 11.555 -6.191 -21.438 1 98.31 166 ALA B N 1
ATOM 2986 C CA . ALA B 1 166 ? 12.945 -6.043 -21.844 1 98.31 166 ALA B CA 1
ATOM 2987 C C . ALA B 1 166 ? 13.562 -4.777 -21.25 1 98.31 166 ALA B C 1
ATOM 2989 O O . ALA B 1 166 ? 14.703 -4.793 -20.781 1 98.31 166 ALA B O 1
ATOM 2990 N N . ARG B 1 167 ? 12.82 -3.715 -21.266 1 98 167 ARG B N 1
ATOM 2991 C CA . ARG B 1 167 ? 13.289 -2.457 -20.703 1 98 167 ARG B CA 1
ATOM 2992 C C . ARG B 1 167 ? 13.539 -2.592 -19.203 1 98 167 ARG B C 1
ATOM 2994 O O . ARG B 1 167 ? 14.562 -2.139 -18.703 1 98 167 ARG B O 1
ATOM 3001 N N . LEU B 1 168 ? 12.57 -3.229 -18.516 1 97.38 168 LEU B N 1
ATOM 3002 C CA . LEU B 1 168 ? 12.695 -3.451 -17.078 1 97.38 168 LEU B CA 1
ATOM 3003 C C . LEU B 1 168 ? 13.945 -4.262 -16.75 1 97.38 168 LEU B C 1
ATOM 3005 O O . LEU B 1 168 ? 14.695 -3.92 -15.836 1 97.38 168 LEU B O 1
ATOM 3009 N N . ALA B 1 169 ? 14.125 -5.309 -17.516 1 97.62 169 ALA B N 1
ATOM 3010 C CA . ALA B 1 169 ? 15.297 -6.152 -17.312 1 97.62 169 ALA B CA 1
ATOM 3011 C C . ALA B 1 169 ? 16.594 -5.367 -17.531 1 97.62 169 ALA B C 1
ATOM 3013 O O . ALA B 1 169 ? 17.531 -5.469 -16.75 1 97.62 169 ALA B O 1
ATOM 3014 N N . ALA B 1 170 ? 16.656 -4.566 -18.516 1 97.62 170 ALA B N 1
ATOM 3015 C CA . ALA B 1 170 ? 17.844 -3.779 -18.828 1 97.62 170 ALA B CA 1
ATOM 3016 C C . ALA B 1 170 ? 18.172 -2.809 -17.703 1 97.62 170 ALA B C 1
ATOM 3018 O O . ALA B 1 170 ? 19.344 -2.576 -17.406 1 97.62 170 ALA B O 1
ATOM 3019 N N . ASP B 1 171 ? 17.188 -2.293 -17.047 1 95.06 171 ASP B N 1
ATOM 3020 C CA . ASP B 1 171 ? 17.375 -1.255 -16.031 1 95.06 171 ASP B CA 1
ATOM 3021 C C . ASP B 1 171 ? 17.641 -1.867 -14.664 1 95.06 171 ASP B C 1
ATOM 3023 O O . ASP B 1 171 ? 18.484 -1.361 -13.906 1 95.06 171 ASP B O 1
ATOM 3027 N N . ILE B 1 172 ? 17 -2.965 -14.344 1 92.81 172 ILE B N 1
ATOM 3028 C CA . ILE B 1 172 ? 16.938 -3.416 -12.961 1 92.81 172 ILE B CA 1
ATOM 3029 C C . ILE B 1 172 ? 17.766 -4.691 -12.797 1 92.81 172 ILE B C 1
ATOM 3031 O O . ILE B 1 172 ? 18.406 -4.902 -11.758 1 92.81 172 ILE B O 1
ATOM 3035 N N . ALA B 1 173 ? 17.75 -5.535 -13.773 1 93.75 173 ALA B N 1
ATOM 3036 C CA . ALA B 1 173 ? 18.375 -6.855 -13.727 1 93.75 173 ALA B CA 1
ATOM 3037 C C . ALA B 1 173 ? 18.812 -7.309 -15.109 1 93.75 173 ALA B C 1
ATOM 3039 O O . ALA B 1 173 ? 18.328 -8.312 -15.633 1 93.75 173 ALA B O 1
ATOM 3040 N N . PRO B 1 174 ? 19.797 -6.723 -15.664 1 93.81 174 PRO B N 1
ATOM 3041 C CA . PRO B 1 174 ? 20.156 -6.953 -17.062 1 93.81 174 PRO B CA 1
ATOM 3042 C C . PRO B 1 174 ? 20.562 -8.398 -17.344 1 93.81 174 PRO B C 1
ATOM 3044 O O . PRO B 1 174 ? 20.516 -8.852 -18.484 1 93.81 174 PRO B O 1
ATOM 3047 N N . ASP B 1 175 ? 20.922 -9.125 -16.391 1 94.88 175 ASP B N 1
ATOM 3048 C CA . ASP B 1 175 ? 21.406 -10.484 -16.594 1 94.88 175 ASP B CA 1
ATOM 3049 C C . ASP B 1 175 ? 20.266 -11.5 -16.422 1 94.88 175 ASP B C 1
ATOM 3051 O O . ASP B 1 175 ? 20.484 -12.703 -16.531 1 94.88 175 ASP B O 1
ATOM 3055 N N . LEU B 1 176 ? 19.094 -11.023 -16.109 1 96.75 176 LEU B N 1
ATOM 3056 C CA . LEU B 1 176 ? 17.969 -11.914 -15.875 1 96.75 176 LEU B CA 1
ATOM 3057 C C . LEU B 1 176 ? 16.984 -11.891 -17.047 1 96.75 176 LEU B C 1
ATOM 3059 O O . LEU B 1 176 ? 16.906 -10.891 -17.766 1 96.75 176 LEU B O 1
ATOM 3063 N N . PRO B 1 177 ? 16.312 -13.047 -17.25 1 97.44 177 PRO B N 1
ATOM 3064 C CA . PRO B 1 177 ? 15.258 -13.039 -18.266 1 97.44 177 PRO B CA 1
ATOM 3065 C C . PRO B 1 177 ? 14.195 -11.969 -18.016 1 97.44 177 PRO B C 1
ATOM 3067 O O . PRO B 1 177 ? 13.82 -11.719 -16.875 1 97.44 177 PRO B O 1
ATOM 3070 N N . PRO B 1 178 ? 13.703 -11.312 -19.109 1 97.88 178 PRO B N 1
ATOM 3071 C CA . PRO B 1 178 ? 12.711 -10.242 -18.969 1 97.88 178 PRO B CA 1
ATOM 3072 C C . PRO B 1 178 ? 11.492 -10.664 -18.156 1 97.88 178 PRO B C 1
ATOM 3074 O O . PRO B 1 178 ? 10.984 -9.875 -17.359 1 97.88 178 PRO B O 1
ATOM 3077 N N . ALA B 1 179 ? 11.023 -11.922 -18.344 1 97.88 179 ALA B N 1
ATOM 3078 C CA . ALA B 1 179 ? 9.867 -12.406 -17.594 1 97.88 179 ALA B CA 1
ATOM 3079 C C . ALA B 1 179 ? 10.117 -12.375 -16.094 1 97.88 179 ALA B C 1
ATOM 3081 O O . ALA B 1 179 ? 9.219 -12.078 -15.312 1 97.88 179 ALA B O 1
ATOM 3082 N N . LEU B 1 180 ? 11.312 -12.664 -15.719 1 97.62 180 LEU B N 1
ATOM 3083 C CA . LEU B 1 180 ? 11.688 -12.68 -14.305 1 97.62 180 LEU B CA 1
ATOM 3084 C C . LEU B 1 180 ? 11.742 -11.266 -13.75 1 97.62 180 LEU B C 1
ATOM 3086 O O . LEU B 1 180 ? 11.312 -11.023 -12.617 1 97.62 180 LEU B O 1
ATOM 3090 N N . ALA B 1 181 ? 12.234 -10.312 -14.539 1 97.62 181 ALA B N 1
ATOM 3091 C CA . ALA B 1 181 ? 12.289 -8.914 -14.125 1 97.62 181 ALA B CA 1
ATOM 3092 C C . ALA B 1 181 ? 10.883 -8.367 -13.859 1 97.62 181 ALA B C 1
ATOM 3094 O O . ALA B 1 181 ? 10.648 -7.711 -12.844 1 97.62 181 ALA B O 1
ATOM 3095 N N . VAL B 1 182 ? 9.953 -8.727 -14.703 1 98.25 182 VAL B N 1
ATOM 3096 C CA . VAL B 1 182 ? 8.57 -8.281 -14.555 1 98.25 182 VAL B CA 1
ATOM 3097 C C . VAL B 1 182 ? 7.98 -8.875 -13.273 1 98.25 182 VAL B C 1
ATOM 3099 O O . VAL B 1 182 ? 7.355 -8.164 -12.484 1 98.25 182 VAL B O 1
ATOM 3102 N N . ALA B 1 183 ? 8.211 -10.156 -13.07 1 98.19 183 ALA B N 1
ATOM 3103 C CA . ALA B 1 183 ? 7.676 -10.844 -11.906 1 98.19 183 ALA B CA 1
ATOM 3104 C C . ALA B 1 183 ? 8.25 -10.266 -10.609 1 98.19 183 ALA B C 1
ATOM 3106 O O . ALA B 1 183 ? 7.539 -10.156 -9.609 1 98.19 183 ALA B O 1
ATOM 3107 N N . LEU B 1 184 ? 9.492 -9.891 -10.656 1 98.31 184 LEU B N 1
ATOM 3108 C CA . LEU B 1 184 ? 10.156 -9.352 -9.469 1 98.31 184 LEU B CA 1
ATOM 3109 C C . LEU B 1 184 ? 9.602 -7.977 -9.117 1 98.31 184 LEU B C 1
ATOM 3111 O O . LEU B 1 184 ? 9.375 -7.676 -7.941 1 98.31 184 LEU B O 1
ATOM 3115 N N . VAL B 1 185 ? 9.352 -7.133 -10.109 1 98.44 185 VAL B N 1
ATOM 3116 C CA . VAL B 1 185 ? 8.789 -5.809 -9.867 1 98.44 185 VAL B CA 1
ATOM 3117 C C . VAL B 1 185 ? 7.371 -5.941 -9.32 1 98.44 185 VAL B C 1
ATOM 3119 O O . VAL B 1 185 ? 6.992 -5.234 -8.383 1 98.44 185 VAL B O 1
ATOM 3122 N N . ALA B 1 186 ? 6.605 -6.879 -9.867 1 98.62 186 ALA B N 1
ATOM 3123 C CA . ALA B 1 186 ? 5.262 -7.133 -9.359 1 98.62 186 ALA B CA 1
ATOM 3124 C C . ALA B 1 186 ? 5.301 -7.637 -7.922 1 98.62 186 ALA B C 1
ATOM 3126 O O . ALA B 1 186 ? 4.555 -7.156 -7.066 1 98.62 186 ALA B O 1
ATOM 3127 N N . ALA B 1 187 ? 6.199 -8.547 -7.66 1 98.62 187 ALA B N 1
ATOM 3128 C CA . ALA B 1 187 ? 6.312 -9.133 -6.324 1 98.62 187 ALA B CA 1
ATOM 3129 C C . ALA B 1 187 ? 6.723 -8.078 -5.297 1 98.62 187 ALA B C 1
ATOM 3131 O O . ALA B 1 187 ? 6.266 -8.109 -4.152 1 98.62 187 ALA B O 1
ATOM 3132 N N . TRP B 1 188 ? 7.605 -7.207 -5.754 1 98.5 188 TRP B N 1
ATOM 3133 C CA . TRP B 1 188 ? 8.031 -6.105 -4.898 1 98.5 188 TRP B CA 1
ATOM 3134 C C . TRP B 1 188 ? 6.832 -5.281 -4.438 1 98.5 188 TRP B C 1
ATOM 3136 O O . TRP B 1 188 ? 6.656 -5.051 -3.238 1 98.5 188 TRP B O 1
ATOM 3146 N N . SER B 1 189 ? 5.984 -4.844 -5.316 1 98.62 189 SER B N 1
ATOM 3147 C CA . SER B 1 189 ? 4.809 -4.051 -4.977 1 98.62 189 SER B CA 1
ATOM 3148 C C . SER B 1 189 ? 3.799 -4.871 -4.18 1 98.62 189 SER B C 1
ATOM 3150 O O . SER B 1 189 ? 3.148 -4.352 -3.271 1 98.62 189 SER B O 1
ATOM 3152 N N . GLN B 1 190 ? 3.646 -6.121 -4.445 1 98.88 190 GLN B N 1
ATOM 3153 C CA . GLN B 1 190 ? 2.703 -6.992 -3.752 1 98.88 190 GLN B CA 1
ATOM 3154 C C . GLN B 1 190 ? 3.152 -7.266 -2.32 1 98.88 190 GLN B C 1
ATOM 3156 O O . GLN B 1 190 ? 2.328 -7.332 -1.406 1 98.88 190 GLN B O 1
ATOM 3161 N N . LEU B 1 191 ? 4.457 -7.453 -2.152 1 98.88 191 LEU B N 1
ATOM 3162 C CA . LEU B 1 191 ? 5.012 -7.594 -0.811 1 98.88 191 LEU B CA 1
ATOM 3163 C C . LEU B 1 191 ? 4.605 -6.418 0.071 1 98.88 191 LEU B C 1
ATOM 3165 O O . LEU B 1 191 ? 4.082 -6.613 1.171 1 98.88 191 LEU B O 1
ATOM 3169 N N . PHE B 1 192 ? 4.734 -5.266 -0.433 1 98.88 192 PHE B N 1
ATOM 3170 C CA . PHE B 1 192 ? 4.453 -4.086 0.378 1 98.88 192 PHE B CA 1
ATOM 3171 C C . PHE B 1 192 ? 2.953 -3.844 0.478 1 98.88 192 PHE B C 1
ATOM 3173 O O . PHE B 1 192 ? 2.492 -3.137 1.377 1 98.88 192 PHE B O 1
ATOM 3180 N N . GLY B 1 193 ? 2.166 -4.422 -0.447 1 98.81 193 GLY B N 1
ATOM 3181 C CA . GLY B 1 193 ? 0.73 -4.484 -0.22 1 98.81 193 GLY B CA 1
ATOM 3182 C C . GLY B 1 193 ? 0.358 -5.258 1.032 1 98.81 193 GLY B C 1
ATOM 3183 O O . GLY B 1 193 ? -0.454 -4.793 1.836 1 98.81 193 GLY B O 1
ATOM 3184 N N . LEU B 1 194 ? 0.972 -6.441 1.202 1 98.88 194 LEU B N 1
ATOM 3185 C CA . LEU B 1 194 ? 0.765 -7.258 2.393 1 98.88 194 LEU B CA 1
ATOM 3186 C C . LEU B 1 194 ? 1.175 -6.504 3.65 1 98.88 194 LEU B C 1
ATOM 3188 O O . LEU B 1 194 ? 0.435 -6.484 4.637 1 98.88 194 LEU B O 1
ATOM 3192 N N . VAL B 1 195 ? 2.305 -5.844 3.586 1 98.94 195 VAL B N 1
ATOM 3193 C CA . VAL B 1 195 ? 2.848 -5.137 4.738 1 98.94 195 VAL B CA 1
ATOM 3194 C C . VAL B 1 195 ? 1.97 -3.932 5.066 1 98.94 195 VAL B C 1
ATOM 3196 O O . VAL B 1 195 ? 1.616 -3.711 6.227 1 98.94 195 VAL B O 1
ATOM 3199 N N . SER B 1 196 ? 1.604 -3.15 4.074 1 98.81 196 SER B N 1
ATOM 3200 C CA . SER B 1 196 ? 0.802 -1.948 4.277 1 98.81 196 SER B CA 1
ATOM 3201 C C . SER B 1 196 ? -0.561 -2.285 4.871 1 98.81 196 SER B C 1
ATOM 3203 O O . SER B 1 196 ? -1.07 -1.555 5.723 1 98.81 196 SER B O 1
ATOM 3205 N N . PHE B 1 197 ? -1.185 -3.408 4.414 1 98.75 197 PHE B N 1
ATOM 3206 C CA . PHE B 1 197 ? -2.484 -3.787 4.953 1 98.75 197 PHE B CA 1
ATOM 3207 C C . PHE B 1 197 ? -2.391 -4.062 6.449 1 98.75 197 PHE B C 1
ATOM 3209 O O . PHE B 1 197 ? -3.311 -3.74 7.203 1 98.75 197 PHE B O 1
ATOM 3216 N N . GLU B 1 198 ? -1.302 -4.676 6.84 1 98.62 198 GLU B N 1
ATOM 3217 C CA . GLU B 1 198 ? -1.117 -4.934 8.266 1 98.62 198 GLU B CA 1
ATOM 3218 C C . GLU B 1 198 ? -0.804 -3.646 9.023 1 98.62 198 GLU B C 1
ATOM 3220 O O . GLU B 1 198 ? -1.479 -3.316 10 1 98.62 198 GLU B O 1
ATOM 3225 N N . VAL B 1 199 ? 0.148 -2.875 8.547 1 98.5 199 VAL B N 1
ATOM 3226 C CA . VAL B 1 199 ? 0.661 -1.71 9.258 1 98.5 199 VAL B CA 1
ATOM 3227 C C . VAL B 1 199 ? -0.407 -0.62 9.305 1 98.5 199 VAL B C 1
ATOM 3229 O O . VAL B 1 199 ? -0.531 0.096 10.305 1 98.5 199 VAL B O 1
ATOM 3232 N N . PHE B 1 200 ? -1.213 -0.508 8.273 1 97.62 200 PHE B N 1
ATOM 3233 C CA . PHE B 1 200 ? -2.195 0.567 8.188 1 97.62 200 PHE B CA 1
ATOM 3234 C C . PHE B 1 200 ? -3.562 0.087 8.656 1 97.62 200 PHE B C 1
ATOM 3236 O O . PHE B 1 200 ? -4.551 0.814 8.547 1 97.62 200 PHE B O 1
ATOM 3243 N N . GLY B 1 201 ? -3.678 -1.175 9.117 1 96.62 201 GLY B N 1
ATOM 3244 C CA . GLY B 1 201 ? -4.82 -1.587 9.914 1 96.62 201 GLY B CA 1
ATOM 3245 C C . GLY B 1 201 ? -5.883 -2.311 9.109 1 96.62 201 GLY B C 1
ATOM 3246 O O . GLY B 1 201 ? -6.922 -2.697 9.648 1 96.62 201 GLY B O 1
ATOM 3247 N N . HIS B 1 202 ? -5.652 -2.592 7.871 1 97.25 202 HIS B N 1
ATOM 3248 C CA . HIS B 1 202 ? -6.668 -3.193 7.016 1 97.25 202 HIS B CA 1
ATOM 3249 C C . HIS B 1 202 ? -6.914 -4.648 7.391 1 97.25 202 HIS B C 1
ATOM 3251 O O . HIS B 1 202 ? -7.973 -5.207 7.082 1 97.25 202 HIS B O 1
ATOM 3257 N N . PHE B 1 203 ? -5.984 -5.316 8.078 1 97.69 203 PHE B N 1
ATOM 3258 C CA . PHE B 1 203 ? -6.141 -6.707 8.484 1 97.69 203 PHE B CA 1
ATOM 3259 C C . PHE B 1 203 ? -6.789 -6.797 9.867 1 97.69 203 PHE B C 1
ATOM 3261 O O . PHE B 1 203 ? -7.047 -7.895 10.367 1 97.69 203 PHE B O 1
ATOM 3268 N N . HIS B 1 204 ? -7.043 -5.582 10.539 1 95.44 204 HIS B N 1
ATOM 3269 C CA . HIS B 1 204 ? -7.688 -5.613 11.852 1 95.44 204 HIS B CA 1
ATOM 3270 C C . HIS B 1 204 ? -9.016 -6.352 11.789 1 95.44 204 HIS B C 1
ATOM 3272 O O . HIS B 1 204 ? -9.891 -6.016 10.984 1 95.44 204 HIS B O 1
ATOM 3278 N N . ARG B 1 205 ? -9.18 -7.426 12.547 1 93.56 205 ARG B N 1
ATOM 3279 C CA . ARG B 1 205 ? -10.344 -8.289 12.664 1 93.56 205 ARG B CA 1
ATOM 3280 C C . ARG B 1 205 ? -10.555 -9.102 11.391 1 93.56 205 ARG B C 1
ATOM 3282 O O . ARG B 1 205 ? -11.633 -9.672 11.18 1 93.56 205 ARG B O 1
ATOM 3289 N N . VAL B 1 206 ? -9.617 -9.086 10.555 1 96.56 206 VAL B N 1
ATOM 3290 C CA . VAL B 1 206 ? -9.664 -9.906 9.344 1 96.56 206 VAL B CA 1
ATOM 3291 C C . VAL B 1 206 ? -8.641 -11.031 9.445 1 96.56 206 VAL B C 1
ATOM 3293 O O . VAL B 1 206 ? -9.008 -12.211 9.469 1 96.56 206 VAL B O 1
ATOM 3296 N N . VAL B 1 207 ? -7.422 -10.664 9.602 1 98.19 207 VAL B N 1
ATOM 3297 C CA . VAL B 1 207 ? -6.355 -11.648 9.773 1 98.19 207 VAL B CA 1
ATOM 3298 C C . VAL B 1 207 ? -5.863 -11.633 11.211 1 98.19 207 VAL B C 1
ATOM 3300 O O . VAL B 1 207 ? -5.336 -10.625 11.688 1 98.19 207 VAL B O 1
ATOM 3303 N N . GLU B 1 208 ? -5.965 -12.656 11.93 1 97.69 208 GLU B N 1
ATOM 3304 C CA . GLU B 1 208 ? -5.555 -12.734 13.328 1 97.69 208 GLU B CA 1
ATOM 3305 C C . GLU B 1 208 ? -4.152 -13.32 13.461 1 97.69 208 GLU B C 1
ATOM 3307 O O . GLU B 1 208 ? -3.291 -12.734 14.125 1 97.69 208 GLU B O 1
ATOM 3312 N N . ASP B 1 209 ? -3.91 -14.438 12.812 1 98.06 209 ASP B N 1
ATOM 3313 C CA . ASP B 1 209 ? -2.557 -14.984 12.789 1 98.06 209 ASP B CA 1
ATOM 3314 C C . ASP B 1 209 ? -1.713 -14.328 11.703 1 98.06 209 ASP B C 1
ATOM 3316 O O . ASP B 1 209 ? -1.396 -14.953 10.688 1 98.06 209 ASP B O 1
ATOM 3320 N N . ARG B 1 210 ? -1.234 -13.125 12.008 1 98.19 210 ARG B N 1
ATOM 3321 C CA . ARG B 1 210 ? -0.563 -12.266 11.039 1 98.19 210 ARG B CA 1
ATOM 3322 C C . ARG B 1 210 ? 0.742 -12.898 10.562 1 98.19 210 ARG B C 1
ATOM 3324 O O . ARG B 1 210 ? 1.07 -12.836 9.375 1 98.19 210 ARG B O 1
ATOM 3331 N N . GLU B 1 211 ? 1.441 -13.492 11.438 1 97.5 211 GLU B N 1
ATOM 3332 C CA . GLU B 1 211 ? 2.758 -14.031 11.109 1 97.5 211 GLU B CA 1
ATOM 3333 C C . GLU B 1 211 ? 2.643 -15.211 10.148 1 97.5 211 GLU B C 1
ATOM 3335 O O . GLU B 1 211 ? 3.316 -15.25 9.117 1 97.5 211 GLU B O 1
ATOM 3340 N N . ALA B 1 212 ? 1.822 -16.219 10.469 1 97.94 212 ALA B N 1
ATOM 3341 C CA . ALA B 1 212 ? 1.664 -17.391 9.625 1 97.94 212 ALA B CA 1
ATOM 3342 C C . ALA B 1 212 ? 1.056 -17.016 8.273 1 97.94 212 ALA B C 1
ATOM 3344 O O . ALA B 1 212 ? 1.458 -17.547 7.238 1 97.94 212 ALA B O 1
ATOM 3345 N N . PHE B 1 213 ? 0.079 -16.125 8.312 1 98.62 213 PHE B N 1
ATOM 3346 C CA . PHE B 1 213 ? -0.543 -15.648 7.086 1 98.62 213 PHE B CA 1
ATOM 3347 C C . PHE B 1 213 ? 0.49 -15 6.172 1 98.62 213 PHE B C 1
ATOM 3349 O O . PHE B 1 213 ? 0.58 -15.336 4.988 1 98.62 213 PHE B O 1
ATOM 3356 N N . PHE B 1 214 ? 1.312 -14.148 6.773 1 98.81 214 PHE B N 1
ATOM 3357 C CA . PHE B 1 214 ? 2.307 -13.422 5.992 1 98.81 214 PHE B CA 1
ATOM 3358 C C . PHE B 1 214 ? 3.35 -14.375 5.422 1 98.81 214 PHE B C 1
ATOM 3360 O O . PHE B 1 214 ? 3.721 -14.273 4.25 1 98.81 214 PHE B O 1
ATOM 3367 N N . ALA B 1 215 ? 3.836 -15.234 6.234 1 98 215 ALA B N 1
ATOM 3368 C CA . ALA B 1 215 ? 4.859 -16.172 5.785 1 98 215 ALA B CA 1
ATOM 3369 C C . ALA B 1 215 ? 4.367 -16.984 4.598 1 98 215 ALA B C 1
ATOM 3371 O O . ALA B 1 215 ? 5.105 -17.203 3.633 1 98 215 ALA B O 1
ATOM 3372 N N . THR B 1 216 ? 3.154 -17.422 4.664 1 98 216 THR B N 1
ATOM 3373 C CA . THR B 1 216 ? 2.564 -18.203 3.592 1 98 216 THR B CA 1
ATOM 3374 C C . THR B 1 216 ? 2.434 -17.375 2.316 1 98 216 THR B C 1
ATOM 3376 O O . THR B 1 216 ? 2.811 -17.828 1.233 1 98 216 THR B O 1
ATOM 3379 N N . ALA B 1 217 ? 1.934 -16.156 2.451 1 98.44 217 ALA B N 1
ATOM 3380 C CA . ALA B 1 217 ? 1.764 -15.281 1.293 1 98.44 217 ALA B CA 1
ATOM 3381 C C . ALA B 1 217 ? 3.113 -14.914 0.68 1 98.44 217 ALA B C 1
ATOM 3383 O O . ALA B 1 217 ? 3.252 -14.875 -0.545 1 98.44 217 ALA B O 1
ATOM 3384 N N . ALA B 1 218 ? 4.109 -14.648 1.538 1 98.44 218 ALA B N 1
ATOM 3385 C CA . ALA B 1 218 ? 5.449 -14.297 1.073 1 98.44 218 ALA B CA 1
ATOM 3386 C C . ALA B 1 218 ? 6.086 -15.453 0.312 1 98.44 218 ALA B C 1
ATOM 3388 O O . ALA B 1 218 ? 6.734 -15.25 -0.717 1 98.44 218 ALA B O 1
ATOM 3389 N N . ARG B 1 219 ? 5.953 -16.641 0.851 1 97.44 219 ARG B N 1
ATOM 3390 C CA . ARG B 1 219 ? 6.488 -17.812 0.178 1 97.44 219 ARG B CA 1
ATOM 3391 C C . ARG B 1 219 ? 5.84 -18 -1.188 1 97.44 219 ARG B C 1
ATOM 3393 O O . ARG B 1 219 ? 6.523 -18.312 -2.17 1 97.44 219 ARG B O 1
ATOM 3400 N N . ARG B 1 220 ? 4.566 -17.812 -1.252 1 97.25 220 ARG B N 1
ATOM 3401 C CA . ARG B 1 220 ? 3.842 -17.953 -2.512 1 97.25 220 ARG B CA 1
ATOM 3402 C C . ARG B 1 220 ? 4.301 -16.906 -3.523 1 97.25 220 ARG B C 1
ATOM 3404 O O . ARG B 1 220 ? 4.375 -17.188 -4.723 1 97.25 220 ARG B O 1
ATOM 3411 N N . LEU B 1 221 ? 4.59 -15.695 -3.057 1 97.81 221 LEU B N 1
ATOM 3412 C CA . LEU B 1 221 ? 5.137 -14.672 -3.939 1 97.81 221 LEU B CA 1
ATOM 3413 C C . LEU B 1 221 ? 6.43 -15.148 -4.594 1 97.81 221 LEU B C 1
ATOM 3415 O O . LEU B 1 221 ? 6.633 -14.961 -5.793 1 97.81 221 LEU B O 1
ATOM 3419 N N . GLY B 1 222 ? 7.289 -15.734 -3.725 1 98 222 GLY B N 1
ATOM 3420 C CA . GLY B 1 222 ? 8.523 -16.281 -4.262 1 98 222 GLY B CA 1
ATOM 3421 C C . GLY B 1 222 ? 8.305 -17.344 -5.309 1 98 222 GLY B C 1
ATOM 3422 O O . GLY B 1 222 ? 8.992 -17.375 -6.332 1 98 222 GLY B O 1
ATOM 3423 N N . GLN B 1 223 ? 7.324 -18.203 -5.062 1 96.81 223 GLN B N 1
ATOM 3424 C CA . GLN B 1 223 ? 7 -19.266 -6.02 1 96.81 223 GLN B CA 1
ATOM 3425 C C . GLN B 1 223 ? 6.434 -18.688 -7.312 1 96.81 223 GLN B C 1
ATOM 3427 O O . GLN B 1 223 ? 6.727 -19.172 -8.406 1 96.81 223 GLN B O 1
ATOM 3432 N N . ASP B 1 224 ? 5.66 -17.641 -7.188 1 95.88 224 ASP B N 1
ATOM 3433 C CA . ASP B 1 224 ? 5.086 -16.984 -8.359 1 95.88 224 ASP B CA 1
ATOM 3434 C C . ASP B 1 224 ? 6.176 -16.328 -9.219 1 95.88 224 ASP B C 1
ATOM 3436 O O . ASP B 1 224 ? 6.039 -16.25 -10.438 1 95.88 224 ASP B O 1
ATOM 3440 N N . VAL B 1 225 ? 7.191 -15.844 -8.531 1 96.94 225 VAL B N 1
ATOM 3441 C CA . VAL B 1 225 ? 8.344 -15.297 -9.234 1 96.94 225 VAL B CA 1
ATOM 3442 C C . VAL B 1 225 ? 9.062 -16.406 -9.992 1 96.94 225 VAL B C 1
ATOM 3444 O O . VAL B 1 225 ? 9.68 -16.172 -11.039 1 96.94 225 VAL B O 1
ATOM 3447 N N . GLY B 1 226 ? 8.992 -17.656 -9.523 1 96.62 226 GLY B N 1
ATOM 3448 C CA . GLY B 1 226 ? 9.594 -18.797 -10.203 1 96.62 226 GLY B CA 1
ATOM 3449 C C . GLY B 1 226 ? 10.57 -19.562 -9.336 1 96.62 226 GLY B C 1
ATOM 3450 O O . GLY B 1 226 ? 11.195 -20.516 -9.797 1 96.62 226 GLY B O 1
ATOM 3451 N N . LEU B 1 227 ? 10.781 -19.125 -8.086 1 97.25 227 LEU B N 1
ATOM 3452 C CA . LEU B 1 227 ? 11.68 -19.844 -7.188 1 97.25 227 LEU B CA 1
ATOM 3453 C C . LEU B 1 227 ? 11.141 -21.234 -6.867 1 97.25 227 LEU B C 1
ATOM 3455 O O . LEU B 1 227 ? 9.953 -21.391 -6.562 1 97.25 227 LEU B O 1
ATOM 3459 N N . LEU B 1 228 ? 11.953 -22.203 -6.918 1 94.88 228 LEU B N 1
ATOM 3460 C CA . LEU B 1 228 ? 11.555 -23.594 -6.789 1 94.88 228 LEU B CA 1
ATOM 3461 C C . LEU B 1 228 ? 11.508 -24.016 -5.324 1 94.88 228 LEU B C 1
ATOM 3463 O O . LEU B 1 228 ? 12.367 -23.625 -4.535 1 94.88 228 LEU B O 1
ATOM 3467 N N . PRO B 1 229 ? 10.43 -24.688 -4.809 1 85.06 229 PRO B N 1
ATOM 3468 C CA . PRO B 1 229 ? 10.367 -25.156 -3.424 1 85.06 229 PRO B CA 1
ATOM 3469 C C . PRO B 1 229 ? 11.438 -26.203 -3.104 1 85.06 229 PRO B C 1
ATOM 3471 O O . PRO B 1 229 ? 11.891 -26.297 -1.959 1 85.06 229 PRO B O 1
ATOM 3474 N N . ARG B 1 230 ? 11.547 -27.391 -3.789 1 73.81 230 ARG B N 1
ATOM 3475 C CA . ARG B 1 230 ? 12.586 -28.406 -3.627 1 73.81 230 ARG B CA 1
ATOM 3476 C C . ARG B 1 230 ? 13.391 -28.578 -4.91 1 73.81 230 ARG B C 1
ATOM 3478 O O . ARG B 1 230 ? 12.859 -28.438 -6.012 1 73.81 230 ARG B O 1
ATOM 3485 N N . GLY B 1 231 ? 14.75 -28.234 -4.898 1 49.91 231 GLY B N 1
ATOM 3486 C CA . GLY B 1 231 ? 15.586 -28.75 -5.98 1 49.91 231 GLY B CA 1
ATOM 3487 C C . GLY B 1 231 ? 15.75 -30.25 -5.945 1 49.91 231 GLY B C 1
ATOM 3488 O O . GLY B 1 231 ? 15.531 -30.875 -4.91 1 49.91 231 GLY B O 1
#

pLDDT: mean 95.71, std 5.88, range [49.91, 98.94]

Sequence (462 aa):
MTTVRGARARARIEITAAIKDEARTQLAAEGAAKLSLRAVARELGMVSSALYRYFPSRDDLLTALIVDAYDAVGAAAERAVADTAGQRPLDRWTAVCRAVRAWAVAHPHEYALIYGSPVPGYTAPQDTIAPAGRVGLVLVDIARRAHEGEGVALPPLPEELRPEAARLAADIAPDLPPALAVALVAAWSQLFGLVSFEVFGHFHRVVEDREAFFATAARRLGQDVGLLPRGMTTVRGARARARIEITAAIKDEARTQLAAEGAAKLSLRAVARELGMVSSALYRYFPSRDDLLTALIVDAYDAVGAAAERAVADTAGQRPLDRWTAVCRAVRAWAVAHPHEYALIYGSPVPGYTAPQDTIAPAGRVGLVLVDIARRAHEGEGVALPPLPEELRPEAARLAADIAPDLPPALAVALVAAWSQLFGLVSFEVFGHFHRVVEDREAFFATAARRLGQDVGLLPRG

InterPro domains:
  IPR001647 DNA-binding HTH domain, TetR-type [PF00440] (21-65)
  IPR001647 DNA-binding HTH domain, TetR-type [PS50977] (13-73)
  IPR009057 Homedomain-like superfamily [SSF46689] (10-81)
  IPR025996 HTH-type transcriptional regulator MT1864/Rv1816-like, C-terminal domain [PF13305] (93-220)
  IPR036271 Tetracyclin repressor-like, C-terminal domain superfamily [SSF48498] (91-221)
  IPR050109 HTH-type, TetR-like transcriptional regulator [PTHR30055] (4-201)

Secondary structure (DSSP, 8-state):
-HHHHHHHHHHHHHHHHHHHHHHHHHHHHH-GGG--HHHHHHHHT--HHHHHHH-SSHHHHHHHHHHHHHHHHHHHHHHHHHHTTTS-HHHHHHHHHHHHHHHHHH-HHHHHHHHSSPPTT----GGGHHHHTHHHHHHHHHHHHHHHTT---PPP--GGGHHHHHHHHHHH-TTS-HHHHHHHHHHHHHHHHHHHHHHTTTTTTT-S-HHHHHHHHHHHHHHHHT--S--/-HHHHHHHHHHHHHHHHHHHHHHHHHHHHH-GGG--HHHHHHHHT--HHHHHHH-SSHHHHHHHHHHHHHHHHHHHHHHHHHHTTTS-HHHHHHHHHHHHHHHHHH-HHHHHHHHSSPPTT----GGGHHHHTHHHHHHHHHHHHHHHTT-B-PPP--GGGHHHHHHHHHHH-TTS-HHHHHHHHHHHHHHHHHHHHHHTTTTTTT-S-HHHHHHHHHHHHHHHHTB-S--

Solvent-accessible surface area (backbone atoms only — not comparable to full-atom values): 24333 Å² total; per-residue (Å²): 115,71,62,59,52,48,47,54,52,48,48,52,53,51,51,53,49,51,52,51,52,48,45,51,53,42,32,60,64,51,30,70,74,64,63,47,64,59,59,44,16,54,76,70,71,43,57,53,74,60,48,36,75,80,34,80,39,64,66,51,46,49,49,52,54,44,37,50,39,28,43,50,44,22,48,38,22,53,48,32,43,62,75,34,63,88,54,54,52,37,58,31,51,33,42,22,52,50,32,39,42,52,47,35,64,75,35,48,54,53,38,30,68,72,74,24,43,71,51,62,95,64,74,86,58,75,82,43,52,68,36,63,40,39,48,58,50,52,53,49,49,44,51,50,52,27,50,74,58,88,36,55,53,72,40,89,65,60,77,87,40,47,68,55,20,45,51,37,5,60,73,77,37,65,89,46,58,29,44,41,37,48,35,47,55,51,41,53,29,24,52,50,9,50,42,46,31,54,65,59,48,68,31,68,96,59,55,80,59,53,66,59,54,46,51,53,52,43,38,48,45,39,43,62,38,9,41,54,91,73,130,117,72,62,60,52,48,48,53,51,48,50,51,53,50,50,54,49,51,51,50,52,48,45,51,52,43,32,60,64,51,29,70,73,62,63,46,63,58,58,43,17,54,75,70,72,43,57,54,72,60,47,37,74,78,34,80,40,65,66,52,46,49,48,51,53,44,36,51,39,28,42,52,43,22,49,37,23,53,49,32,44,62,74,34,64,89,54,54,52,39,57,32,50,31,42,22,51,50,31,39,41,52,47,35,64,75,35,49,52,54,38,30,69,72,75,25,42,72,50,63,95,64,74,86,58,77,82,44,51,66,36,64,39,39,49,57,50,53,54,50,50,45,51,51,52,26,51,74,58,88,36,55,52,73,40,88,65,59,76,88,41,45,68,55,21,46,52,37,7,61,74,75,37,64,89,48,60,29,45,42,37,47,35,48,56,50,42,52,29,24,52,50,10,50,42,45,30,54,63,59,48,69,30,67,95,58,54,79,58,54,66,58,53,46,52,52,52,42,38,49,44,38,42,62,38,10,41,51,91,75,129

Foldseek 3Di:
DVVVVVVVVVVLVVVLVLLLVLQLVCCVVPNLLPRDLCVSCVVVVHDSVVSCVNPVDSLRSLLVLLLVLLQVLLVQLVVLLVVQPPHALLVSQLSSLLSSLVSCQVRVSSVCSHPNDDHPPHDHDPVNVVSNCSSLLSNLVSQVVQCVPVHFAFADDDPVCQVVLCVQCVPRPVPDDSSLSVLSVVLVVVSVVLSCCVSVPVCPVPDDPSSVVSSVVSSVSCVNSGRDPPD/DVVVVVVVVVVLVVVLVLLLVLQLVCCVVPNLLPRDLCVSCVVVVHDSVVSCVNPVDSLRSLLVLLLVLLQVLLVQLVVLLVVQPPHALLVSQLSSLLSSLVSCQVRVSSVCSHPNDDHPPHDHDPVNVVSNCSSLLSNLVSQVVQCVPVHFAFADDDPVCQVVLCVQCVVRPVPDDSSLSVLSVVLVVVSVVLSCCVSVPVCPVPDDPSSVVSSVVSSVSCVNSGRDPPD

Radius of gyration: 24.03 Å; Cα contacts (8 Å, |Δi|>4): 554; chains: 2; bounding box: 90×60×49 Å

Organism: Streptomyces venezuelae (strain ATCC 10712 / CBS 650.69 / DSM 40230 / JCM 4526 / NBRC 13096 / PD 04745) (NCBI:txid953739)